Protein AF-A0A0A1UFD2-F1 (afdb_monomer)

Organism: NCBI:txid370355

Radius of gyration: 38.43 Å; Cα contacts (8 Å, |Δi|>4): 296; chains: 1; bounding box: 129×64×72 Å

Solvent-accessible surface area (backbone atoms only — not comparable to full-atom values): 27465 Å² total; per-residue (Å²): 111,73,34,61,69,57,44,49,56,38,52,73,33,84,87,45,40,47,51,58,27,48,37,70,76,47,35,68,44,62,84,40,72,64,20,40,53,46,40,49,47,52,48,52,50,29,47,77,68,77,38,42,51,58,52,49,39,50,25,41,42,60,37,62,63,65,55,70,60,83,77,59,87,58,96,55,60,44,43,33,60,26,47,46,42,57,52,36,67,79,58,33,52,68,35,42,44,60,29,43,39,76,56,74,70,31,60,71,60,53,72,54,48,59,70,67,62,80,75,52,67,75,92,76,52,50,72,67,52,46,53,50,44,52,50,22,50,54,44,51,51,50,43,52,53,51,36,53,54,30,41,65,73,39,52,82,50,53,50,63,70,58,50,49,31,52,44,53,42,51,57,58,44,64,36,65,83,35,43,79,56,54,66,66,84,48,72,61,48,52,46,43,50,61,44,43,36,46,43,55,65,30,66,70,56,42,58,73,70,39,82,83,46,80,84,45,44,70,57,45,38,50,51,34,51,47,54,55,39,66,77,37,98,51,86,50,69,69,51,48,54,48,54,73,71,60,66,58,88,69,72,64,99,53,61,70,65,57,52,58,60,55,77,75,67,85,77,78,84,72,87,71,75,85,73,45,73,60,55,55,48,46,56,46,62,79,43,39,66,74,30,43,73,70,35,53,71,73,48,40,57,49,51,34,57,17,64,46,53,69,80,75,47,72,63,58,53,51,51,51,51,52,49,51,53,50,50,51,52,48,51,53,51,48,52,53,51,52,51,53,51,51,51,51,51,51,52,52,52,52,50,51,52,51,53,49,54,53,49,52,53,51,50,50,52,51,50,52,51,54,50,51,52,51,51,49,51,54,49,49,66,68,65,50,73,94,68,85,74,92,79,82,84,91,81,83,89,83,88,82,86,84,85,76,84,85,84,87,83,85,89,78,89,79,93,86,78,93,83,70,62,75,66,55,54,53,52,51,54,49,53,51,50,51,50,52,53,51,52,52,52,51,52,50,53,51,50,55,52,52,53,51,52,52,54,50,53,52,53,52,53,54,53,55,56,57,65,72,72,63,79,87,130

Structure (mmCIF, N/CA/C/O backbone):
data_AF-A0A0A1UFD2-F1
#
_entry.id   AF-A0A0A1UFD2-F1
#
loop_
_atom_site.group_PDB
_atom_site.id
_atom_site.type_symbol
_atom_site.label_atom_id
_atom_site.label_alt_id
_atom_site.label_comp_id
_atom_site.label_asym_id
_atom_site.label_entity_id
_atom_site.label_seq_id
_atom_site.pdbx_PDB_ins_code
_atom_site.Cartn_x
_atom_site.Cartn_y
_atom_site.Cartn_z
_atom_site.occupancy
_atom_site.B_iso_or_equiv
_atom_site.auth_seq_id
_atom_site.auth_comp_id
_atom_site.auth_asym_id
_atom_site.auth_atom_id
_atom_site.pdbx_PDB_model_num
ATOM 1 N N . MET A 1 1 ? 16.446 -9.100 -33.237 1.00 72.06 1 MET A N 1
ATOM 2 C CA . MET A 1 1 ? 16.536 -10.092 -32.147 1.00 72.06 1 MET A CA 1
ATOM 3 C C . MET A 1 1 ? 16.781 -9.322 -30.861 1.00 72.06 1 MET A C 1
ATOM 5 O O . MET A 1 1 ? 17.623 -8.437 -30.892 1.00 72.06 1 MET A O 1
ATOM 9 N N . LEU A 1 2 ? 16.008 -9.582 -29.799 1.00 84.81 2 LEU A N 1
ATOM 10 C CA . LEU A 1 2 ? 16.114 -8.865 -28.518 1.00 84.81 2 LEU A CA 1
ATOM 11 C C . LEU A 1 2 ? 17.564 -8.897 -28.010 1.00 84.81 2 LEU A C 1
ATOM 13 O O . LEU A 1 2 ? 18.108 -9.981 -27.806 1.00 84.81 2 LEU A O 1
ATOM 17 N N . ASP A 1 3 ? 18.168 -7.727 -27.828 1.00 88.62 3 ASP A N 1
ATOM 18 C CA . ASP A 1 3 ? 19.526 -7.571 -27.306 1.00 88.62 3 ASP A CA 1
ATOM 19 C C . ASP A 1 3 ? 19.437 -7.391 -25.785 1.00 88.62 3 ASP A C 1
ATOM 21 O O . ASP A 1 3 ? 19.159 -6.302 -25.272 1.00 88.62 3 ASP A O 1
ATOM 25 N N . LYS A 1 4 ? 19.573 -8.520 -25.078 1.00 88.88 4 LYS A N 1
ATOM 26 C CA . LYS A 1 4 ? 19.440 -8.599 -23.619 1.00 88.88 4 LYS A CA 1
ATOM 27 C C . LYS A 1 4 ? 20.510 -7.766 -22.916 1.00 88.88 4 LYS A C 1
ATOM 29 O O . LYS A 1 4 ? 20.178 -7.031 -21.997 1.00 88.88 4 LYS A O 1
ATOM 34 N N . GLU A 1 5 ? 21.765 -7.866 -23.345 1.00 89.94 5 GLU A N 1
ATOM 35 C CA . GLU A 1 5 ? 22.886 -7.183 -22.690 1.00 89.94 5 GLU A CA 1
ATOM 36 C C . GLU A 1 5 ? 22.724 -5.666 -22.762 1.00 89.94 5 GLU A C 1
ATOM 38 O O . GLU A 1 5 ? 22.911 -4.963 -21.765 1.00 89.94 5 GLU A O 1
ATOM 43 N N . LEU A 1 6 ? 22.297 -5.156 -23.923 1.00 91.31 6 LEU A N 1
ATOM 44 C CA . LEU A 1 6 ? 21.988 -3.740 -24.062 1.00 91.31 6 LEU A CA 1
ATOM 45 C C . LEU A 1 6 ? 20.802 -3.342 -23.177 1.00 91.31 6 LEU A C 1
ATOM 47 O O . LEU A 1 6 ? 20.884 -2.324 -22.492 1.00 91.31 6 LEU A O 1
ATOM 51 N N . LEU A 1 7 ? 19.726 -4.137 -23.142 1.00 90.38 7 LEU A N 1
ATOM 52 C CA . LEU A 1 7 ? 18.578 -3.860 -22.273 1.00 90.38 7 LEU A CA 1
ATOM 53 C C . LEU A 1 7 ? 18.972 -3.835 -20.787 1.00 90.38 7 LEU A C 1
ATOM 55 O O . LEU A 1 7 ? 18.566 -2.915 -20.082 1.00 90.38 7 LEU A O 1
ATOM 59 N N . ASP A 1 8 ? 19.791 -4.786 -20.336 1.00 91.94 8 ASP A N 1
ATOM 60 C CA . ASP A 1 8 ? 20.316 -4.858 -18.968 1.00 91.94 8 ASP A CA 1
ATOM 61 C C . ASP A 1 8 ? 21.160 -3.627 -18.631 1.00 91.94 8 ASP A C 1
ATOM 63 O O . ASP A 1 8 ? 20.957 -2.998 -17.591 1.00 91.94 8 ASP A O 1
ATOM 67 N N . SER A 1 9 ? 22.059 -3.230 -19.540 1.00 93.12 9 SER A N 1
ATOM 68 C CA . SER A 1 9 ? 22.899 -2.041 -19.354 1.00 93.12 9 SER A CA 1
ATOM 69 C C . SER A 1 9 ? 22.071 -0.766 -19.197 1.00 93.12 9 SER A C 1
ATOM 71 O O . SER A 1 9 ? 22.410 0.088 -18.386 1.00 93.12 9 SER A O 1
ATOM 73 N N . LEU A 1 10 ? 20.950 -0.656 -19.918 1.00 92.38 10 LEU A N 1
ATOM 74 C CA . LEU A 1 10 ? 20.044 0.482 -19.814 1.00 92.38 10 LEU A CA 1
ATOM 75 C C . LEU A 1 10 ? 19.202 0.408 -18.543 1.00 92.38 10 LEU A C 1
ATOM 77 O O . LEU A 1 10 ? 19.048 1.409 -17.854 1.00 92.38 10 LEU A O 1
ATOM 81 N N . LEU A 1 11 ? 18.631 -0.752 -18.223 1.00 92.00 11 LEU A N 1
ATOM 82 C CA . LEU A 1 11 ? 17.701 -0.891 -17.104 1.00 92.00 11 LEU A CA 1
ATOM 83 C C . LEU A 1 11 ? 18.398 -0.733 -15.748 1.00 92.00 11 LEU A C 1
ATOM 85 O O . LEU A 1 11 ? 17.813 -0.165 -14.826 1.00 92.00 11 LEU A O 1
ATOM 89 N N . PHE A 1 12 ? 19.639 -1.214 -15.640 1.00 92.62 12 PHE A N 1
ATOM 90 C CA . PHE A 1 12 ? 20.427 -1.148 -14.410 1.00 92.62 12 PHE A CA 1
ATOM 91 C C . PHE A 1 12 ? 21.275 0.117 -14.285 1.00 92.62 12 PHE A C 1
ATOM 93 O O . PHE A 1 12 ? 21.811 0.359 -13.204 1.00 92.62 12 PHE A O 1
ATOM 100 N N . ASP A 1 13 ? 21.394 0.924 -15.342 1.00 91.44 13 ASP A N 1
ATOM 101 C CA . ASP A 1 13 ? 22.039 2.233 -15.276 1.00 91.44 13 ASP A CA 1
ATOM 102 C C . ASP A 1 13 ? 21.058 3.299 -14.748 1.00 91.44 13 ASP A C 1
ATOM 104 O O . ASP A 1 13 ? 20.099 3.657 -15.441 1.00 91.44 13 ASP A O 1
ATOM 108 N N . PRO A 1 14 ? 21.300 3.884 -13.557 1.00 84.88 14 PRO A N 1
ATOM 109 C CA . PRO A 1 14 ? 20.460 4.953 -13.023 1.00 84.88 14 PRO A CA 1
ATOM 110 C C . PRO A 1 14 ? 20.399 6.192 -13.927 1.00 84.88 14 PRO A C 1
ATOM 112 O O . PRO A 1 14 ? 19.444 6.965 -13.829 1.00 84.88 14 PRO A O 1
ATOM 115 N N . SER A 1 15 ? 21.405 6.399 -14.787 1.00 87.31 15 SER A N 1
ATOM 116 C CA . SER A 1 15 ? 21.502 7.558 -15.680 1.00 87.31 15 SER A CA 1
ATOM 117 C C . SER A 1 15 ? 20.599 7.450 -16.914 1.00 87.31 15 SER A C 1
ATOM 119 O O . SER A 1 15 ? 20.210 8.468 -17.494 1.00 87.31 15 SER A O 1
ATOM 121 N N . SER A 1 16 ? 20.190 6.231 -17.282 1.00 89.75 16 SER A N 1
ATOM 122 C CA . SER A 1 16 ? 19.346 5.988 -18.456 1.00 89.75 16 SER A CA 1
ATOM 123 C C . SER A 1 16 ? 17.915 6.514 -18.280 1.00 89.75 16 SER A C 1
ATOM 125 O O . SER A 1 16 ? 17.227 6.787 -19.265 1.00 89.75 16 SER A O 1
ATOM 127 N N . ASN A 1 17 ? 17.450 6.636 -17.028 1.00 89.56 17 ASN A N 1
ATOM 128 C CA . ASN A 1 17 ? 16.054 6.877 -16.646 1.00 89.56 17 ASN A CA 1
ATOM 129 C C . ASN A 1 17 ? 15.041 5.850 -17.199 1.00 89.56 17 ASN A C 1
ATOM 131 O O . ASN A 1 17 ? 13.834 6.080 -17.097 1.00 89.56 17 ASN A O 1
ATOM 135 N N . LEU A 1 18 ? 15.484 4.702 -17.729 1.00 92.75 18 LEU A N 1
ATOM 136 C CA . LEU A 1 18 ? 14.590 3.676 -18.276 1.00 92.75 18 LEU A CA 1
ATOM 137 C C . LEU A 1 18 ? 13.677 3.085 -17.200 1.00 92.75 18 LEU A C 1
ATOM 139 O O . LEU A 1 18 ? 12.459 3.087 -17.368 1.00 92.75 18 LEU A O 1
ATOM 143 N N . LEU A 1 19 ? 14.248 2.659 -16.071 1.00 93.75 19 LEU A N 1
ATOM 144 C CA . LEU A 1 19 ? 13.478 2.128 -14.945 1.00 93.75 19 LEU A CA 1
ATOM 145 C C . LEU A 1 19 ? 12.488 3.163 -14.393 1.00 93.75 19 LEU A C 1
ATOM 147 O O . LEU A 1 19 ? 11.323 2.847 -14.173 1.00 93.75 19 LEU A O 1
ATOM 151 N N . MET A 1 20 ? 12.928 4.417 -14.239 1.00 90.62 20 MET A N 1
ATOM 152 C CA . MET A 1 20 ? 12.060 5.519 -13.810 1.00 90.62 20 MET A CA 1
ATOM 153 C C . MET A 1 20 ? 10.862 5.673 -14.746 1.00 90.62 20 MET A C 1
ATOM 155 O O . MET A 1 20 ? 9.722 5.757 -14.301 1.00 90.62 20 MET A O 1
ATOM 159 N N . SER A 1 21 ? 11.121 5.674 -16.050 1.00 89.56 21 SER A N 1
ATOM 160 C CA . SER A 1 21 ? 10.088 5.830 -17.060 1.00 89.56 21 SER A CA 1
ATOM 161 C C . SER A 1 21 ? 9.082 4.676 -17.062 1.00 89.56 21 SER A C 1
ATOM 163 O O . SER A 1 21 ? 7.878 4.917 -17.146 1.00 89.56 21 SER A O 1
ATOM 165 N N . ILE A 1 22 ? 9.552 3.436 -16.912 1.00 91.12 22 ILE A N 1
ATOM 166 C CA . ILE A 1 22 ? 8.691 2.257 -16.754 1.00 91.12 22 ILE A CA 1
ATOM 167 C C . ILE A 1 22 ? 7.787 2.443 -15.532 1.00 91.12 22 ILE A C 1
ATOM 169 O O . ILE A 1 22 ? 6.567 2.360 -15.656 1.00 91.12 22 ILE A O 1
ATOM 173 N N . CYS A 1 23 ? 8.361 2.765 -14.373 1.00 90.75 23 CYS A N 1
ATOM 174 C CA . CYS A 1 23 ? 7.604 2.892 -13.132 1.00 90.75 23 CYS A CA 1
ATOM 175 C C . CYS A 1 23 ? 6.591 4.049 -13.175 1.00 90.75 23 CYS A C 1
ATOM 177 O O . CYS A 1 23 ? 5.432 3.838 -12.835 1.00 90.75 23 CYS A O 1
ATOM 179 N N . CYS A 1 24 ? 6.969 5.239 -13.659 1.00 87.00 24 CYS A N 1
ATOM 180 C CA . CYS A 1 24 ? 6.058 6.390 -13.759 1.00 87.00 24 CYS A CA 1
ATOM 181 C C . CYS A 1 24 ? 4.821 6.114 -14.623 1.00 87.00 24 CYS A C 1
ATOM 183 O O . CYS A 1 24 ? 3.765 6.684 -14.368 1.00 87.00 24 CYS A O 1
ATOM 185 N N . ASN A 1 25 ? 4.951 5.278 -15.657 1.00 84.19 25 ASN A N 1
ATOM 186 C CA . ASN A 1 25 ? 3.862 5.025 -16.600 1.00 84.19 25 ASN A CA 1
ATOM 187 C C . ASN A 1 25 ? 3.074 3.749 -16.285 1.00 84.19 25 ASN A C 1
ATOM 189 O O . ASN A 1 25 ? 1.904 3.662 -16.646 1.00 84.19 25 ASN A O 1
ATOM 193 N N . LEU A 1 26 ? 3.703 2.758 -15.646 1.00 86.88 26 LEU A N 1
ATOM 194 C CA . LEU A 1 26 ? 3.138 1.412 -15.493 1.00 86.88 26 LEU A CA 1
ATOM 195 C C . LEU A 1 26 ? 2.892 0.997 -14.041 1.00 86.88 26 LEU A C 1
ATOM 197 O O . LEU A 1 26 ? 2.233 -0.019 -13.823 1.00 86.88 26 LEU A O 1
ATOM 201 N N . ILE A 1 27 ? 3.429 1.744 -13.072 1.00 85.88 27 ILE A N 1
ATOM 202 C CA . ILE A 1 27 ? 3.384 1.439 -11.637 1.00 85.88 27 ILE A CA 1
ATOM 203 C C . ILE A 1 27 ? 3.039 2.729 -10.875 1.00 85.88 27 ILE A C 1
ATOM 205 O O . ILE A 1 27 ? 3.870 3.320 -10.185 1.00 85.88 27 ILE A O 1
ATOM 209 N N . TYR A 1 28 ? 1.800 3.194 -11.047 1.00 78.88 28 TYR A N 1
ATOM 210 C CA . TYR A 1 28 ? 1.321 4.461 -10.482 1.00 78.88 28 TYR A CA 1
ATOM 211 C C . TYR A 1 28 ? 0.389 4.288 -9.271 1.00 78.88 28 TYR A C 1
ATOM 213 O O . TYR A 1 28 ? 0.323 5.185 -8.435 1.00 78.88 28 TYR A O 1
ATOM 221 N N . ASP A 1 29 ? -0.307 3.152 -9.139 1.00 81.50 29 ASP A N 1
ATOM 222 C CA . ASP A 1 29 ? -1.189 2.854 -8.001 1.00 81.50 29 ASP A CA 1
ATOM 223 C C . ASP A 1 29 ? -0.924 1.434 -7.457 1.00 81.50 29 ASP A C 1
ATOM 225 O O . ASP A 1 29 ? -1.207 0.452 -8.145 1.00 81.50 29 ASP A O 1
ATOM 229 N N . PRO A 1 30 ? -0.439 1.282 -6.207 1.00 79.50 30 PRO A N 1
ATOM 230 C CA . PRO A 1 30 ? -0.215 -0.021 -5.571 1.00 79.50 30 PRO A CA 1
ATOM 231 C C . PRO A 1 30 ? -1.453 -0.931 -5.503 1.00 79.50 30 PRO A C 1
ATOM 233 O O . PRO A 1 30 ? -1.322 -2.143 -5.326 1.00 79.50 30 PRO A O 1
ATOM 236 N N . LYS A 1 31 ? -2.665 -0.369 -5.586 1.00 78.62 31 LYS A N 1
ATOM 237 C CA . LYS A 1 31 ? -3.927 -1.119 -5.487 1.00 78.62 31 LYS A CA 1
ATOM 238 C C . LYS A 1 31 ? -4.509 -1.510 -6.845 1.00 78.62 31 LYS A C 1
ATOM 240 O O . LYS A 1 31 ? -5.435 -2.323 -6.872 1.00 78.62 31 LYS A O 1
ATOM 245 N N . ASP A 1 32 ? -3.994 -0.955 -7.940 1.00 84.56 32 ASP A N 1
ATOM 246 C CA . ASP A 1 32 ? -4.444 -1.273 -9.293 1.00 84.56 32 ASP A CA 1
ATOM 247 C C . ASP A 1 32 ? -3.909 -2.663 -9.716 1.00 84.56 32 ASP A C 1
ATOM 249 O O . ASP A 1 32 ? -2.693 -2.884 -9.687 1.00 84.56 32 ASP A O 1
ATOM 253 N N . PRO A 1 33 ? -4.776 -3.615 -10.121 1.00 86.44 33 PRO A N 1
ATOM 254 C CA . PRO A 1 33 ? -4.354 -4.953 -10.547 1.00 86.44 33 PRO A CA 1
ATOM 255 C C . PRO A 1 33 ? -3.359 -4.971 -11.719 1.00 86.44 33 PRO A C 1
ATOM 257 O O . PRO A 1 33 ? -2.494 -5.850 -11.785 1.00 86.44 33 PRO A O 1
ATOM 260 N N . PHE A 1 34 ? -3.453 -4.015 -12.649 1.00 87.19 34 PHE A N 1
ATOM 261 C CA . PHE A 1 34 ? -2.507 -3.901 -13.760 1.00 87.19 34 PHE A CA 1
ATOM 262 C C . PHE A 1 34 ? -1.153 -3.399 -13.266 1.00 87.19 34 PHE A C 1
ATOM 264 O O . PHE A 1 34 ? -0.126 -3.964 -13.639 1.00 87.19 34 PHE A O 1
ATOM 271 N N . CYS A 1 35 ? -1.141 -2.412 -12.363 1.00 89.19 35 CYS A N 1
ATOM 272 C CA . CYS A 1 35 ? 0.094 -1.954 -11.721 1.00 89.19 35 CYS A CA 1
ATOM 273 C C . CYS A 1 35 ? 0.768 -3.080 -10.929 1.00 89.19 35 CYS A C 1
ATOM 275 O O . CYS A 1 35 ? 1.981 -3.234 -11.013 1.00 89.19 35 CYS A O 1
ATOM 277 N N . GLN A 1 36 ? -0.004 -3.899 -10.210 1.00 87.31 36 GLN A N 1
ATOM 278 C CA . GLN A 1 36 ? 0.504 -5.068 -9.479 1.00 87.31 36 GLN A CA 1
ATOM 279 C C . GLN A 1 36 ? 1.153 -6.089 -10.416 1.00 87.31 36 GLN A C 1
ATOM 281 O O . GLN A 1 36 ? 2.266 -6.547 -10.163 1.00 87.31 36 GLN A O 1
ATOM 286 N N . THR A 1 37 ? 0.497 -6.390 -11.539 1.00 89.19 37 THR A N 1
ATOM 287 C CA . THR A 1 37 ? 1.027 -7.311 -12.557 1.00 89.19 37 THR A CA 1
ATOM 288 C C . THR A 1 37 ? 2.323 -6.773 -13.175 1.00 89.19 37 THR A C 1
ATOM 290 O O . THR A 1 37 ? 3.301 -7.506 -13.321 1.00 89.19 37 THR A O 1
ATOM 293 N N . ASN A 1 38 ? 2.365 -5.474 -13.484 1.00 91.44 38 ASN A N 1
ATOM 294 C CA . ASN A 1 38 ? 3.551 -4.817 -14.032 1.00 91.44 38 ASN A CA 1
ATOM 295 C C . ASN A 1 38 ? 4.700 -4.776 -13.014 1.00 91.44 38 ASN A C 1
ATOM 297 O O . ASN A 1 38 ? 5.844 -5.063 -13.363 1.00 91.44 38 ASN A O 1
ATOM 301 N N . ALA A 1 39 ? 4.400 -4.454 -11.752 1.00 92.12 39 ALA A N 1
ATOM 302 C CA . ALA A 1 39 ? 5.372 -4.440 -10.666 1.00 92.12 39 ALA A CA 1
ATOM 303 C C . ALA A 1 39 ? 5.968 -5.831 -10.433 1.00 92.12 39 ALA A C 1
ATOM 305 O O . ALA A 1 39 ? 7.186 -5.947 -10.304 1.00 92.12 39 ALA A O 1
ATOM 306 N N . LEU A 1 40 ? 5.139 -6.881 -10.459 1.00 90.81 40 LEU A N 1
ATOM 307 C CA . LEU A 1 40 ? 5.595 -8.267 -10.372 1.00 90.81 40 LEU A CA 1
ATOM 308 C C . LEU A 1 40 ? 6.533 -8.623 -11.532 1.00 90.81 40 LEU A C 1
ATOM 310 O O . LEU A 1 40 ? 7.613 -9.145 -11.290 1.00 90.81 40 LEU A O 1
ATOM 314 N N . CYS A 1 41 ? 6.176 -8.260 -12.769 1.00 91.44 41 CYS A N 1
ATOM 315 C CA . CYS A 1 41 ? 7.018 -8.497 -13.946 1.00 91.44 41 CYS A CA 1
ATOM 316 C C . CYS A 1 41 ? 8.407 -7.842 -13.809 1.00 91.44 41 CYS A C 1
ATOM 318 O O . CYS A 1 41 ? 9.432 -8.472 -14.077 1.00 91.44 41 CYS A O 1
ATOM 320 N N . VAL A 1 42 ? 8.461 -6.592 -13.333 1.00 93.25 42 VAL A N 1
ATOM 321 C CA . VAL A 1 42 ? 9.731 -5.894 -13.067 1.00 93.25 42 VAL A CA 1
ATOM 322 C C . VAL A 1 42 ? 10.498 -6.566 -11.924 1.00 93.25 42 VAL A C 1
ATOM 324 O O . VAL A 1 42 ? 11.696 -6.813 -12.056 1.00 93.25 42 VAL A O 1
ATOM 327 N N . MET A 1 43 ? 9.833 -6.908 -10.818 1.00 92.50 43 MET A N 1
ATOM 328 C CA . MET A 1 43 ? 10.471 -7.588 -9.686 1.00 92.50 43 MET A CA 1
ATOM 329 C C . MET A 1 43 ? 11.054 -8.943 -10.078 1.00 92.50 43 MET A C 1
ATOM 331 O O . MET A 1 43 ? 12.182 -9.244 -9.698 1.00 92.50 43 MET A O 1
ATOM 335 N N . ASP A 1 44 ? 10.324 -9.743 -10.852 1.00 90.12 44 ASP A N 1
ATOM 336 C CA . ASP A 1 44 ? 10.776 -11.050 -11.322 1.00 90.12 44 ASP A CA 1
ATOM 337 C C . ASP A 1 44 ? 12.006 -10.914 -12.227 1.00 90.12 44 ASP A C 1
ATOM 339 O O . ASP A 1 44 ? 12.960 -11.680 -12.082 1.00 90.12 44 ASP A O 1
ATOM 343 N N . TYR A 1 45 ? 12.051 -9.880 -13.076 1.00 91.44 45 TYR A N 1
ATOM 344 C CA . TYR A 1 45 ? 13.227 -9.577 -13.893 1.00 91.44 45 TYR A CA 1
ATOM 345 C C . TYR A 1 45 ? 14.456 -9.206 -13.053 1.00 91.44 45 TYR A C 1
ATOM 347 O O . TYR A 1 45 ? 15.556 -9.714 -13.282 1.00 91.44 45 TYR A O 1
ATOM 355 N N . PHE A 1 46 ? 14.292 -8.329 -12.060 1.00 91.88 46 PHE A N 1
ATOM 356 C CA . PHE A 1 46 ? 15.389 -7.950 -11.164 1.00 91.88 46 PHE A CA 1
ATOM 357 C C . PHE A 1 46 ? 15.825 -9.124 -10.281 1.00 91.88 46 PHE A C 1
ATOM 359 O O . PHE A 1 46 ? 17.021 -9.294 -10.040 1.00 91.88 46 PHE A O 1
ATOM 366 N N . ARG A 1 47 ? 14.885 -9.974 -9.849 1.00 88.50 47 ARG A N 1
ATOM 367 C CA . ARG A 1 47 ? 15.174 -11.207 -9.109 1.00 88.50 47 ARG A CA 1
ATOM 368 C C . ARG A 1 47 ? 15.994 -12.180 -9.955 1.00 88.50 47 ARG A C 1
ATOM 370 O O . ARG A 1 47 ? 17.004 -12.676 -9.471 1.00 88.50 47 ARG A O 1
ATOM 377 N N . ALA A 1 48 ? 15.636 -12.378 -11.225 1.00 86.12 48 ALA A N 1
ATOM 378 C CA . ALA A 1 48 ? 16.368 -13.246 -12.153 1.00 86.12 48 ALA A CA 1
ATOM 379 C C . ALA A 1 48 ? 17.814 -12.787 -12.430 1.00 86.12 48 ALA A C 1
ATOM 381 O O . ALA A 1 48 ? 18.647 -13.595 -12.834 1.00 86.12 48 ALA A O 1
ATOM 382 N N . ASN A 1 49 ? 18.122 -11.507 -12.201 1.00 87.25 49 ASN A N 1
ATOM 383 C CA . ASN A 1 49 ? 19.464 -10.944 -12.359 1.00 87.25 49 ASN A CA 1
ATOM 384 C C . ASN A 1 49 ? 20.194 -10.711 -11.020 1.00 87.25 49 ASN A C 1
ATOM 386 O O . ASN A 1 49 ? 21.246 -10.077 -11.011 1.00 87.25 49 ASN A O 1
ATOM 390 N N . ASN A 1 50 ? 19.661 -11.195 -9.890 1.00 87.06 50 ASN A N 1
ATOM 391 C CA . ASN A 1 50 ? 20.199 -10.949 -8.540 1.00 87.06 50 ASN A CA 1
ATOM 392 C C . ASN A 1 50 ? 20.319 -9.453 -8.177 1.00 87.06 50 ASN A C 1
ATOM 394 O O . ASN A 1 50 ? 21.181 -9.055 -7.400 1.00 87.06 50 ASN A O 1
ATOM 398 N N . ARG A 1 51 ? 19.447 -8.608 -8.739 1.00 89.81 51 ARG A N 1
ATOM 399 C CA . ARG A 1 51 ? 19.404 -7.151 -8.513 1.00 89.81 51 ARG A CA 1
ATOM 400 C C . ARG A 1 51 ? 18.160 -6.711 -7.732 1.00 89.81 51 ARG A C 1
ATOM 402 O O . ARG A 1 51 ? 17.870 -5.522 -7.668 1.00 89.81 51 ARG A O 1
ATOM 409 N N . LEU A 1 52 ? 17.389 -7.639 -7.153 1.00 90.56 52 LEU A N 1
ATOM 410 C CA . LEU A 1 52 ? 16.137 -7.297 -6.462 1.00 90.56 52 LEU A CA 1
ATOM 411 C C . LEU A 1 52 ? 16.360 -6.304 -5.310 1.00 90.56 52 LEU A C 1
ATOM 413 O O . LEU A 1 52 ? 15.580 -5.370 -5.157 1.00 90.56 52 LEU A O 1
ATOM 417 N N . GLN A 1 53 ? 17.456 -6.448 -4.562 1.00 91.06 53 GLN A N 1
ATOM 418 C CA . GLN A 1 53 ? 17.837 -5.496 -3.517 1.00 91.06 53 GLN A CA 1
ATOM 419 C C . GLN A 1 53 ? 18.025 -4.076 -4.073 1.00 91.06 53 GLN A C 1
ATOM 421 O O . GLN A 1 53 ? 17.462 -3.127 -3.524 1.00 91.06 53 GLN A O 1
ATOM 426 N N . ASP A 1 54 ? 18.740 -3.931 -5.190 1.00 91.94 54 ASP A N 1
ATOM 427 C CA . ASP A 1 54 ? 18.969 -2.635 -5.838 1.00 91.94 54 ASP A CA 1
ATOM 428 C C . ASP A 1 54 ? 17.656 -1.963 -6.246 1.00 91.94 54 ASP A C 1
ATOM 430 O O . ASP A 1 54 ? 17.513 -0.752 -6.078 1.00 91.94 54 ASP A O 1
ATOM 434 N N . LEU A 1 55 ? 16.679 -2.738 -6.736 1.00 93.81 55 LEU A N 1
ATOM 435 C CA . LEU A 1 55 ? 15.354 -2.225 -7.093 1.00 93.81 55 LEU A CA 1
ATOM 436 C C . LEU A 1 55 ? 14.646 -1.609 -5.882 1.00 93.81 55 LEU A C 1
ATOM 438 O O . LEU A 1 55 ? 14.112 -0.505 -5.984 1.00 93.81 55 LEU A O 1
ATOM 442 N N . PHE A 1 56 ? 14.652 -2.299 -4.738 1.00 93.00 56 PHE A N 1
ATOM 443 C CA . PHE A 1 56 ? 14.007 -1.816 -3.514 1.00 93.00 56 PHE A CA 1
ATOM 444 C C . PHE A 1 56 ? 14.702 -0.575 -2.947 1.00 93.00 56 PHE A C 1
ATOM 446 O O . PHE A 1 56 ? 14.023 0.384 -2.576 1.00 93.00 56 PHE A O 1
ATOM 453 N N . ILE A 1 57 ? 16.039 -0.552 -2.928 1.00 91.25 57 ILE A N 1
ATOM 454 C CA . ILE A 1 57 ? 16.814 0.614 -2.477 1.00 91.25 57 ILE A CA 1
ATOM 455 C C . ILE A 1 57 ? 16.556 1.810 -3.403 1.00 91.25 57 ILE A C 1
ATOM 457 O O . ILE A 1 57 ? 16.266 2.911 -2.927 1.00 91.25 57 ILE A O 1
ATOM 461 N N . TRP A 1 58 ? 16.596 1.595 -4.723 1.00 92.44 58 TRP A N 1
ATOM 462 C CA . TRP A 1 58 ? 16.284 2.622 -5.718 1.00 92.44 58 TRP A CA 1
ATOM 463 C C . TRP A 1 58 ? 14.866 3.164 -5.526 1.00 92.44 58 TRP A C 1
ATOM 465 O O . TRP A 1 58 ? 14.680 4.376 -5.421 1.00 92.44 58 TRP A O 1
ATOM 475 N N . ALA A 1 59 ? 13.868 2.285 -5.419 1.00 91.69 59 ALA A N 1
ATOM 476 C CA . ALA A 1 59 ? 12.474 2.681 -5.263 1.00 91.69 59 ALA A CA 1
ATOM 477 C C . ALA A 1 59 ? 12.261 3.482 -3.971 1.00 91.69 59 ALA A C 1
ATOM 479 O O . ALA A 1 59 ? 11.583 4.510 -3.993 1.00 91.69 59 ALA A O 1
ATOM 480 N N . PHE A 1 60 ? 12.899 3.067 -2.869 1.00 88.50 60 PHE A N 1
ATOM 481 C CA . PHE A 1 60 ? 12.865 3.795 -1.600 1.00 88.50 60 PHE A CA 1
ATOM 482 C C . PHE A 1 60 ? 13.459 5.198 -1.744 1.00 88.50 60 PHE A C 1
ATOM 484 O O . PHE A 1 60 ? 12.864 6.186 -1.308 1.00 88.50 60 PHE A O 1
ATOM 491 N N . GLN A 1 61 ? 14.620 5.300 -2.394 1.00 87.12 61 GLN A N 1
ATOM 492 C CA . GLN A 1 61 ? 15.282 6.576 -2.633 1.00 87.12 61 GLN A CA 1
ATOM 493 C C . GLN A 1 61 ? 14.404 7.519 -3.466 1.00 87.12 61 GLN A C 1
ATOM 495 O O . GLN A 1 61 ? 14.318 8.710 -3.160 1.00 87.12 61 GLN A O 1
ATOM 500 N N . LYS A 1 62 ? 13.739 6.999 -4.504 1.00 86.81 62 LYS A N 1
ATOM 501 C CA . LYS A 1 62 ? 12.848 7.778 -5.373 1.00 86.81 62 LYS A CA 1
ATOM 502 C C . LYS A 1 62 ? 11.574 8.231 -4.668 1.00 86.81 62 LYS A C 1
ATOM 504 O O . LYS A 1 62 ? 11.223 9.398 -4.783 1.00 86.81 62 LYS A O 1
ATOM 509 N N . GLU A 1 63 ? 10.915 7.347 -3.928 1.00 85.06 63 GLU A N 1
ATOM 510 C CA . GLU A 1 63 ? 9.649 7.671 -3.265 1.00 85.06 63 GLU A CA 1
ATOM 511 C C . GLU A 1 63 ? 9.845 8.590 -2.054 1.00 85.06 63 GLU A C 1
ATOM 513 O O . GLU A 1 63 ? 9.044 9.493 -1.831 1.00 85.06 63 GLU A O 1
ATOM 518 N N . PHE A 1 64 ? 10.910 8.390 -1.272 1.00 80.00 64 PHE A N 1
ATOM 519 C CA . PHE A 1 64 ? 11.016 9.013 0.049 1.00 80.00 64 PHE A CA 1
ATOM 520 C C . PHE A 1 64 ? 12.173 9.987 0.229 1.00 80.00 64 PHE A C 1
ATOM 522 O O . PHE A 1 64 ? 12.127 10.780 1.166 1.00 80.00 64 PHE A O 1
ATOM 529 N N . LEU A 1 65 ? 13.209 9.932 -0.613 1.00 78.88 65 LEU A N 1
ATOM 530 C CA . LEU A 1 65 ? 14.425 10.734 -0.418 1.00 78.88 65 LEU A CA 1
ATOM 531 C C . LEU A 1 65 ? 14.636 11.814 -1.488 1.00 78.88 65 LEU A C 1
ATOM 533 O O . LEU A 1 65 ? 15.462 12.707 -1.282 1.00 78.88 65 LEU A O 1
ATOM 537 N N . GLN A 1 66 ? 13.939 11.743 -2.630 1.00 70.69 66 GLN A N 1
ATOM 538 C CA . GLN A 1 66 ? 14.070 12.731 -3.710 1.00 70.69 66 GLN A CA 1
ATOM 539 C C . GLN A 1 66 ? 13.261 14.012 -3.487 1.00 70.69 66 GLN A C 1
ATOM 541 O O . GLN A 1 66 ? 13.709 15.074 -3.922 1.00 70.69 66 GLN A O 1
ATOM 546 N N . ASN A 1 67 ? 12.131 13.942 -2.784 1.00 57.34 67 ASN A N 1
ATOM 547 C CA . ASN A 1 67 ? 11.317 15.115 -2.478 1.00 57.34 67 ASN A CA 1
ATOM 548 C C . ASN A 1 67 ? 11.832 15.744 -1.172 1.00 57.34 67 ASN A C 1
ATOM 550 O O . ASN A 1 67 ? 12.074 15.050 -0.186 1.00 57.34 67 ASN A O 1
ATOM 554 N N . GLY A 1 68 ? 12.139 17.044 -1.202 1.00 56.16 68 GLY A N 1
ATOM 555 C CA . GLY A 1 68 ? 12.788 17.752 -0.095 1.00 56.16 68 GLY A CA 1
ATOM 556 C C . GLY A 1 68 ? 12.005 17.654 1.217 1.00 56.16 68 GLY A C 1
ATOM 557 O O . GLY A 1 68 ? 10.795 17.599 1.184 1.00 56.16 68 GLY A O 1
ATOM 558 N N . LYS A 1 69 ? 12.727 17.658 2.348 1.00 54.31 69 LYS A N 1
ATOM 559 C CA . LYS A 1 69 ? 12.260 17.507 3.745 1.00 54.31 69 LYS A CA 1
ATOM 560 C C . LYS A 1 69 ? 11.378 16.261 4.022 1.00 54.31 69 LYS A C 1
ATOM 562 O O . LYS A 1 69 ? 10.414 16.002 3.319 1.00 54.31 69 LYS A O 1
ATOM 567 N N . PRO A 1 70 ? 11.601 15.534 5.132 1.00 54.19 70 PRO A N 1
ATOM 568 C CA . PRO A 1 70 ? 10.847 14.315 5.474 1.00 54.19 70 PRO A CA 1
ATOM 569 C C . PRO A 1 70 ? 9.319 14.495 5.638 1.00 54.19 70 PRO A C 1
ATOM 571 O O . PRO A 1 70 ? 8.609 13.495 5.717 1.00 54.19 70 PRO A O 1
ATOM 574 N N . ASN A 1 71 ? 8.817 15.739 5.660 1.00 51.00 71 ASN A N 1
ATOM 575 C CA . ASN A 1 71 ? 7.409 16.091 5.869 1.00 51.00 71 ASN A CA 1
ATOM 576 C C . ASN A 1 71 ? 6.699 16.686 4.633 1.00 51.00 71 ASN A C 1
ATOM 578 O O . ASN A 1 71 ? 5.503 16.965 4.736 1.00 51.00 71 ASN A O 1
ATOM 582 N N . ASP A 1 72 ? 7.372 16.906 3.492 1.00 46.31 72 ASP A N 1
ATOM 583 C CA . ASP A 1 72 ? 6.669 17.406 2.300 1.00 46.31 72 ASP A CA 1
ATOM 584 C C . ASP A 1 72 ? 5.917 16.261 1.622 1.00 46.31 72 ASP A C 1
ATOM 586 O O . ASP A 1 72 ? 6.469 15.466 0.859 1.00 46.31 72 ASP A O 1
ATOM 590 N N . ILE A 1 73 ? 4.609 16.220 1.869 1.00 45.34 73 ILE A N 1
ATOM 591 C CA . ILE A 1 73 ? 3.644 15.433 1.100 1.00 45.34 73 ILE A CA 1
ATOM 592 C C . ILE A 1 73 ? 3.450 16.138 -0.252 1.00 45.34 73 ILE A C 1
ATOM 594 O O . ILE A 1 73 ? 2.423 16.750 -0.529 1.00 45.34 73 ILE A O 1
ATOM 598 N N . THR A 1 74 ? 4.488 16.128 -1.080 1.00 42.78 74 THR A N 1
ATOM 599 C CA . THR A 1 74 ? 4.331 16.321 -2.525 1.00 42.78 74 THR A CA 1
ATOM 600 C C . THR A 1 74 ? 3.878 14.996 -3.125 1.00 42.78 74 THR A C 1
ATOM 602 O O . THR A 1 74 ? 4.072 13.956 -2.502 1.00 42.78 74 THR A O 1
ATOM 605 N N . GLU A 1 75 ? 3.234 15.021 -4.292 1.00 49.12 75 GLU A N 1
ATOM 606 C CA . GLU A 1 75 ? 2.841 13.822 -5.042 1.00 49.12 75 GLU A CA 1
ATOM 607 C C . GLU A 1 75 ? 4.072 12.923 -5.261 1.00 49.12 75 GLU A C 1
ATOM 609 O O . GLU A 1 75 ? 4.856 13.105 -6.192 1.00 49.12 75 GLU A O 1
ATOM 614 N N . THR A 1 76 ? 4.307 11.995 -4.335 1.00 61.34 76 THR A N 1
ATOM 615 C CA . THR A 1 76 ? 5.400 11.036 -4.397 1.00 61.34 76 THR A CA 1
ATOM 616 C C . THR A 1 76 ? 4.936 9.871 -5.247 1.00 61.34 76 THR A C 1
ATOM 618 O O . THR A 1 76 ? 3.863 9.306 -5.030 1.00 61.34 76 THR A O 1
ATOM 621 N N . TYR A 1 77 ? 5.749 9.493 -6.229 1.00 72.81 77 TYR A N 1
ATOM 622 C CA . TYR A 1 77 ? 5.499 8.271 -6.973 1.00 72.81 77 TYR A CA 1
ATOM 623 C C . TYR A 1 77 ? 5.608 7.068 -6.019 1.00 72.81 77 TYR A C 1
ATOM 625 O O . TYR A 1 77 ? 6.673 6.890 -5.419 1.00 72.81 77 TYR A O 1
ATOM 633 N N . PRO A 1 78 ? 4.560 6.236 -5.867 1.00 84.25 78 PRO A N 1
ATOM 634 C CA . PRO A 1 78 ? 4.500 5.195 -4.841 1.00 84.25 78 PRO A CA 1
ATOM 635 C C . PRO A 1 78 ? 5.253 3.919 -5.262 1.00 84.25 78 PRO A C 1
ATOM 637 O O . PRO A 1 78 ? 4.716 2.814 -5.176 1.00 84.25 78 PRO A O 1
ATOM 640 N N . PHE A 1 79 ? 6.480 4.056 -5.775 1.00 88.94 79 PHE A N 1
ATOM 641 C CA . PHE A 1 79 ? 7.253 2.944 -6.333 1.00 88.94 79 PHE A CA 1
ATOM 642 C C . PHE A 1 79 ? 7.607 1.889 -5.289 1.00 88.94 79 PHE A C 1
ATOM 644 O O . PHE A 1 79 ? 7.334 0.706 -5.490 1.00 88.94 79 PHE A O 1
ATOM 651 N N . PHE A 1 80 ? 8.205 2.307 -4.173 1.00 89.62 80 PHE A N 1
ATOM 652 C CA . PHE A 1 80 ? 8.551 1.405 -3.081 1.00 89.62 80 PHE A CA 1
ATOM 653 C C . PHE A 1 80 ? 7.286 0.785 -2.508 1.00 89.62 80 PHE A C 1
ATOM 655 O O . PHE A 1 80 ? 7.227 -0.426 -2.319 1.00 89.62 80 PHE A O 1
ATOM 662 N N . SER A 1 81 ? 6.253 1.598 -2.289 1.00 87.88 81 SER A N 1
ATOM 663 C CA . SER A 1 81 ? 4.957 1.136 -1.800 1.00 87.88 81 SER A CA 1
ATOM 664 C C . SER A 1 81 ? 4.335 0.070 -2.714 1.00 87.88 81 SER A C 1
ATOM 666 O O . SER A 1 81 ? 3.816 -0.924 -2.206 1.00 87.88 81 SER A O 1
ATOM 668 N N . ALA A 1 82 ? 4.422 0.223 -4.040 1.00 89.44 82 ALA A N 1
ATOM 669 C CA . ALA A 1 82 ? 3.904 -0.740 -5.014 1.00 89.44 82 ALA A CA 1
ATOM 670 C C . ALA A 1 82 ? 4.697 -2.054 -5.027 1.00 89.44 82 ALA A C 1
ATOM 672 O O . ALA A 1 82 ? 4.104 -3.127 -4.891 1.00 89.44 82 ALA A O 1
ATOM 673 N N . PHE A 1 83 ? 6.029 -1.987 -5.124 1.00 92.00 83 PHE A N 1
ATOM 674 C CA . PHE A 1 83 ? 6.873 -3.186 -5.081 1.00 92.00 83 PHE A CA 1
ATOM 675 C C . PHE A 1 83 ? 6.753 -3.916 -3.743 1.00 92.00 83 PHE A C 1
ATOM 677 O O . PHE A 1 83 ? 6.637 -5.140 -3.703 1.00 92.00 83 PHE A O 1
ATOM 684 N N . ASN A 1 84 ? 6.709 -3.170 -2.640 1.00 90.38 84 ASN A N 1
ATOM 685 C CA . ASN A 1 84 ? 6.536 -3.740 -1.315 1.00 90.38 84 ASN A CA 1
ATOM 686 C C . ASN A 1 84 ? 5.170 -4.411 -1.150 1.00 90.38 84 ASN A C 1
ATOM 688 O O . ASN A 1 84 ? 5.081 -5.505 -0.598 1.00 90.38 84 ASN A O 1
ATOM 692 N N . TYR A 1 85 ? 4.098 -3.785 -1.638 1.00 88.44 85 TYR A N 1
ATOM 693 C CA . TYR A 1 85 ? 2.771 -4.394 -1.610 1.00 88.44 85 TYR A CA 1
ATOM 694 C C . TYR A 1 85 ? 2.768 -5.743 -2.337 1.00 88.44 85 TYR A C 1
ATOM 696 O O . TYR A 1 85 ? 2.335 -6.745 -1.769 1.00 88.44 85 TYR A O 1
ATOM 704 N N . GLN A 1 86 ? 3.337 -5.792 -3.545 1.00 88.75 86 GLN A N 1
ATOM 705 C CA . GLN A 1 86 ? 3.408 -7.028 -4.318 1.00 88.75 86 GLN A CA 1
ATOM 706 C C . GLN A 1 86 ? 4.274 -8.091 -3.634 1.00 88.75 86 GLN A C 1
ATOM 708 O O . GLN A 1 86 ? 3.880 -9.250 -3.550 1.00 88.75 86 GLN A O 1
ATOM 713 N N . TYR A 1 87 ? 5.425 -7.698 -3.087 1.00 90.69 87 TYR A N 1
ATOM 714 C CA . TYR A 1 87 ? 6.304 -8.609 -2.359 1.00 90.69 87 TYR A CA 1
ATOM 715 C C . TYR A 1 87 ? 5.626 -9.200 -1.114 1.00 90.69 87 TYR A C 1
ATOM 717 O O . TYR A 1 87 ? 5.747 -10.390 -0.824 1.00 90.69 87 TYR A O 1
ATOM 725 N N . THR A 1 88 ? 4.909 -8.373 -0.357 1.00 88.50 88 THR A N 1
ATOM 726 C CA . THR A 1 88 ? 4.368 -8.755 0.955 1.00 88.50 88 THR A CA 1
ATOM 727 C C . THR A 1 88 ? 3.152 -9.668 0.864 1.00 88.50 88 THR A C 1
ATOM 729 O O . THR A 1 88 ? 2.965 -10.497 1.753 1.00 88.50 88 THR A O 1
ATOM 732 N N . ILE A 1 89 ? 2.362 -9.591 -0.212 1.00 82.50 89 ILE A N 1
ATOM 733 C CA . ILE A 1 89 ? 1.234 -10.512 -0.429 1.00 82.50 89 ILE A CA 1
ATOM 734 C C . ILE A 1 89 ? 1.687 -11.974 -0.377 1.00 82.50 89 ILE A C 1
ATOM 736 O O . ILE A 1 89 ? 1.029 -12.791 0.272 1.00 82.50 89 ILE A O 1
ATOM 740 N N . ASP A 1 90 ? 2.808 -12.285 -1.026 1.00 81.12 90 ASP A N 1
ATOM 741 C CA . ASP A 1 90 ? 3.282 -13.661 -1.165 1.00 81.12 90 ASP A CA 1
ATOM 742 C C . ASP A 1 90 ? 4.182 -14.090 0.000 1.00 81.12 90 ASP A C 1
ATOM 744 O O . ASP A 1 90 ? 4.141 -15.248 0.412 1.00 81.12 90 ASP A O 1
ATOM 748 N N . ASN A 1 91 ? 4.956 -13.158 0.569 1.00 89.38 91 ASN A N 1
ATOM 749 C CA . ASN A 1 91 ? 6.054 -13.505 1.479 1.00 89.38 91 ASN A CA 1
ATOM 750 C C . ASN A 1 91 ? 5.812 -13.125 2.951 1.00 89.38 91 ASN A C 1
ATOM 752 O O . ASN A 1 91 ? 6.516 -13.617 3.827 1.00 89.38 91 ASN A O 1
ATOM 756 N N . PHE A 1 92 ? 4.837 -12.259 3.257 1.00 92.38 92 PHE A N 1
ATOM 757 C CA . PHE A 1 92 ? 4.617 -11.740 4.619 1.00 92.38 92 PHE A CA 1
ATOM 758 C C . PHE A 1 92 ? 3.370 -12.294 5.317 1.00 92.38 92 PHE A C 1
ATOM 760 O O . PHE A 1 92 ? 3.101 -11.923 6.461 1.00 92.38 92 PHE A O 1
ATOM 767 N N . PHE A 1 93 ? 2.601 -13.175 4.668 1.00 92.56 93 PHE A N 1
ATOM 768 C CA . PHE A 1 93 ? 1.318 -13.641 5.202 1.00 92.56 93 PHE A CA 1
ATOM 769 C C . PHE A 1 93 ? 1.439 -14.238 6.613 1.00 92.56 93 PHE A C 1
ATOM 771 O O . PHE A 1 93 ? 0.700 -13.826 7.508 1.00 92.56 93 PHE A O 1
ATOM 778 N N . ASP A 1 94 ? 2.388 -15.153 6.834 1.00 93.75 94 ASP A N 1
ATOM 779 C CA . ASP A 1 94 ? 2.562 -15.818 8.131 1.00 93.75 94 ASP A CA 1
ATOM 780 C C . ASP A 1 94 ? 3.063 -14.857 9.212 1.00 93.75 94 ASP A C 1
ATOM 782 O O . ASP A 1 94 ? 2.548 -14.864 10.331 1.00 93.75 94 ASP A O 1
ATOM 786 N N . PHE A 1 95 ? 3.997 -13.966 8.864 1.00 94.25 95 PHE A N 1
ATOM 787 C CA . PHE A 1 95 ? 4.464 -12.921 9.771 1.00 94.25 95 PHE A CA 1
ATOM 788 C C . PHE A 1 95 ? 3.319 -11.999 10.208 1.00 94.25 95 PHE A C 1
ATOM 790 O O . PHE A 1 95 ? 3.121 -11.786 11.405 1.00 94.25 95 PHE A O 1
ATOM 797 N N . CYS A 1 96 ? 2.528 -11.478 9.264 1.00 95.19 96 CYS A N 1
ATOM 798 C CA . CYS A 1 96 ? 1.400 -10.600 9.576 1.00 95.19 96 CYS A CA 1
ATOM 799 C C . CYS A 1 96 ? 0.315 -11.323 10.381 1.00 95.19 96 CYS A C 1
ATOM 801 O O . CYS A 1 96 ? -0.230 -10.753 11.330 1.00 95.19 96 CYS A O 1
ATOM 803 N N . LYS A 1 97 ? 0.017 -12.580 10.032 1.00 95.62 97 LYS A N 1
ATOM 804 C CA . LYS A 1 97 ? -0.952 -13.408 10.751 1.00 95.62 97 LYS A CA 1
ATOM 805 C C . LYS A 1 97 ? -0.525 -13.619 12.198 1.00 95.62 97 LYS A C 1
ATOM 807 O O . LYS A 1 97 ? -1.295 -13.285 13.091 1.00 95.62 97 LYS A O 1
ATOM 812 N N . GLU A 1 98 ? 0.675 -14.138 12.447 1.00 96.06 98 GLU A N 1
ATOM 813 C CA . GLU A 1 98 ? 1.118 -14.442 13.814 1.00 96.06 98 GLU A CA 1
ATOM 814 C C . GLU A 1 98 ? 1.340 -13.169 14.644 1.00 96.06 98 GLU A C 1
ATOM 816 O O . GLU A 1 98 ? 0.961 -13.151 15.810 1.00 96.06 98 GLU A O 1
ATOM 821 N N . THR A 1 99 ? 1.807 -12.069 14.036 1.00 95.25 99 THR A N 1
ATOM 822 C CA . THR A 1 99 ? 1.967 -10.769 14.724 1.00 95.25 99 THR A CA 1
ATOM 823 C C . THR A 1 99 ? 0.640 -10.162 15.194 1.00 95.25 99 THR A C 1
ATOM 825 O O . THR A 1 99 ? 0.604 -9.382 16.140 1.00 95.25 99 THR A O 1
ATOM 828 N N . THR A 1 100 ? -0.468 -10.479 14.520 1.00 96.62 100 THR A N 1
ATOM 829 C CA . THR A 1 100 ? -1.791 -9.916 14.848 1.00 96.62 100 THR A CA 1
ATOM 830 C C . THR A 1 100 ? -2.700 -10.888 15.597 1.00 96.62 100 THR A C 1
ATOM 832 O O . THR A 1 100 ? -3.745 -10.506 16.125 1.00 96.62 100 THR A O 1
ATOM 835 N N . LYS A 1 101 ? -2.307 -12.158 15.684 1.00 96.06 101 LYS A N 1
ATOM 836 C CA . LYS A 1 101 ? -3.150 -13.255 16.161 1.00 96.06 101 LYS A CA 1
ATOM 837 C C . LYS A 1 101 ? -3.613 -13.097 17.598 1.00 96.06 101 LYS A C 1
ATOM 839 O O . LYS A 1 101 ? -4.778 -13.396 17.866 1.00 96.06 101 LYS A O 1
ATOM 844 N N . SER A 1 102 ? -2.739 -12.667 18.507 1.00 95.06 102 SER A N 1
ATOM 845 C CA . SER A 1 102 ? -3.053 -12.634 19.940 1.00 95.06 102 SER A CA 1
ATOM 846 C C . SER A 1 102 ? -4.238 -11.720 20.251 1.00 95.06 102 SER A C 1
ATOM 848 O O . SER A 1 102 ? -5.092 -12.078 21.063 1.00 95.06 102 SER A O 1
ATOM 850 N N . PHE A 1 103 ? -4.322 -10.564 19.585 1.00 95.12 103 PHE A N 1
ATOM 851 C CA . PHE A 1 103 ? -5.396 -9.603 19.807 1.00 95.12 103 PHE A CA 1
ATOM 852 C C . PHE A 1 103 ? -6.572 -9.805 18.851 1.00 95.12 103 PHE A C 1
ATOM 854 O O . PHE A 1 103 ? -7.711 -9.617 19.268 1.00 95.12 103 PHE A O 1
ATOM 861 N N . LEU A 1 104 ? -6.339 -10.253 17.611 1.00 95.19 104 LEU A N 1
ATOM 862 C CA . LEU A 1 104 ? -7.428 -10.521 16.664 1.00 95.19 104 LEU A CA 1
ATOM 863 C C . LEU A 1 104 ? -8.240 -11.774 17.005 1.00 95.19 104 LEU A C 1
ATOM 865 O O . LEU A 1 104 ? -9.409 -11.859 16.646 1.00 95.19 104 LEU A O 1
ATOM 869 N N . SER A 1 105 ? -7.652 -12.738 17.717 1.00 92.88 105 SER A N 1
ATOM 870 C CA . SER A 1 105 ? -8.376 -13.938 18.167 1.00 92.88 105 SER A CA 1
ATOM 871 C C . SER A 1 105 ? -9.128 -13.721 19.487 1.00 92.88 105 SER A C 1
ATOM 873 O O . SER A 1 105 ? -9.858 -14.606 19.931 1.00 92.88 105 SER A O 1
ATOM 875 N N . ASN A 1 106 ? -8.952 -12.567 20.138 1.00 94.00 106 ASN A N 1
ATOM 876 C CA . ASN A 1 106 ? -9.544 -12.267 21.437 1.00 94.00 106 ASN A CA 1
ATOM 877 C C . ASN A 1 106 ? -10.831 -11.443 21.272 1.00 94.00 106 ASN A C 1
ATOM 879 O O . ASN A 1 106 ? -10.806 -10.214 21.304 1.00 94.00 106 ASN A O 1
ATOM 883 N N . LYS A 1 107 ? -11.966 -12.129 21.104 1.00 92.19 107 LYS A N 1
ATOM 884 C CA . LYS A 1 107 ? -13.266 -11.475 20.870 1.00 92.19 107 LYS A CA 1
ATOM 885 C C . LYS A 1 107 ? -13.689 -10.555 22.014 1.00 92.19 107 LYS A C 1
ATOM 887 O O . LYS A 1 107 ? -14.210 -9.478 21.754 1.00 92.19 107 LYS A O 1
ATOM 892 N N . ASP A 1 108 ? -13.416 -10.925 23.265 1.00 92.56 108 ASP A N 1
ATOM 893 C CA . ASP A 1 108 ? -13.756 -10.089 24.425 1.00 92.56 108 ASP A CA 1
ATOM 894 C C . ASP A 1 108 ? -13.006 -8.752 24.386 1.00 92.56 108 ASP A C 1
ATOM 896 O O . ASP A 1 108 ? -13.578 -7.695 24.653 1.00 92.56 108 ASP A O 1
ATOM 900 N N . LEU A 1 109 ? -11.732 -8.792 23.984 1.00 94.19 109 LEU A N 1
ATOM 901 C CA . LEU A 1 109 ? -10.909 -7.603 23.793 1.00 94.19 109 LEU A CA 1
ATOM 902 C C . LEU A 1 109 ? -11.474 -6.706 22.683 1.00 94.19 109 LEU A C 1
ATOM 904 O O . LEU A 1 109 ? -11.640 -5.510 22.904 1.00 94.19 109 LEU A O 1
ATOM 908 N N . LEU A 1 110 ? -11.817 -7.273 21.524 1.00 94.50 110 LEU A N 1
ATOM 909 C CA . LEU A 1 110 ? -12.348 -6.507 20.389 1.00 94.50 110 LEU A CA 1
ATOM 910 C C . LEU A 1 110 ? -13.732 -5.916 20.685 1.00 94.50 110 LEU A C 1
ATOM 912 O O . LEU A 1 110 ? -13.945 -4.718 20.502 1.00 94.50 110 LEU A O 1
ATOM 916 N N . HIS A 1 111 ? -14.658 -6.722 21.204 1.00 93.69 111 HIS A N 1
ATOM 917 C CA . HIS A 1 111 ? -16.031 -6.299 21.488 1.00 93.69 111 HIS A CA 1
ATOM 918 C C . HIS A 1 111 ? -16.130 -5.260 22.614 1.00 93.69 111 HIS A C 1
ATOM 920 O O . HIS A 1 111 ? -17.118 -4.532 22.694 1.00 93.69 111 HIS A O 1
ATOM 926 N N . SER A 1 112 ? -15.116 -5.170 23.479 1.00 93.44 112 SER A N 1
ATOM 927 C CA . SER A 1 112 ? -15.054 -4.157 24.538 1.00 93.44 112 SER A CA 1
ATOM 928 C C . SER A 1 112 ? -14.679 -2.751 24.045 1.00 93.44 112 SER A C 1
ATOM 930 O O . SER A 1 112 ? -14.763 -1.792 24.813 1.00 93.44 112 SER A O 1
ATOM 932 N N . ILE A 1 113 ? -14.287 -2.601 22.773 1.00 95.31 113 ILE A N 1
ATOM 933 C CA . ILE A 1 113 ? -13.920 -1.311 22.178 1.00 95.31 113 ILE A CA 1
ATOM 934 C C . ILE A 1 113 ? -15.153 -0.652 21.562 1.00 95.31 113 ILE A C 1
ATOM 936 O O . ILE A 1 113 ? -15.649 -1.058 20.509 1.00 95.31 113 ILE A O 1
ATOM 940 N N . ASN A 1 114 ? -15.607 0.444 22.167 1.00 92.94 114 ASN A N 1
ATOM 941 C CA . ASN A 1 114 ? -16.704 1.237 21.625 1.00 92.94 114 ASN A CA 1
ATOM 942 C C . ASN A 1 114 ? -16.180 2.351 20.701 1.00 92.94 114 ASN A C 1
ATOM 944 O O . ASN A 1 114 ? -15.880 3.467 21.128 1.00 92.94 114 ASN A O 1
ATOM 948 N N . ILE A 1 115 ? -16.112 2.057 19.397 1.00 92.25 115 ILE A N 1
ATOM 949 C CA . ILE A 1 115 ? -15.589 2.974 18.363 1.00 92.25 115 ILE A CA 1
ATOM 950 C C . ILE A 1 115 ? -16.328 4.326 18.345 1.00 92.25 115 ILE A C 1
ATOM 952 O O . ILE A 1 115 ? -15.743 5.359 18.016 1.00 92.25 115 ILE A O 1
ATOM 956 N N . GLN A 1 116 ? -17.623 4.345 18.681 1.00 89.25 116 GLN A N 1
ATOM 957 C CA . GLN A 1 116 ? -18.442 5.560 18.591 1.00 89.25 116 GLN A CA 1
ATOM 958 C C . GLN A 1 116 ? -18.011 6.626 19.603 1.00 89.25 116 GLN A C 1
ATOM 960 O O . GLN A 1 116 ? -18.134 7.818 19.318 1.00 89.25 116 GLN A O 1
ATOM 965 N N . LEU A 1 117 ? -17.442 6.213 20.740 1.00 89.06 117 LEU A N 1
ATOM 966 C CA . LEU A 1 117 ? -16.938 7.133 21.759 1.00 89.06 117 LEU A CA 1
ATOM 967 C C . LEU A 1 117 ? -15.704 7.905 21.270 1.00 89.06 117 LEU A C 1
ATOM 969 O O . LEU A 1 117 ? -15.491 9.037 21.674 1.00 89.06 117 LEU A O 1
ATOM 973 N N . PHE A 1 118 ? -14.931 7.377 20.322 1.00 87.12 118 PHE A N 1
ATOM 974 C CA . PHE A 1 118 ? -13.776 8.098 19.767 1.00 87.12 118 PHE A CA 1
ATOM 975 C C . PHE A 1 118 ? -14.149 9.127 18.691 1.00 87.12 118 PHE A C 1
ATOM 977 O O . PHE A 1 118 ? -13.308 9.922 18.277 1.00 87.12 118 PHE A O 1
ATOM 984 N N . LYS A 1 119 ? -15.407 9.124 18.231 1.00 79.31 119 LYS A N 1
ATOM 985 C CA . LYS A 1 119 ? -15.933 10.052 17.213 1.00 79.31 119 LYS A CA 1
ATOM 986 C C . LYS A 1 119 ? -16.795 11.175 17.808 1.00 79.31 119 LYS A C 1
ATOM 988 O O . LYS A 1 119 ? -17.192 12.081 17.076 1.00 79.31 119 LYS A O 1
ATOM 993 N N . GLY A 1 120 ? -17.131 11.096 19.097 1.00 72.56 120 GLY A N 1
ATOM 994 C CA . GLY A 1 120 ? -18.002 12.044 19.799 1.00 72.56 120 GLY A CA 1
ATOM 995 C C . GLY A 1 120 ? -17.253 13.206 20.459 1.00 72.56 120 GLY A C 1
ATOM 996 O O . GLY A 1 120 ? -16.038 13.163 20.626 1.00 72.56 120 GLY A O 1
ATOM 997 N N . ASN A 1 121 ? -17.989 14.249 20.861 1.00 76.81 121 ASN A N 1
ATOM 998 C CA . ASN A 1 121 ? -17.439 15.314 21.701 1.00 76.81 121 ASN A CA 1
ATOM 999 C C . ASN A 1 121 ? -17.360 14.823 23.155 1.00 76.81 121 ASN A C 1
ATOM 1001 O O . ASN A 1 121 ? -18.399 14.589 23.772 1.00 76.81 121 ASN A O 1
ATOM 1005 N N . THR A 1 122 ? -16.149 14.701 23.703 1.00 77.00 122 THR A N 1
ATOM 1006 C CA . THR A 1 122 ? -15.910 14.230 25.079 1.00 77.00 122 THR A CA 1
ATOM 1007 C C . THR A 1 122 ? -16.563 15.121 26.137 1.00 77.00 122 THR A C 1
ATOM 1009 O O . THR A 1 122 ? -16.884 14.649 27.221 1.00 77.00 122 THR A O 1
ATOM 1012 N N . GLU A 1 123 ? -16.815 16.399 25.829 1.00 79.25 123 GLU A N 1
ATOM 1013 C CA . GLU A 1 123 ? -17.516 17.330 26.728 1.00 79.25 123 GLU A CA 1
ATOM 1014 C C . GLU A 1 123 ? -18.997 16.969 26.939 1.00 79.25 123 GLU A C 1
ATOM 1016 O O . GLU A 1 123 ? -19.611 17.410 27.908 1.00 79.25 123 GLU A O 1
ATOM 1021 N N . GLU A 1 124 ? -19.584 16.174 26.039 1.00 84.19 124 GLU A N 1
ATOM 1022 C CA . GLU A 1 124 ? -20.991 15.758 26.096 1.00 84.19 124 GLU A CA 1
ATOM 1023 C C . GLU A 1 124 ? -21.173 14.380 26.757 1.00 84.19 124 GLU A C 1
ATOM 1025 O O . GLU A 1 124 ? -22.283 13.843 26.772 1.00 84.19 124 GLU A O 1
ATOM 1030 N N . PHE A 1 125 ? -20.102 13.780 27.289 1.00 88.94 125 PHE A N 1
ATOM 1031 C CA . PHE A 1 125 ? -20.152 12.422 27.830 1.00 88.94 125 PHE A CA 1
ATOM 1032 C C . PHE A 1 125 ? -20.818 12.384 29.201 1.00 88.94 125 PHE A C 1
ATOM 1034 O O . PHE A 1 125 ? -20.485 13.146 30.111 1.00 88.94 125 PHE A O 1
ATOM 1041 N N . THR A 1 126 ? -21.735 11.430 29.373 1.00 90.75 126 THR A N 1
ATOM 1042 C CA . THR A 1 126 ? -22.219 11.055 30.703 1.00 90.75 126 THR A CA 1
ATOM 1043 C C . THR A 1 126 ? -21.103 10.372 31.497 1.00 90.75 126 THR A C 1
ATOM 1045 O O . THR A 1 126 ? -20.051 10.009 30.964 1.00 90.75 126 THR A O 1
ATOM 1048 N N . LYS A 1 127 ? -21.326 10.166 32.797 1.00 90.94 127 LYS A N 1
ATOM 1049 C CA . LYS A 1 127 ? -20.393 9.405 33.634 1.00 90.94 127 LYS A CA 1
ATOM 1050 C C . LYS A 1 127 ? -20.167 7.988 33.086 1.00 90.94 127 LYS A C 1
ATOM 1052 O O . LYS A 1 127 ? -19.021 7.575 32.972 1.00 90.94 127 LYS A O 1
ATOM 1057 N N . GLU A 1 128 ? -21.234 7.299 32.676 1.00 91.06 128 GLU A N 1
ATOM 1058 C CA . GLU A 1 128 ? -21.145 5.948 32.099 1.00 91.06 128 GLU A CA 1
ATOM 1059 C C . GLU A 1 128 ? -20.360 5.947 30.778 1.00 91.06 128 GLU A C 1
ATOM 1061 O O . GLU A 1 128 ? -19.485 5.112 30.580 1.00 91.06 128 GLU A O 1
ATOM 1066 N N . MET A 1 129 ? -20.598 6.933 29.901 1.00 90.81 129 MET A N 1
ATOM 1067 C CA . MET A 1 129 ? -19.848 7.063 28.645 1.00 90.81 129 MET A CA 1
ATOM 1068 C C . MET A 1 129 ? -18.358 7.315 28.884 1.00 90.81 129 MET A C 1
ATOM 1070 O O . MET A 1 129 ? -17.524 6.806 28.139 1.00 90.81 129 MET A O 1
ATOM 1074 N N . ASN A 1 130 ? -18.009 8.085 29.918 1.00 88.75 130 ASN A N 1
ATOM 1075 C CA . ASN A 1 130 ? -16.613 8.278 30.302 1.00 88.75 130 ASN A CA 1
ATOM 1076 C C . ASN A 1 130 ? -15.988 6.967 30.795 1.00 88.75 130 ASN A C 1
ATOM 1078 O O . ASN A 1 130 ? -14.887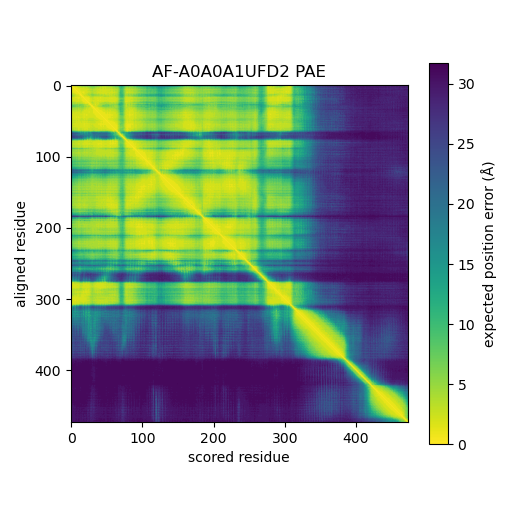 6.632 30.368 1.00 88.75 130 ASN A O 1
ATOM 1082 N N . GLU A 1 131 ? -16.681 6.205 31.645 1.00 91.31 131 GLU A N 1
ATOM 1083 C CA . GLU A 1 131 ? -16.213 4.893 32.113 1.00 91.31 131 GLU A CA 1
ATOM 1084 C C . GLU A 1 131 ? -15.979 3.929 30.933 1.00 91.31 131 GLU A C 1
ATOM 1086 O O . GLU A 1 131 ? -14.890 3.363 30.815 1.00 91.31 131 GLU A O 1
ATOM 1091 N N . GLU A 1 132 ? -16.928 3.820 29.997 1.00 92.62 132 GLU A N 1
ATOM 1092 C CA . GLU A 1 132 ? -16.778 3.014 28.773 1.00 92.62 132 GLU A CA 1
ATOM 1093 C C . GLU A 1 132 ? -15.638 3.502 27.862 1.00 92.62 132 GLU A C 1
ATOM 1095 O O . GLU A 1 132 ? -14.916 2.695 27.264 1.00 92.62 132 GLU A O 1
ATOM 1100 N N . TYR A 1 133 ? -15.448 4.820 27.754 1.00 92.12 133 TYR A N 1
ATOM 1101 C CA . TYR A 1 133 ? -14.355 5.412 26.985 1.00 92.12 133 TYR A CA 1
ATOM 1102 C C . TYR A 1 133 ? -12.996 5.033 27.582 1.00 92.12 133 TYR A C 1
ATOM 1104 O O . TYR A 1 133 ? -12.105 4.588 26.856 1.00 92.12 133 TYR A O 1
ATOM 1112 N N . TYR A 1 134 ? -12.841 5.136 28.906 1.00 90.69 134 TYR A N 1
ATOM 1113 C CA . TYR A 1 134 ? -11.614 4.722 29.588 1.00 90.69 134 TYR A CA 1
ATOM 1114 C C . TYR A 1 134 ? -11.364 3.222 29.456 1.00 90.69 134 TYR A C 1
ATOM 1116 O O . TYR A 1 134 ? -10.222 2.832 29.208 1.00 90.69 134 TYR A O 1
ATOM 1124 N N . VAL A 1 135 ? -12.405 2.387 29.549 1.00 93.38 135 VAL A N 1
ATOM 1125 C CA . VAL A 1 135 ? -12.287 0.951 29.255 1.00 93.38 135 VAL A CA 1
ATOM 1126 C C . VAL A 1 135 ? -11.764 0.759 27.833 1.00 93.38 135 VAL A C 1
ATOM 1128 O O . VAL A 1 135 ? -10.747 0.097 27.653 1.00 93.38 135 VAL A O 1
ATOM 1131 N N . SER A 1 136 ? -12.362 1.411 26.835 1.00 94.56 136 SER A N 1
ATOM 1132 C CA . SER A 1 136 ? -11.927 1.294 25.438 1.00 94.56 136 SER A CA 1
ATOM 1133 C C . SER A 1 136 ? -10.459 1.720 25.239 1.00 94.56 136 SER A C 1
ATOM 1135 O O . SER A 1 136 ? -9.718 1.045 24.527 1.00 94.56 136 SER A O 1
ATOM 1137 N N . ILE A 1 137 ? -9.999 2.787 25.908 1.00 92.88 137 ILE A N 1
ATOM 1138 C CA . ILE A 1 137 ? -8.583 3.208 25.906 1.00 92.88 137 ILE A CA 1
ATOM 1139 C C . ILE A 1 137 ? -7.669 2.126 26.492 1.00 92.88 137 ILE A C 1
ATOM 1141 O O . ILE A 1 137 ? -6.641 1.812 25.896 1.00 92.88 137 ILE A O 1
ATOM 1145 N N . GLN A 1 138 ? -8.027 1.544 27.640 1.00 93.00 138 GLN A N 1
ATOM 1146 C CA . GLN A 1 138 ? -7.222 0.494 28.279 1.00 93.00 138 GLN A CA 1
ATOM 1147 C C . GLN A 1 138 ? -7.084 -0.742 27.387 1.00 93.00 138 GLN A C 1
ATOM 1149 O O . GLN A 1 138 ? -6.017 -1.353 27.319 1.00 93.00 138 GLN A O 1
ATOM 1154 N N . GLN A 1 139 ? -8.138 -1.080 26.648 1.00 95.06 139 GLN A N 1
ATOM 1155 C CA . GLN A 1 139 ? -8.118 -2.205 25.717 1.00 95.06 139 GLN A CA 1
ATOM 1156 C C . GLN A 1 139 ? -7.262 -1.898 24.486 1.00 95.06 139 GLN A C 1
ATOM 1158 O O . GLN A 1 139 ? -6.461 -2.740 24.086 1.00 95.06 139 GLN A O 1
ATOM 1163 N N . LEU A 1 140 ? -7.321 -0.674 23.948 1.00 95.31 140 LEU A N 1
ATOM 1164 C CA . LEU A 1 140 ? -6.399 -0.231 22.894 1.00 95.31 140 LEU A CA 1
ATOM 1165 C C . LEU A 1 140 ? -4.934 -0.271 23.354 1.00 95.31 140 LEU A C 1
ATOM 1167 O O . LEU A 1 140 ? -4.082 -0.741 22.605 1.00 95.31 140 LEU A O 1
ATOM 1171 N N . LEU A 1 141 ? -4.631 0.154 24.586 1.00 93.62 141 LEU A N 1
ATOM 1172 C CA . LEU A 1 141 ? -3.281 0.039 25.153 1.00 93.62 141 LEU A CA 1
ATOM 1173 C C . LEU A 1 141 ? -2.831 -1.416 25.235 1.00 93.62 141 LEU A C 1
ATOM 1175 O O . LEU A 1 141 ? -1.721 -1.746 24.824 1.00 93.62 141 LEU A O 1
ATOM 1179 N N . LYS A 1 142 ? -3.702 -2.302 25.724 1.00 94.75 142 LYS A N 1
ATOM 1180 C CA . LYS A 1 142 ? -3.416 -3.735 25.791 1.00 94.75 142 LYS A CA 1
ATOM 1181 C C . LYS A 1 142 ? -3.123 -4.311 24.405 1.00 94.75 142 LYS A C 1
ATOM 1183 O O . LYS A 1 142 ? -2.146 -5.038 24.258 1.00 94.75 142 LYS A O 1
ATOM 1188 N N . ILE A 1 143 ? -3.905 -3.934 23.392 1.00 96.25 143 ILE A N 1
ATOM 1189 C CA . ILE A 1 143 ? -3.668 -4.312 21.992 1.00 96.25 143 ILE A CA 1
ATOM 1190 C C . ILE A 1 143 ? -2.306 -3.810 21.505 1.00 96.25 143 ILE A C 1
ATOM 1192 O O . ILE A 1 143 ? -1.571 -4.574 20.889 1.00 96.25 143 ILE A O 1
ATOM 1196 N N . VAL A 1 144 ? -1.943 -2.559 21.800 1.00 93.12 144 VAL A N 1
ATOM 1197 C CA . VAL A 1 144 ? -0.634 -1.992 21.437 1.00 93.12 144 VAL A CA 1
ATOM 1198 C C . VAL A 1 144 ? 0.515 -2.787 22.062 1.00 93.12 144 VAL A C 1
ATOM 1200 O O . VAL A 1 144 ? 1.479 -3.109 21.369 1.00 93.12 144 VAL A O 1
ATOM 1203 N N . PHE A 1 145 ? 0.421 -3.141 23.346 1.00 91.12 145 PHE A N 1
ATOM 1204 C CA . PHE A 1 145 ? 1.456 -3.941 24.007 1.00 91.12 145 PHE A CA 1
ATOM 1205 C C . PHE A 1 145 ? 1.541 -5.358 23.436 1.00 91.12 145 PHE A C 1
ATOM 1207 O O . PHE A 1 145 ? 2.639 -5.813 23.125 1.00 91.12 145 PHE A O 1
ATOM 1214 N N . MET A 1 146 ? 0.398 -6.022 23.232 1.00 94.44 146 MET A N 1
ATOM 1215 C CA . MET A 1 146 ? 0.340 -7.345 22.598 1.00 94.44 146 MET A CA 1
ATOM 1216 C C . MET A 1 146 ? 0.968 -7.316 21.203 1.00 94.44 146 MET A C 1
ATOM 1218 O O . MET A 1 146 ? 1.801 -8.158 20.888 1.00 94.44 146 MET A O 1
ATOM 1222 N N . PHE A 1 147 ? 0.642 -6.296 20.407 1.00 93.31 147 PHE A N 1
ATOM 1223 C CA . PHE A 1 147 ? 1.2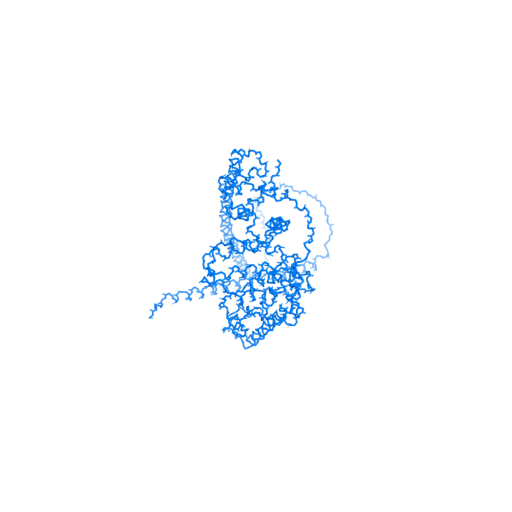31 -6.082 19.092 1.00 93.31 147 PHE A CA 1
ATOM 1224 C C . PHE A 1 147 ? 2.757 -5.931 19.152 1.00 93.31 147 PHE A C 1
ATOM 1226 O O . PHE A 1 147 ? 3.452 -6.580 18.377 1.00 93.31 147 PHE A O 1
ATOM 1233 N N . ARG A 1 148 ? 3.297 -5.109 20.066 1.00 88.38 148 ARG A N 1
ATOM 1234 C CA . ARG A 1 148 ? 4.755 -4.922 20.193 1.00 88.38 148 ARG A CA 1
ATOM 1235 C C . ARG A 1 148 ? 5.458 -6.227 20.556 1.00 88.38 148 ARG A C 1
ATOM 1237 O O . ARG A 1 148 ? 6.440 -6.587 19.913 1.00 88.38 148 ARG A O 1
ATOM 1244 N N . THR A 1 149 ? 4.933 -6.946 21.545 1.00 89.38 149 THR A N 1
ATOM 1245 C CA . THR A 1 149 ? 5.489 -8.233 21.975 1.00 89.38 149 THR A CA 1
ATOM 1246 C C . THR A 1 149 ? 5.453 -9.264 20.848 1.00 89.38 149 THR A C 1
ATOM 1248 O O . THR A 1 149 ? 6.471 -9.890 20.556 1.00 89.38 149 THR A O 1
ATOM 1251 N N . ASP A 1 150 ? 4.316 -9.407 20.167 1.00 92.44 150 ASP A N 1
ATOM 1252 C CA . ASP A 1 150 ? 4.184 -10.358 19.066 1.00 92.44 150 ASP A CA 1
ATOM 1253 C C . ASP A 1 150 ? 5.054 -9.973 17.870 1.00 92.44 150 ASP A C 1
ATOM 1255 O O . ASP A 1 150 ? 5.619 -10.853 17.224 1.00 92.44 150 ASP A O 1
ATOM 1259 N N . PHE A 1 151 ? 5.200 -8.677 17.582 1.00 89.56 151 PHE A N 1
ATOM 1260 C CA . PHE A 1 151 ? 6.092 -8.196 16.534 1.00 89.56 151 PHE A CA 1
ATOM 1261 C C . PHE A 1 151 ? 7.524 -8.669 16.795 1.00 89.56 151 PHE A C 1
ATOM 1263 O O . PHE A 1 151 ? 8.115 -9.306 15.926 1.00 89.56 151 PHE A O 1
ATOM 1270 N N . GLU A 1 152 ? 8.054 -8.429 18.002 1.00 86.00 152 GLU A N 1
ATOM 1271 C CA . GLU A 1 152 ? 9.421 -8.804 18.390 1.00 86.00 152 GLU A CA 1
ATOM 1272 C C . GLU A 1 152 ? 9.645 -10.325 18.347 1.00 86.00 152 GLU A C 1
ATOM 1274 O O . GLU A 1 152 ? 10.627 -10.793 17.758 1.00 86.00 152 GLU A O 1
ATOM 1279 N N . ILE A 1 153 ? 8.705 -11.108 18.889 1.00 88.88 153 ILE A N 1
ATOM 1280 C CA . ILE A 1 153 ? 8.770 -12.581 18.906 1.00 88.88 153 ILE A CA 1
ATOM 1281 C C . ILE A 1 153 ? 8.760 -13.160 17.484 1.00 88.88 153 ILE A C 1
ATOM 1283 O O . ILE A 1 153 ? 9.466 -14.135 17.192 1.00 88.88 153 ILE A O 1
ATOM 1287 N N . ASN A 1 154 ? 7.964 -12.568 16.594 1.00 90.81 154 ASN A N 1
ATOM 1288 C CA . ASN A 1 154 ? 7.727 -13.096 15.254 1.00 90.81 154 ASN A CA 1
ATOM 1289 C C . ASN A 1 154 ? 8.670 -12.530 14.189 1.00 90.81 154 ASN A C 1
ATOM 1291 O O . ASN A 1 154 ? 8.607 -12.976 13.048 1.00 90.81 154 ASN A O 1
ATOM 1295 N N . THR A 1 155 ? 9.598 -11.633 14.534 1.00 86.62 155 THR A N 1
ATOM 1296 C CA . THR A 1 155 ? 10.605 -11.083 13.599 1.00 86.62 155 THR A CA 1
ATOM 1297 C C . THR A 1 155 ? 11.379 -12.141 12.805 1.00 86.62 155 THR A C 1
ATOM 1299 O O . THR A 1 155 ? 11.794 -11.887 11.679 1.00 86.62 155 THR A O 1
ATOM 1302 N N . LYS A 1 156 ? 11.547 -13.351 13.355 1.00 85.31 156 LYS A N 1
ATOM 1303 C CA . LYS A 1 156 ? 12.161 -14.504 12.670 1.00 85.31 156 LYS A CA 1
ATOM 1304 C C . LYS A 1 156 ? 11.390 -15.002 11.438 1.00 85.31 156 LYS A C 1
ATOM 1306 O O . LYS A 1 156 ? 11.952 -15.756 10.657 1.00 85.31 156 LYS A O 1
ATOM 1311 N N . LEU A 1 157 ? 10.115 -14.634 11.302 1.00 89.88 157 LEU A N 1
ATOM 1312 C CA . LEU A 1 157 ? 9.269 -14.970 10.154 1.00 89.88 157 LEU A CA 1
ATOM 1313 C C . LEU A 1 157 ? 9.394 -13.942 9.021 1.00 89.88 157 LEU A C 1
ATOM 1315 O O . LEU A 1 157 ? 8.797 -14.136 7.966 1.00 89.88 157 LEU A O 1
ATOM 1319 N N . ILE A 1 158 ? 10.128 -12.843 9.229 1.00 89.00 158 ILE A N 1
ATOM 1320 C CA . ILE A 1 158 ? 10.418 -11.884 8.163 1.00 89.00 158 ILE A CA 1
ATOM 1321 C C . ILE A 1 158 ? 11.391 -12.549 7.174 1.00 89.00 158 ILE A C 1
ATOM 1323 O O . ILE A 1 158 ? 12.437 -13.038 7.612 1.00 89.00 158 ILE A O 1
ATOM 1327 N N . PRO A 1 159 ? 11.088 -12.550 5.862 1.00 88.62 159 PRO A N 1
ATOM 1328 C CA . PRO A 1 159 ? 11.978 -13.103 4.846 1.00 88.62 159 PRO A CA 1
ATOM 1329 C C . PRO A 1 159 ? 13.386 -12.501 4.908 1.00 88.62 159 PRO A C 1
ATOM 1331 O O . PRO A 1 159 ? 13.560 -11.288 5.061 1.00 88.62 159 PRO A O 1
ATOM 1334 N N . THR A 1 160 ? 14.407 -13.351 4.797 1.00 85.56 160 THR A N 1
ATOM 1335 C CA . THR A 1 160 ? 15.811 -12.945 4.950 1.00 85.56 160 THR A CA 1
ATOM 1336 C C . THR A 1 160 ? 16.268 -11.980 3.859 1.00 85.56 160 THR A C 1
ATOM 1338 O O . THR A 1 160 ? 16.952 -11.002 4.154 1.00 85.56 160 THR A O 1
ATOM 1341 N N . ASP A 1 161 ? 15.848 -12.203 2.617 1.00 85.38 161 ASP A N 1
ATOM 1342 C CA . ASP A 1 161 ? 16.069 -11.292 1.492 1.00 85.38 161 ASP A CA 1
ATOM 1343 C C . ASP A 1 161 ? 15.418 -9.924 1.747 1.00 85.38 161 ASP A C 1
ATOM 1345 O O . ASP A 1 161 ? 16.045 -8.890 1.519 1.00 85.38 161 ASP A O 1
ATOM 1349 N N . TYR A 1 162 ? 14.222 -9.887 2.341 1.00 88.44 162 TYR A N 1
ATOM 1350 C CA . TYR A 1 162 ? 13.610 -8.624 2.750 1.00 88.44 162 TYR A CA 1
ATOM 1351 C C . TYR A 1 162 ? 14.433 -7.890 3.817 1.00 88.44 162 TYR A C 1
ATOM 1353 O O . TYR A 1 162 ? 14.629 -6.677 3.719 1.00 88.44 162 TYR A O 1
ATOM 1361 N N . LEU A 1 163 ? 14.980 -8.604 4.810 1.00 86.06 163 LEU A N 1
ATOM 1362 C CA . LEU A 1 163 ? 15.900 -8.009 5.789 1.00 86.06 163 LEU A CA 1
ATOM 1363 C C . LEU A 1 163 ? 17.150 -7.414 5.118 1.00 86.06 163 LEU A C 1
ATOM 1365 O O . LEU A 1 163 ? 17.621 -6.364 5.557 1.00 86.06 163 LEU A O 1
ATOM 1369 N N . MET A 1 164 ? 17.658 -8.017 4.036 1.00 85.88 164 MET A N 1
ATOM 1370 C CA . MET A 1 164 ? 18.757 -7.436 3.252 1.00 85.88 164 MET A CA 1
ATOM 1371 C C . MET A 1 164 ? 18.352 -6.122 2.573 1.00 85.88 164 MET A C 1
ATOM 1373 O O . MET A 1 164 ? 19.141 -5.174 2.556 1.00 85.88 164 MET A O 1
ATOM 1377 N N . PHE A 1 165 ? 17.120 -6.021 2.058 1.00 88.31 165 PHE A N 1
ATOM 1378 C CA . PHE A 1 165 ? 16.611 -4.771 1.473 1.00 88.31 165 PHE A CA 1
ATOM 1379 C C . PHE A 1 165 ? 16.575 -3.661 2.526 1.00 88.31 165 PHE A C 1
ATOM 1381 O O . PHE A 1 165 ? 17.044 -2.549 2.284 1.00 88.31 165 PHE A O 1
ATOM 1388 N N . LEU A 1 166 ? 16.067 -3.982 3.718 1.00 86.56 166 LEU A N 1
ATOM 1389 C CA . LEU A 1 166 ? 15.998 -3.053 4.843 1.00 86.56 166 LEU A CA 1
ATOM 1390 C C . LEU A 1 166 ? 17.378 -2.632 5.343 1.00 86.56 166 LEU A C 1
ATOM 1392 O O . LEU A 1 166 ? 17.567 -1.455 5.641 1.00 86.56 166 LEU A O 1
ATOM 1396 N N . LYS A 1 167 ? 18.336 -3.563 5.401 1.00 85.88 167 LYS A N 1
ATOM 1397 C CA . LYS A 1 167 ? 19.728 -3.263 5.747 1.00 85.88 167 LYS A CA 1
ATOM 1398 C C . LYS A 1 167 ? 20.332 -2.277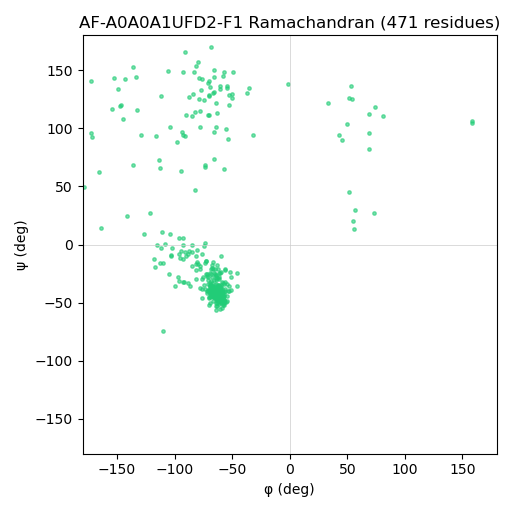 4.749 1.00 85.88 167 LYS A C 1
ATOM 1400 O O . LYS A 1 167 ? 20.843 -1.247 5.164 1.00 85.88 167 LYS A O 1
ATOM 1405 N N . GLY A 1 168 ? 20.159 -2.514 3.447 1.00 87.62 168 GLY A N 1
ATOM 1406 C CA . GLY A 1 168 ? 20.622 -1.580 2.415 1.00 87.62 168 GLY A CA 1
ATOM 1407 C C . GLY A 1 168 ? 19.975 -0.191 2.507 1.00 87.62 168 GLY A C 1
ATOM 1408 O O . GLY A 1 168 ? 20.643 0.820 2.303 1.00 87.62 168 GLY A O 1
ATOM 1409 N N . ILE A 1 169 ? 18.692 -0.114 2.877 1.00 87.38 169 ILE A N 1
ATOM 1410 C CA . ILE A 1 169 ? 18.016 1.164 3.161 1.00 87.38 169 ILE A CA 1
ATOM 1411 C C . ILE A 1 169 ? 18.589 1.824 4.424 1.00 87.38 169 ILE A C 1
ATOM 1413 O O . ILE A 1 169 ? 18.778 3.038 4.445 1.00 87.38 169 ILE A O 1
ATOM 1417 N N . SER A 1 170 ? 18.876 1.050 5.469 1.00 84.81 170 SER A N 1
ATOM 1418 C CA . SER A 1 170 ? 19.492 1.545 6.705 1.00 84.81 170 SER A CA 1
ATOM 1419 C C . SER A 1 170 ? 20.890 2.118 6.455 1.00 84.81 170 SER A C 1
ATOM 1421 O O . SER A 1 170 ? 21.205 3.217 6.917 1.00 84.81 170 SER A O 1
ATOM 1423 N N . ASP A 1 171 ? 21.701 1.420 5.661 1.00 86.25 171 ASP A N 1
ATOM 1424 C CA . ASP A 1 171 ? 23.031 1.870 5.249 1.00 86.25 171 ASP A CA 1
ATOM 1425 C C . ASP A 1 171 ? 22.934 3.169 4.432 1.00 86.25 171 ASP A C 1
ATOM 1427 O O . ASP A 1 171 ? 23.634 4.140 4.723 1.00 86.25 171 ASP A O 1
ATOM 1431 N N . LEU A 1 172 ? 21.988 3.241 3.484 1.00 86.50 172 LEU A N 1
ATOM 1432 C CA . LEU A 1 172 ? 21.700 4.455 2.713 1.00 86.50 172 LEU A CA 1
ATOM 1433 C C . LEU A 1 172 ? 21.329 5.632 3.627 1.00 86.50 172 LEU A C 1
ATOM 1435 O O . LEU A 1 172 ? 21.854 6.730 3.467 1.00 86.50 172 LEU A O 1
ATOM 1439 N N . LEU A 1 173 ? 20.436 5.423 4.596 1.00 83.56 173 LEU A N 1
ATOM 1440 C CA . LEU A 1 173 ? 19.999 6.466 5.532 1.00 83.56 173 LEU A CA 1
ATOM 1441 C C . LEU A 1 173 ? 21.102 6.915 6.501 1.00 83.56 173 LEU A C 1
ATOM 1443 O O . LEU A 1 173 ? 21.031 8.028 7.029 1.00 83.56 173 LEU A O 1
ATOM 1447 N N . SER A 1 174 ? 22.122 6.081 6.707 1.00 83.12 174 SER A N 1
ATOM 1448 C CA . SER A 1 174 ? 23.291 6.400 7.531 1.00 83.12 174 SER A CA 1
ATOM 1449 C C . SER A 1 174 ? 24.246 7.388 6.854 1.00 83.12 174 SER A C 1
ATOM 1451 O O . SER A 1 174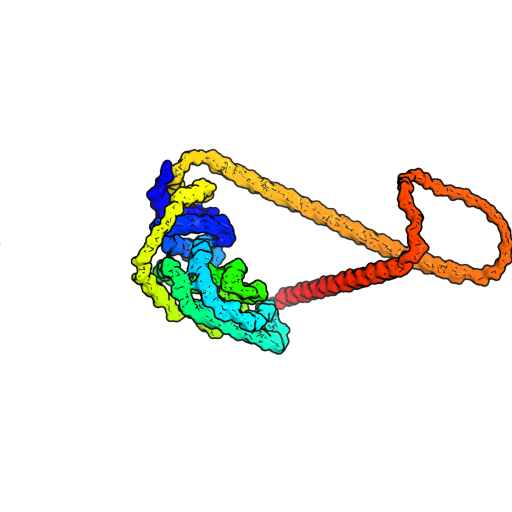 ? 25.068 8.009 7.534 1.00 83.12 174 SER A O 1
ATOM 1453 N N . GLU A 1 175 ? 24.127 7.596 5.537 1.00 85.88 175 GLU A N 1
ATOM 1454 C CA . GLU A 1 175 ? 24.896 8.615 4.826 1.00 85.88 175 GLU A CA 1
ATOM 1455 C C . GLU A 1 175 ? 24.598 10.028 5.363 1.00 85.88 175 GLU A C 1
ATOM 1457 O O . GLU A 1 175 ? 23.445 10.435 5.546 1.00 85.88 175 GLU A O 1
ATOM 1462 N N . GLN A 1 176 ? 25.654 10.830 5.539 1.00 81.12 176 GLN A N 1
ATOM 1463 C CA . GLN A 1 176 ? 25.584 12.163 6.152 1.00 81.12 176 GLN A CA 1
ATOM 1464 C C . GLN A 1 176 ? 24.533 13.076 5.494 1.00 81.12 176 GLN A C 1
ATOM 1466 O O . GLN A 1 176 ? 23.766 13.741 6.189 1.00 81.12 176 GLN A O 1
ATOM 1471 N N . LYS A 1 177 ? 24.417 13.025 4.159 1.00 83.75 177 LYS A N 1
ATOM 1472 C CA . LYS A 1 177 ? 23.466 13.830 3.373 1.00 83.75 177 LYS A CA 1
ATOM 1473 C C . LYS A 1 177 ? 21.989 13.574 3.711 1.00 83.75 177 LYS A C 1
ATOM 1475 O O . LYS A 1 177 ? 21.150 14.435 3.437 1.00 83.75 177 LYS A O 1
ATOM 1480 N N . TYR A 1 178 ? 21.657 12.398 4.250 1.00 80.62 178 TYR A N 1
ATOM 1481 C CA . TYR A 1 178 ? 20.299 12.038 4.675 1.00 80.62 178 TYR A CA 1
ATOM 1482 C C . TYR A 1 178 ? 20.115 12.194 6.182 1.00 80.62 178 TYR A C 1
ATOM 1484 O O . TYR A 1 178 ? 19.064 12.671 6.622 1.00 80.62 178 TYR A O 1
ATOM 1492 N N . LYS A 1 179 ? 21.156 11.891 6.961 1.00 75.56 179 LYS A N 1
ATOM 1493 C CA . LYS A 1 179 ? 21.176 12.108 8.409 1.00 75.56 179 LYS A CA 1
ATOM 1494 C C . LYS A 1 179 ? 20.951 13.578 8.774 1.00 75.56 179 LYS A C 1
ATOM 1496 O O . LYS A 1 179 ? 20.093 13.876 9.598 1.00 75.56 179 LYS A O 1
ATOM 1501 N N . GLU A 1 180 ? 21.635 14.504 8.099 1.00 75.94 180 GLU A N 1
ATOM 1502 C CA . GLU A 1 180 ? 21.475 15.956 8.305 1.00 75.94 180 GLU A CA 1
ATOM 1503 C C . GLU A 1 180 ? 20.074 16.470 7.937 1.00 75.94 180 GLU A C 1
ATOM 1505 O O . GLU A 1 180 ? 19.605 17.463 8.489 1.00 75.94 180 GLU A O 1
ATOM 1510 N N . LYS A 1 181 ? 19.375 15.779 7.029 1.00 72.25 181 LYS A N 1
ATOM 1511 C CA . LYS A 1 181 ? 17.998 16.107 6.629 1.00 72.25 181 LYS A CA 1
ATOM 1512 C C . LYS A 1 181 ? 16.936 15.512 7.563 1.00 72.25 181 LYS A C 1
ATOM 1514 O O . LYS A 1 181 ? 15.750 15.726 7.321 1.00 72.25 181 LYS A O 1
ATOM 1519 N N . GLY A 1 182 ? 17.343 14.780 8.603 1.00 66.88 182 GLY A N 1
ATOM 1520 C CA . GLY A 1 182 ? 16.434 14.169 9.572 1.00 66.88 182 GLY A CA 1
ATOM 1521 C C . GLY A 1 182 ? 15.670 12.961 9.028 1.00 66.88 182 GLY A C 1
ATOM 1522 O O . GLY A 1 182 ? 14.570 12.689 9.492 1.00 66.88 182 GLY A O 1
ATOM 1523 N N . PHE A 1 183 ? 16.219 12.234 8.044 1.00 67.25 183 PHE A N 1
ATOM 1524 C CA . PHE A 1 183 ? 15.597 10.994 7.550 1.00 67.25 183 PHE A CA 1
ATOM 1525 C C . PHE A 1 183 ? 15.762 9.790 8.510 1.00 67.25 183 PHE A C 1
ATOM 1527 O O . PHE A 1 183 ? 15.231 8.714 8.239 1.00 67.25 183 PHE A O 1
ATOM 1534 N N . THR A 1 184 ? 16.450 9.964 9.645 1.00 58.38 184 THR A N 1
ATOM 1535 C CA . THR A 1 184 ? 16.478 9.027 10.788 1.00 58.38 184 THR A CA 1
ATOM 1536 C C . THR A 1 184 ? 15.177 9.127 11.599 1.00 58.38 184 THR A C 1
ATOM 1538 O O . THR A 1 184 ? 14.723 10.237 11.841 1.00 58.38 184 THR A O 1
ATOM 1541 N N . ASN A 1 185 ? 14.550 8.093 12.156 1.00 56.12 185 ASN A N 1
ATOM 1542 C CA . ASN A 1 185 ? 14.679 6.647 12.036 1.00 56.12 185 ASN A CA 1
ATOM 1543 C C . ASN A 1 185 ? 13.295 6.087 12.415 1.00 56.12 185 ASN A C 1
ATOM 1545 O O . ASN A 1 185 ? 12.874 6.261 13.550 1.00 56.12 185 ASN A O 1
ATOM 1549 N N . SER A 1 186 ? 12.595 5.431 11.489 1.00 65.62 186 SER A N 1
ATOM 1550 C CA . SER A 1 186 ? 11.706 4.305 11.815 1.00 65.62 186 SER A CA 1
ATOM 1551 C C . SER A 1 186 ? 11.330 3.549 10.534 1.00 65.62 186 SER A C 1
ATOM 1553 O O . SER A 1 186 ? 10.172 3.436 10.121 1.00 65.62 186 SER A O 1
ATOM 1555 N N . ILE A 1 187 ? 12.349 2.983 9.872 1.00 72.31 187 ILE A N 1
ATOM 1556 C CA . ILE A 1 187 ? 12.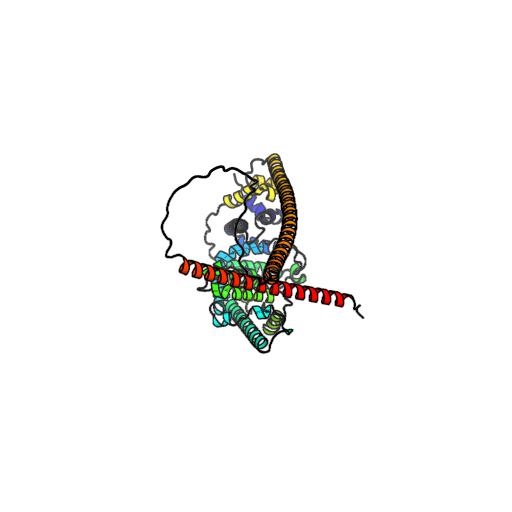148 2.008 8.783 1.00 72.31 187 ILE A CA 1
ATOM 1557 C C . ILE A 1 187 ? 11.089 0.972 9.210 1.00 72.31 187 ILE A C 1
ATOM 1559 O O . ILE A 1 187 ? 10.221 0.610 8.425 1.00 72.31 187 ILE A O 1
ATOM 1563 N N . PHE A 1 188 ? 11.072 0.600 10.491 1.00 73.06 188 PHE A N 1
ATOM 1564 C CA . PHE A 1 188 ? 10.080 -0.290 11.082 1.00 73.06 188 PHE A CA 1
ATOM 1565 C C . PHE A 1 188 ? 8.659 0.260 11.148 1.00 73.06 188 PHE A C 1
ATOM 1567 O O . PHE A 1 188 ? 7.747 -0.482 10.802 1.00 73.06 188 PHE A O 1
ATOM 1574 N N . SER A 1 189 ? 8.421 1.534 11.464 1.00 77.69 189 SER A N 1
ATOM 1575 C CA . SER A 1 189 ? 7.061 2.090 11.334 1.00 77.69 189 SER A CA 1
ATOM 1576 C C . SER A 1 189 ? 6.586 2.026 9.890 1.00 77.69 189 SER A C 1
ATOM 1578 O O . SER A 1 189 ? 5.418 1.743 9.634 1.00 77.69 189 SER A O 1
ATOM 1580 N N . ARG A 1 190 ? 7.495 2.228 8.927 1.00 79.31 190 ARG A N 1
ATOM 1581 C CA . ARG A 1 190 ? 7.175 2.081 7.500 1.00 79.31 190 ARG A CA 1
ATOM 1582 C C . ARG A 1 190 ? 6.880 0.631 7.140 1.00 79.31 190 ARG A C 1
ATOM 1584 O O . ARG A 1 190 ? 5.907 0.395 6.434 1.00 79.31 190 ARG A O 1
ATOM 1591 N N . ILE A 1 191 ? 7.646 -0.331 7.657 1.00 80.25 191 ILE A N 1
ATOM 1592 C CA . ILE A 1 191 ? 7.351 -1.761 7.495 1.00 80.25 191 ILE A CA 1
ATOM 1593 C C . ILE A 1 191 ? 5.976 -2.065 8.077 1.00 80.25 191 ILE A C 1
ATOM 1595 O O . ILE A 1 191 ? 5.126 -2.553 7.349 1.00 80.25 191 ILE A O 1
ATOM 1599 N N . ILE A 1 192 ? 5.713 -1.725 9.340 1.00 86.88 192 ILE A N 1
ATOM 1600 C CA . ILE A 1 192 ? 4.428 -2.009 9.990 1.00 86.88 192 ILE A CA 1
ATOM 1601 C C . ILE A 1 192 ? 3.279 -1.391 9.190 1.00 86.88 192 ILE A C 1
ATOM 1603 O O . ILE A 1 192 ? 2.268 -2.053 8.955 1.00 86.88 192 ILE A O 1
ATOM 1607 N N . LYS A 1 193 ? 3.446 -0.152 8.714 1.00 87.00 193 LYS A N 1
ATOM 1608 C CA . LYS A 1 193 ? 2.465 0.521 7.863 1.00 87.00 193 LYS A CA 1
ATOM 1609 C C . LYS A 1 193 ? 2.231 -0.213 6.545 1.00 87.00 193 LYS A C 1
ATOM 1611 O O . LYS A 1 193 ? 1.085 -0.466 6.177 1.00 87.00 193 LYS A O 1
ATOM 1616 N N . LEU A 1 194 ? 3.298 -0.543 5.827 1.00 86.62 194 LEU A N 1
ATOM 1617 C CA . LEU A 1 194 ? 3.201 -1.102 4.483 1.00 86.62 194 LEU A CA 1
ATOM 1618 C C . LEU A 1 194 ? 2.916 -2.611 4.467 1.00 86.62 194 LEU A C 1
ATOM 1620 O O . LEU A 1 194 ? 2.463 -3.111 3.438 1.00 86.62 194 LEU A O 1
ATOM 1624 N N . THR A 1 195 ? 3.126 -3.319 5.580 1.00 90.31 195 THR A N 1
ATOM 1625 C CA . THR A 1 195 ? 2.884 -4.764 5.714 1.00 90.31 195 THR A CA 1
ATOM 1626 C C . THR A 1 195 ? 1.683 -5.043 6.617 1.00 90.31 195 THR A C 1
ATOM 1628 O O . THR A 1 195 ? 0.598 -5.349 6.125 1.00 90.31 195 THR A O 1
ATOM 1631 N N . ILE A 1 196 ? 1.824 -4.878 7.933 1.00 93.12 196 ILE A N 1
ATOM 1632 C CA . ILE A 1 196 ? 0.837 -5.333 8.919 1.00 93.12 196 ILE A CA 1
ATOM 1633 C C . ILE A 1 196 ? -0.450 -4.501 8.878 1.00 93.12 196 ILE A C 1
ATOM 1635 O O . ILE A 1 196 ? -1.539 -5.069 8.828 1.00 93.12 196 ILE A O 1
ATOM 1639 N N . ILE A 1 197 ? -0.363 -3.167 8.832 1.00 92.88 197 ILE A N 1
ATOM 1640 C CA . ILE A 1 197 ? -1.557 -2.310 8.720 1.00 92.88 197 ILE A CA 1
ATOM 1641 C C . ILE A 1 197 ? -2.293 -2.599 7.405 1.00 92.88 197 ILE A C 1
ATOM 1643 O O . ILE A 1 197 ? -3.519 -2.713 7.396 1.00 92.88 197 ILE A O 1
ATOM 1647 N N . ASN A 1 198 ? -1.566 -2.763 6.297 1.00 90.62 198 ASN A N 1
ATOM 1648 C CA . ASN A 1 198 ? -2.164 -3.125 5.010 1.00 90.62 198 ASN A CA 1
ATOM 1649 C C . ASN A 1 198 ? -2.849 -4.498 5.049 1.00 90.62 198 ASN A C 1
ATOM 1651 O O . ASN A 1 198 ? -3.946 -4.646 4.507 1.00 90.62 198 ASN A O 1
ATOM 1655 N N . PHE A 1 199 ? -2.252 -5.476 5.731 1.00 93.44 199 PHE A N 1
ATOM 1656 C CA . PHE A 1 199 ? -2.868 -6.774 5.988 1.00 93.44 199 PHE A CA 1
ATOM 1657 C C . PHE A 1 199 ? -4.175 -6.629 6.785 1.00 93.44 199 PHE A C 1
ATOM 1659 O O . PHE A 1 199 ? -5.205 -7.149 6.354 1.00 93.44 199 PHE A O 1
ATOM 1666 N N . MET A 1 200 ? -4.178 -5.848 7.872 1.00 94.75 200 MET A N 1
ATOM 1667 C CA . MET A 1 200 ? -5.376 -5.589 8.687 1.00 94.75 200 MET A CA 1
ATOM 1668 C C . MET A 1 200 ? -6.470 -4.830 7.923 1.00 94.75 200 MET A C 1
ATOM 1670 O O . MET A 1 200 ? -7.657 -5.005 8.182 1.00 94.75 200 MET A O 1
ATOM 1674 N N . LYS A 1 201 ? -6.102 -4.005 6.941 1.00 93.06 201 LYS A N 1
ATOM 1675 C CA . LYS A 1 201 ? -7.065 -3.326 6.060 1.00 93.06 201 LYS A CA 1
ATOM 1676 C C . LYS A 1 201 ? -7.590 -4.226 4.936 1.00 93.06 201 LYS A C 1
ATOM 1678 O O . LYS A 1 201 ? -8.600 -3.904 4.304 1.00 93.06 201 LYS A O 1
ATOM 1683 N N . ASN A 1 202 ? -6.945 -5.363 4.674 1.00 90.81 202 ASN A N 1
ATOM 1684 C CA . ASN A 1 202 ? -7.313 -6.274 3.600 1.00 90.81 202 ASN A CA 1
ATOM 1685 C C . ASN A 1 202 ? -8.266 -7.377 4.090 1.00 90.81 202 ASN A C 1
ATOM 1687 O O . ASN A 1 202 ? -7.854 -8.441 4.551 1.00 90.81 202 ASN A O 1
ATOM 1691 N N . LYS A 1 203 ? -9.571 -7.160 3.884 1.00 93.00 203 LYS A N 1
ATOM 1692 C CA . LYS A 1 203 ? -10.641 -8.105 4.264 1.00 93.00 203 LYS A CA 1
ATOM 1693 C C . LYS A 1 203 ? -10.427 -9.527 3.732 1.00 93.00 203 LYS A C 1
ATOM 1695 O O . LYS A 1 203 ? -10.774 -10.489 4.409 1.00 93.00 203 LYS A O 1
ATOM 1700 N N . ARG A 1 204 ? -9.872 -9.682 2.521 1.00 90.50 204 ARG A N 1
ATOM 1701 C CA . ARG A 1 204 ? -9.623 -11.011 1.933 1.00 90.50 204 ARG A CA 1
ATOM 1702 C C . ARG A 1 204 ? -8.515 -11.747 2.683 1.00 90.50 204 ARG A C 1
ATOM 1704 O O . ARG A 1 204 ? -8.669 -12.931 2.963 1.00 90.50 204 ARG A O 1
ATOM 1711 N N . MET A 1 205 ? -7.437 -11.046 3.030 1.00 90.56 205 MET A N 1
ATOM 1712 C CA . MET A 1 205 ? -6.335 -11.620 3.808 1.00 90.56 205 MET A CA 1
ATOM 1713 C C . MET A 1 205 ? -6.774 -11.968 5.231 1.00 90.56 205 MET A C 1
ATOM 1715 O O . MET A 1 205 ? -6.491 -13.070 5.690 1.00 90.56 205 MET A O 1
ATOM 1719 N N . LEU A 1 206 ? -7.551 -11.096 5.882 1.00 94.12 206 LEU A N 1
ATOM 1720 C CA . LEU A 1 206 ? -8.106 -11.372 7.209 1.00 94.12 206 LEU A CA 1
ATOM 1721 C C . LEU A 1 206 ? -8.990 -12.623 7.230 1.00 94.12 206 LEU A C 1
ATOM 1723 O O . LEU A 1 206 ? -8.794 -13.482 8.081 1.00 94.12 206 LEU A O 1
ATOM 1727 N N . ARG A 1 207 ? -9.907 -12.774 6.265 1.00 94.25 207 ARG A N 1
ATOM 1728 C CA . ARG A 1 207 ? -10.758 -13.976 6.147 1.00 94.25 207 ARG A CA 1
ATOM 1729 C C . ARG A 1 207 ? -9.966 -15.248 5.863 1.00 94.25 207 ARG A C 1
ATOM 1731 O O . ARG A 1 207 ? -10.384 -16.331 6.252 1.00 94.25 207 ARG A O 1
ATOM 1738 N N . ARG A 1 208 ? -8.837 -15.129 5.157 1.00 93.12 208 ARG A N 1
ATOM 1739 C CA . ARG A 1 208 ? -7.916 -16.250 4.936 1.00 93.12 208 ARG A CA 1
ATOM 1740 C C . ARG A 1 208 ? -7.179 -16.626 6.227 1.00 93.12 208 ARG A C 1
ATOM 1742 O O . ARG A 1 208 ? -6.870 -17.795 6.424 1.00 93.12 208 ARG A O 1
ATOM 1749 N N . ALA A 1 209 ? -6.869 -15.648 7.075 1.00 93.06 209 ALA A N 1
ATOM 1750 C CA . ALA A 1 209 ? -6.066 -15.838 8.277 1.00 93.06 209 ALA A CA 1
ATOM 1751 C C . ALA A 1 209 ? -6.875 -16.262 9.515 1.00 93.06 209 ALA A C 1
ATOM 1753 O O . ALA A 1 209 ? -6.371 -17.064 10.304 1.00 93.06 209 ALA A O 1
ATOM 1754 N N . PHE A 1 210 ? -8.103 -15.754 9.672 1.00 93.62 210 PHE A N 1
ATOM 1755 C CA . PHE A 1 210 ? -8.922 -15.892 10.880 1.00 93.62 210 PHE A CA 1
ATOM 1756 C C . PHE A 1 210 ? -10.368 -16.296 10.559 1.00 93.62 210 PHE A C 1
ATOM 1758 O O . PHE A 1 210 ? -10.950 -15.850 9.570 1.00 93.62 210 PHE A O 1
ATOM 1765 N N . GLN A 1 211 ? -10.957 -17.126 11.423 1.00 88.62 211 GLN A N 1
ATOM 1766 C CA . GLN A 1 211 ? -12.361 -17.542 11.333 1.00 88.62 211 GLN A CA 1
ATOM 1767 C C . GLN A 1 211 ? -13.287 -16.495 11.969 1.00 88.62 211 GLN A C 1
ATOM 1769 O O . GLN A 1 211 ? -12.899 -15.823 12.920 1.00 88.62 211 GLN A O 1
ATOM 1774 N N . ASP A 1 212 ? -14.509 -16.362 11.443 1.00 87.38 212 ASP A N 1
ATOM 1775 C CA . ASP A 1 212 ? -15.571 -15.466 11.941 1.00 87.38 212 ASP A CA 1
ATOM 1776 C C . ASP A 1 212 ? -15.203 -13.976 12.072 1.00 87.38 212 ASP A C 1
ATOM 1778 O O . ASP A 1 212 ? -15.888 -13.221 12.758 1.00 87.38 212 ASP A O 1
ATOM 1782 N N . ILE A 1 213 ? -14.162 -13.527 11.367 1.00 91.75 213 ILE A N 1
ATOM 1783 C CA . ILE A 1 213 ? -13.614 -12.167 11.489 1.00 91.75 213 ILE A CA 1
ATOM 1784 C C . ILE A 1 213 ? -14.568 -11.067 10.991 1.00 91.75 213 ILE A C 1
ATOM 1786 O O . ILE A 1 213 ? -14.363 -9.890 11.272 1.00 91.75 213 ILE A O 1
ATOM 1790 N N . ASP A 1 214 ? -15.612 -11.433 10.236 1.00 92.56 214 ASP A N 1
ATOM 1791 C CA . ASP A 1 214 ? -16.544 -10.494 9.602 1.00 92.56 214 ASP A CA 1
ATOM 1792 C C . ASP A 1 214 ? -17.310 -9.621 10.610 1.00 92.56 214 ASP A C 1
ATOM 1794 O O . ASP A 1 214 ? -17.641 -8.481 10.283 1.00 92.56 214 ASP A O 1
ATOM 1798 N N . GLN A 1 215 ? -17.565 -10.129 11.822 1.00 91.62 215 GLN A N 1
ATOM 1799 C CA . GLN A 1 215 ? -18.254 -9.383 12.887 1.00 91.62 215 GLN A CA 1
ATOM 1800 C C . GLN A 1 215 ? -17.373 -8.277 13.483 1.00 91.62 215 GLN A C 1
ATOM 1802 O O . GLN A 1 215 ? -17.886 -7.248 13.915 1.00 91.62 215 GLN A O 1
ATOM 1807 N N . ASP A 1 216 ? -16.054 -8.461 13.425 1.00 94.81 216 ASP A N 1
ATOM 1808 C CA . ASP A 1 216 ? -15.062 -7.596 14.060 1.00 94.81 216 ASP A CA 1
ATOM 1809 C C . ASP A 1 216 ? -14.376 -6.636 13.080 1.00 94.81 216 ASP A C 1
ATOM 1811 O O . ASP A 1 216 ? -13.576 -5.796 13.492 1.00 94.81 216 ASP A O 1
ATOM 1815 N N . LEU A 1 217 ? -14.678 -6.718 11.776 1.00 94.81 217 LEU A N 1
ATOM 1816 C CA . LEU A 1 217 ? -13.969 -5.958 10.739 1.00 94.81 217 LEU A CA 1
ATOM 1817 C C . LEU A 1 217 ? -13.918 -4.452 11.012 1.00 94.81 217 LEU A C 1
ATOM 1819 O O . LEU A 1 217 ? -12.881 -3.839 10.777 1.00 94.81 217 LEU A O 1
ATOM 1823 N N . ASP A 1 218 ? -15.001 -3.854 11.506 1.00 94.75 218 ASP A N 1
ATOM 1824 C CA . ASP A 1 218 ? -15.037 -2.415 11.785 1.00 94.75 218 ASP A CA 1
ATOM 1825 C C . ASP A 1 218 ? -14.100 -2.035 12.944 1.00 94.75 218 ASP A C 1
ATOM 1827 O O . ASP A 1 218 ? -13.406 -1.019 12.868 1.00 94.75 218 ASP A O 1
ATOM 1831 N N . VAL A 1 219 ? -14.024 -2.873 13.984 1.00 95.81 219 VAL A N 1
ATOM 1832 C CA . VAL A 1 219 ? -13.099 -2.691 15.116 1.00 95.81 219 VAL A CA 1
ATOM 1833 C C . VAL A 1 219 ? -11.659 -2.893 14.657 1.00 95.81 219 VAL A C 1
ATOM 1835 O O . VAL A 1 219 ? -10.789 -2.093 14.986 1.00 95.81 219 VAL A O 1
ATOM 1838 N N . ILE A 1 220 ? -11.401 -3.910 13.836 1.00 96.81 220 ILE A N 1
ATOM 1839 C CA . ILE A 1 220 ? -10.063 -4.212 13.311 1.00 96.81 220 ILE A CA 1
ATOM 1840 C C . ILE A 1 220 ? -9.555 -3.084 12.416 1.00 96.81 220 ILE A C 1
ATOM 1842 O O . ILE A 1 220 ? -8.400 -2.673 12.539 1.00 96.81 220 ILE A O 1
ATOM 1846 N N . LEU A 1 221 ? -10.416 -2.547 11.549 1.00 96.25 221 LEU A N 1
ATOM 1847 C CA . LEU A 1 221 ? -10.095 -1.379 10.732 1.00 96.25 221 LEU A CA 1
ATOM 1848 C C . LEU A 1 221 ? -9.788 -0.164 11.610 1.00 96.25 221 LEU A C 1
ATOM 1850 O O . LEU A 1 221 ? -8.798 0.522 11.367 1.00 96.25 221 LEU A O 1
ATOM 1854 N N . PHE A 1 222 ? -10.573 0.060 12.666 1.00 96.06 222 PHE A N 1
ATOM 1855 C CA . PHE A 1 222 ? -10.319 1.133 13.625 1.00 96.06 222 PHE A CA 1
ATOM 1856 C C . PHE A 1 222 ? -8.993 0.957 14.388 1.00 96.06 222 PHE A C 1
ATOM 1858 O O . PHE A 1 222 ? -8.265 1.931 14.592 1.00 96.06 222 PHE A O 1
ATOM 1865 N N . ILE A 1 223 ? -8.626 -0.269 14.770 1.00 96.50 223 ILE A N 1
ATOM 1866 C CA . ILE A 1 223 ? -7.321 -0.568 15.381 1.00 96.50 223 ILE A CA 1
ATOM 1867 C C . ILE A 1 223 ? -6.192 -0.298 14.379 1.00 96.50 223 ILE A C 1
ATOM 1869 O O . ILE A 1 223 ? -5.209 0.350 14.730 1.00 96.50 223 ILE A O 1
ATOM 1873 N N . ALA A 1 224 ? -6.340 -0.729 13.122 1.00 96.19 224 ALA A N 1
ATOM 1874 C CA . ALA A 1 224 ? -5.351 -0.479 12.074 1.00 96.19 224 ALA A CA 1
ATOM 1875 C C . ALA A 1 224 ? -5.149 1.027 11.819 1.00 96.19 224 ALA A C 1
ATOM 1877 O O . ALA A 1 224 ? -4.017 1.487 11.670 1.00 96.19 224 ALA A O 1
ATOM 1878 N N . GLU A 1 225 ? -6.235 1.806 11.807 1.00 94.44 225 GLU A N 1
ATOM 1879 C CA . GLU A 1 225 ? -6.189 3.273 11.751 1.00 94.44 225 GLU A CA 1
ATOM 1880 C C . GLU A 1 225 ? -5.527 3.870 12.996 1.00 94.44 225 GLU A C 1
ATOM 1882 O O . GLU A 1 225 ? -4.749 4.813 12.883 1.00 94.44 225 GLU A O 1
ATOM 1887 N N . THR A 1 226 ? -5.793 3.312 14.177 1.00 93.31 226 THR A N 1
ATOM 1888 C CA . THR A 1 226 ? -5.170 3.742 15.434 1.00 93.31 226 THR A CA 1
ATOM 1889 C C . THR A 1 226 ? -3.660 3.513 15.406 1.00 93.31 226 THR A C 1
ATOM 1891 O O . THR A 1 226 ? -2.918 4.431 15.735 1.00 93.31 226 THR A O 1
ATOM 1894 N N . PHE A 1 227 ? -3.178 2.359 14.935 1.00 92.62 227 PHE A N 1
ATOM 1895 C CA . PHE A 1 227 ? -1.742 2.121 14.745 1.00 92.62 227 PHE A CA 1
ATOM 1896 C C . PHE A 1 227 ? -1.120 3.104 13.750 1.00 92.62 227 PHE A C 1
ATOM 1898 O O . PHE A 1 227 ? -0.065 3.670 14.025 1.00 92.62 227 PHE A O 1
ATOM 1905 N N . GLU A 1 228 ? -1.785 3.374 12.624 1.00 90.06 228 GLU A N 1
ATOM 1906 C CA . GLU A 1 228 ? -1.299 4.367 11.661 1.00 90.06 228 GLU A CA 1
ATOM 1907 C C . GLU A 1 228 ? -1.227 5.778 12.272 1.00 90.06 228 GLU A C 1
ATOM 1909 O O . GLU A 1 228 ? -0.270 6.520 12.034 1.00 90.06 228 GLU A O 1
ATOM 1914 N N . LYS A 1 229 ? -2.213 6.138 13.100 1.00 89.44 229 LYS A N 1
ATOM 1915 C CA . LYS A 1 229 ? -2.264 7.406 13.838 1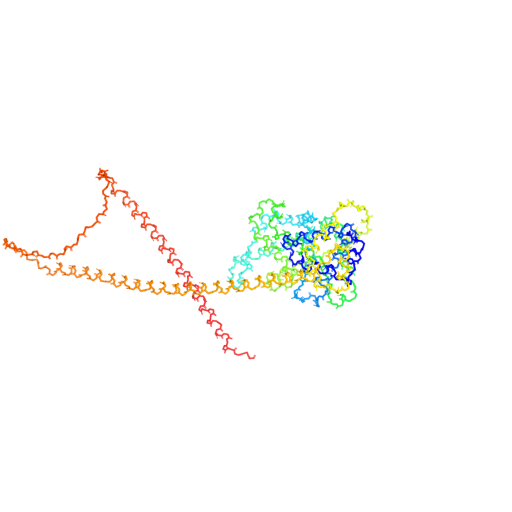.00 89.44 229 LYS A CA 1
ATOM 1916 C C . LYS A 1 229 ? -1.267 7.493 14.988 1.00 89.44 229 LYS A C 1
ATOM 1918 O O . LYS A 1 229 ? -0.915 8.603 15.349 1.00 89.44 229 LYS A O 1
ATOM 1923 N N . LEU A 1 230 ? -0.826 6.378 15.569 1.00 87.62 230 LEU A N 1
ATOM 1924 C CA . LEU A 1 230 ? 0.250 6.365 16.569 1.00 87.62 230 LEU A CA 1
ATOM 1925 C C . LEU A 1 230 ? 1.617 6.589 15.913 1.00 87.62 230 LEU A C 1
ATOM 1927 O O . LEU A 1 230 ? 2.474 7.257 16.481 1.00 87.62 230 LEU A O 1
ATOM 1931 N N . MET A 1 231 ? 1.807 6.075 14.694 1.00 81.44 231 MET A N 1
ATOM 1932 C CA . MET A 1 231 ? 3.038 6.272 13.914 1.00 81.44 231 MET A CA 1
ATOM 1933 C C . MET A 1 231 ? 3.124 7.650 13.248 1.00 81.44 231 MET A C 1
ATOM 1935 O O . MET A 1 231 ? 4.199 8.060 12.819 1.00 81.44 231 MET A O 1
ATOM 1939 N N . THR A 1 232 ? 1.998 8.348 13.107 1.00 76.62 232 THR A N 1
ATOM 1940 C CA . THR A 1 232 ? 1.931 9.713 12.570 1.00 76.62 232 THR A CA 1
ATOM 1941 C C . THR A 1 232 ? 1.669 10.683 13.720 1.00 76.62 232 THR A C 1
ATOM 1943 O O . THR A 1 232 ? 1.051 10.315 14.708 1.00 76.62 232 THR A O 1
ATOM 1946 N N . HIS A 1 233 ? 2.145 11.927 13.665 1.00 70.25 233 HIS A N 1
ATOM 1947 C CA . HIS A 1 233 ? 1.910 12.897 14.747 1.00 70.25 233 HIS A CA 1
ATOM 1948 C C . HIS A 1 233 ? 0.452 13.408 14.746 1.00 70.25 233 HIS A C 1
ATOM 1950 O O . HIS A 1 233 ? 0.186 14.568 14.437 1.00 70.25 233 HIS A O 1
ATOM 1956 N N . SER A 1 234 ? -0.507 12.526 15.046 1.00 83.44 234 SER A N 1
ATOM 1957 C CA . SER A 1 234 ? -1.935 12.835 15.114 1.00 83.44 234 SER A CA 1
ATOM 1958 C C . SER A 1 234 ? -2.260 13.702 16.330 1.00 83.44 234 SER A C 1
ATOM 1960 O O . SER A 1 234 ? -1.769 13.470 17.435 1.00 83.44 234 SER A O 1
ATOM 1962 N N . THR A 1 235 ? -3.141 14.682 16.133 1.00 85.12 235 THR A N 1
ATOM 1963 C CA . THR A 1 235 ? -3.634 15.582 17.186 1.00 85.12 235 THR A CA 1
ATOM 1964 C C . THR A 1 235 ? -4.930 15.090 17.832 1.00 85.12 235 THR A C 1
ATOM 1966 O O . THR A 1 235 ? -5.544 15.819 18.610 1.00 85.12 235 THR A O 1
ATOM 1969 N N . GLU A 1 236 ? -5.404 13.890 17.487 1.00 87.56 236 GLU A N 1
ATOM 1970 C CA . GLU A 1 236 ? -6.630 13.345 18.067 1.00 87.56 236 GLU A CA 1
ATOM 1971 C C . GLU A 1 236 ? -6.441 13.055 19.570 1.00 87.56 236 GLU A C 1
ATOM 1973 O O . GLU A 1 236 ? -5.476 12.380 19.940 1.00 87.56 236 GLU A O 1
ATOM 1978 N N . PRO A 1 237 ? -7.352 13.507 20.458 1.00 87.19 237 PRO A N 1
ATOM 1979 C CA . PRO A 1 237 ? -7.143 13.439 21.908 1.00 87.19 237 PRO A CA 1
ATOM 1980 C C . PRO A 1 237 ? -6.856 12.034 22.446 1.00 87.19 237 PRO A C 1
ATOM 1982 O O . PRO A 1 237 ? -6.000 11.859 23.312 1.00 87.19 237 PRO A O 1
ATOM 1985 N N . TYR A 1 238 ? -7.544 11.017 21.920 1.00 89.00 238 TYR A N 1
ATOM 1986 C CA . TYR A 1 238 ? -7.337 9.637 22.355 1.00 89.00 238 TYR A CA 1
ATOM 1987 C C . TYR A 1 238 ? -5.966 9.099 21.930 1.00 89.00 238 TYR A C 1
ATOM 1989 O O . TYR A 1 238 ? -5.336 8.375 22.695 1.00 89.00 238 TYR A O 1
ATOM 1997 N N . ILE A 1 239 ? -5.466 9.507 20.760 1.00 90.19 239 ILE A N 1
ATOM 1998 C CA . ILE A 1 239 ? -4.131 9.147 20.274 1.00 90.19 239 ILE A CA 1
ATOM 1999 C C . ILE A 1 239 ? -3.051 9.819 21.119 1.00 90.19 239 ILE A C 1
ATOM 2001 O O . ILE A 1 239 ? -2.081 9.166 21.488 1.00 90.19 239 ILE A O 1
ATOM 2005 N N . LEU A 1 240 ? -3.235 11.091 21.488 1.00 87.06 240 LEU A N 1
ATOM 2006 C CA . LEU A 1 240 ? -2.321 11.789 22.397 1.00 87.06 240 LEU A CA 1
ATOM 2007 C C . LEU A 1 240 ? -2.224 11.075 23.752 1.00 87.06 240 LEU A C 1
ATOM 2009 O O . LEU A 1 240 ? -1.127 10.904 24.279 1.00 87.06 240 LEU A O 1
ATOM 2013 N N . ASN A 1 241 ? -3.357 10.603 24.281 1.00 85.25 241 ASN A N 1
ATOM 2014 C CA . ASN A 1 241 ? -3.393 9.840 25.528 1.00 85.25 241 ASN A CA 1
ATOM 2015 C C . ASN A 1 241 ? -2.673 8.485 25.396 1.00 85.25 241 ASN A C 1
ATOM 2017 O O . ASN A 1 241 ? -1.871 8.119 26.251 1.00 85.25 241 ASN A O 1
ATOM 2021 N N . LEU A 1 242 ? -2.895 7.765 24.292 1.00 88.31 242 LEU A N 1
ATOM 2022 C CA . LEU A 1 242 ? -2.175 6.522 24.004 1.00 88.31 242 LEU A CA 1
ATOM 2023 C C . LEU A 1 242 ? -0.660 6.760 23.875 1.00 88.31 242 LEU A C 1
ATOM 2025 O O . LEU A 1 242 ? 0.124 6.054 24.505 1.00 88.31 242 LEU A O 1
ATOM 2029 N N . ASN A 1 243 ? -0.237 7.784 23.129 1.00 85.44 243 ASN A N 1
ATOM 2030 C CA . ASN A 1 243 ? 1.176 8.132 22.948 1.00 85.44 243 ASN A CA 1
ATOM 2031 C C . ASN A 1 243 ? 1.869 8.505 24.265 1.00 85.44 243 ASN A C 1
ATOM 2033 O O . ASN A 1 243 ? 3.018 8.119 24.478 1.00 85.44 243 ASN A O 1
ATOM 2037 N N . ALA A 1 244 ? 1.171 9.197 25.171 1.00 83.81 244 ALA A N 1
ATOM 2038 C CA . ALA A 1 244 ? 1.699 9.519 26.496 1.00 83.81 244 ALA A CA 1
ATOM 2039 C C . ALA A 1 244 ? 2.007 8.264 27.337 1.00 83.81 244 ALA A C 1
ATOM 2041 O O . ALA A 1 244 ? 2.903 8.291 28.181 1.00 83.81 244 ALA A O 1
ATOM 2042 N N . LEU A 1 245 ? 1.283 7.164 27.105 1.00 83.19 245 LEU A N 1
ATOM 2043 C CA . LEU A 1 245 ? 1.390 5.929 27.885 1.00 83.19 245 LEU A CA 1
ATOM 2044 C C . LEU A 1 245 ? 2.314 4.882 27.250 1.00 83.19 245 LEU A C 1
ATOM 2046 O O . LEU A 1 245 ? 2.953 4.119 27.971 1.00 83.19 245 LEU A O 1
ATOM 2050 N N . VAL A 1 246 ? 2.404 4.838 25.920 1.00 79.75 246 VAL A N 1
ATOM 2051 C CA . VAL A 1 246 ? 3.106 3.765 25.195 1.00 79.75 246 VAL A CA 1
ATOM 2052 C C . VAL A 1 246 ? 4.631 3.938 25.167 1.00 79.75 246 VAL A C 1
ATOM 2054 O O . VAL A 1 246 ? 5.309 2.940 24.952 1.00 79.75 246 VAL A O 1
ATOM 2057 N N . LYS A 1 247 ? 5.171 5.136 25.460 1.00 66.88 247 LYS A N 1
ATOM 2058 C CA . LYS A 1 247 ? 6.610 5.486 25.364 1.00 66.88 247 LYS A CA 1
ATOM 2059 C C . LYS A 1 247 ? 7.222 4.992 24.042 1.00 66.88 247 LYS A C 1
ATOM 2061 O O . LYS A 1 247 ? 7.674 3.857 23.946 1.00 66.88 247 LYS A O 1
ATOM 2066 N N . ASP A 1 248 ? 7.148 5.862 23.038 1.00 70.44 248 ASP A N 1
ATOM 2067 C CA . ASP A 1 248 ? 7.560 5.658 21.643 1.00 70.44 248 ASP A CA 1
ATOM 2068 C C . ASP A 1 248 ? 7.162 4.293 21.044 1.00 70.44 248 ASP A C 1
ATOM 2070 O O . ASP A 1 248 ? 7.857 3.281 21.145 1.00 70.44 248 ASP A O 1
ATOM 2074 N N . PHE A 1 249 ? 6.007 4.271 20.374 1.00 73.00 249 PHE A N 1
ATOM 2075 C CA . PHE A 1 249 ? 5.484 3.086 19.687 1.00 73.00 249 PHE A CA 1
ATOM 2076 C C . PHE A 1 249 ? 6.467 2.514 18.644 1.00 73.00 249 PHE A C 1
ATOM 2078 O O . PHE A 1 249 ? 6.360 1.343 18.283 1.00 73.00 249 PHE A O 1
ATOM 2085 N N . ASN A 1 250 ? 7.418 3.322 18.167 1.00 68.69 250 ASN A N 1
ATOM 2086 C CA . ASN A 1 250 ? 8.333 2.962 17.089 1.00 68.69 250 ASN A CA 1
ATOM 2087 C C . ASN A 1 250 ? 9.676 2.390 17.576 1.00 68.69 250 ASN A C 1
ATOM 2089 O O . ASN A 1 250 ? 10.476 1.952 16.746 1.00 68.69 250 ASN A O 1
ATOM 2093 N N . GLU A 1 251 ? 9.928 2.371 18.887 1.00 71.62 251 GLU A N 1
ATOM 2094 C CA . GLU A 1 251 ? 11.140 1.790 19.468 1.00 71.62 251 GLU A CA 1
ATOM 2095 C C . GLU A 1 251 ? 10.974 0.273 19.666 1.00 71.62 251 GLU A C 1
ATOM 2097 O O . GLU A 1 251 ? 10.210 -0.182 20.520 1.00 71.62 251 GLU A O 1
ATOM 2102 N N . PHE A 1 252 ? 11.705 -0.525 18.884 1.00 69.31 252 PHE A N 1
ATOM 2103 C CA . PHE A 1 252 ? 11.784 -1.983 19.041 1.00 69.31 252 PHE A CA 1
ATOM 2104 C C . PHE A 1 252 ? 13.189 -2.369 19.504 1.00 69.31 252 PHE A C 1
ATOM 2106 O O . PHE A 1 252 ? 14.180 -1.966 18.893 1.00 69.31 252 PHE A O 1
ATOM 2113 N N . GLY A 1 253 ? 13.286 -3.141 20.590 1.00 55.53 253 GLY A N 1
ATOM 2114 C CA . GLY A 1 253 ? 14.514 -3.259 21.391 1.00 55.53 253 GLY A CA 1
ATOM 2115 C C . GLY A 1 253 ? 15.662 -4.070 20.772 1.00 55.53 253 GLY A C 1
ATOM 2116 O O . GLY A 1 253 ? 16.682 -4.254 21.427 1.00 55.53 253 GLY A O 1
ATOM 2117 N N . GLN A 1 254 ? 15.515 -4.600 19.552 1.00 59.19 254 GLN A N 1
ATOM 2118 C CA . GLN A 1 254 ? 16.463 -5.560 18.956 1.00 59.19 254 GLN A CA 1
ATOM 2119 C C . GLN A 1 254 ? 16.711 -5.342 17.452 1.00 59.19 254 GLN A C 1
ATOM 2121 O O . GLN A 1 254 ? 17.060 -6.280 16.740 1.00 59.19 254 GLN A O 1
ATOM 2126 N N . ILE A 1 255 ? 16.516 -4.124 16.942 1.00 61.91 255 ILE A N 1
ATOM 2127 C CA . ILE A 1 255 ? 16.603 -3.836 15.499 1.00 61.91 255 ILE A CA 1
ATOM 2128 C C . ILE A 1 255 ? 17.984 -4.165 14.914 1.00 61.91 255 ILE A C 1
ATOM 2130 O O . ILE A 1 255 ? 18.068 -4.855 13.899 1.00 61.91 255 ILE A O 1
ATOM 2134 N N . ASP A 1 256 ? 19.059 -3.735 15.570 1.00 64.44 256 ASP A N 1
ATOM 2135 C CA . ASP A 1 256 ? 20.418 -3.970 15.070 1.00 64.44 256 ASP A CA 1
ATOM 2136 C C . ASP A 1 256 ? 20.755 -5.473 15.056 1.00 64.44 256 ASP A C 1
ATOM 2138 O O . ASP A 1 256 ? 21.289 -5.992 14.075 1.00 64.44 256 ASP A O 1
ATOM 2142 N N . ALA A 1 257 ? 20.289 -6.212 16.068 1.00 67.25 257 ALA A N 1
ATOM 2143 C CA . ALA A 1 257 ? 20.423 -7.667 16.145 1.00 67.25 257 ALA A CA 1
ATOM 2144 C C . ALA A 1 257 ? 19.639 -8.415 15.043 1.00 67.25 257 ALA A C 1
ATOM 2146 O O . ALA A 1 257 ? 19.998 -9.538 14.680 1.00 67.25 257 ALA A O 1
ATOM 2147 N N . LEU A 1 258 ? 18.577 -7.823 14.474 1.00 71.06 258 LEU A N 1
ATOM 2148 C CA . LEU A 1 258 ? 17.874 -8.399 13.318 1.00 71.06 258 LEU A CA 1
ATOM 2149 C C . LEU A 1 258 ? 18.712 -8.300 12.045 1.00 71.06 258 LEU A C 1
ATOM 2151 O O . LEU A 1 258 ? 18.744 -9.254 11.265 1.00 71.06 258 LEU A O 1
ATOM 2155 N N . PHE A 1 259 ? 19.413 -7.183 11.841 1.00 72.50 259 PHE A N 1
ATOM 2156 C CA . PHE A 1 259 ? 20.297 -7.015 10.689 1.00 72.50 259 PHE A CA 1
ATOM 2157 C C . PHE A 1 259 ? 21.549 -7.887 10.791 1.00 72.50 259 PHE A C 1
ATOM 2159 O O . PHE A 1 259 ? 22.025 -8.378 9.766 1.00 72.50 259 PHE A O 1
ATOM 2166 N N . GLU A 1 260 ? 22.040 -8.177 11.996 1.00 68.44 260 GLU A N 1
ATOM 2167 C CA . GLU A 1 260 ? 23.159 -9.107 12.207 1.00 68.44 260 GLU A CA 1
ATOM 2168 C C . GLU A 1 260 ? 22.857 -10.541 11.733 1.00 68.44 260 GLU A C 1
ATOM 2170 O O . GLU A 1 260 ? 23.763 -11.237 11.269 1.00 68.44 260 GLU A O 1
ATOM 2175 N N . ARG A 1 261 ? 21.586 -10.976 11.730 1.00 66.00 261 ARG A N 1
ATOM 2176 C CA . ARG A 1 261 ? 21.185 -12.297 11.196 1.00 66.00 261 ARG A CA 1
ATOM 2177 C C . ARG A 1 261 ? 21.410 -12.437 9.689 1.00 66.00 261 ARG A C 1
ATOM 2179 O O . ARG A 1 261 ? 21.605 -13.547 9.205 1.00 66.00 261 ARG A O 1
ATOM 2186 N N . THR A 1 262 ? 21.414 -11.328 8.947 1.00 62.25 262 THR A N 1
ATOM 2187 C CA . THR A 1 262 ? 21.626 -11.340 7.486 1.00 62.25 262 THR A CA 1
ATOM 2188 C C . THR A 1 262 ? 23.074 -11.636 7.089 1.00 62.25 262 THR A C 1
ATOM 2190 O O . THR A 1 262 ? 23.332 -11.974 5.941 1.00 62.25 262 THR A O 1
ATOM 2193 N N . SER A 1 263 ? 24.019 -11.562 8.033 1.00 54.56 263 SER A N 1
ATOM 2194 C CA . SER A 1 263 ? 25.454 -11.801 7.795 1.00 54.56 263 SER A CA 1
ATOM 2195 C C . SER A 1 263 ? 25.792 -13.255 7.449 1.00 54.56 263 SER A C 1
ATOM 2197 O O . SER A 1 263 ? 26.879 -13.517 6.947 1.00 54.56 263 SER A O 1
ATOM 2199 N N . PHE A 1 264 ? 24.886 -14.194 7.747 1.00 47.12 264 PHE A N 1
ATOM 2200 C CA . PHE A 1 264 ? 25.133 -15.641 7.688 1.00 47.12 264 PHE A CA 1
ATOM 2201 C C . PHE A 1 264 ? 24.289 -16.375 6.638 1.00 47.12 264 PHE A C 1
ATOM 2203 O O . PHE A 1 264 ? 24.409 -17.587 6.504 1.00 47.12 264 PHE A O 1
ATOM 2210 N N . ALA A 1 265 ? 23.436 -15.663 5.900 1.00 47.19 265 ALA A N 1
ATOM 2211 C CA . ALA A 1 265 ? 22.538 -16.237 4.904 1.00 47.19 265 ALA A CA 1
ATOM 2212 C C . ALA A 1 265 ? 22.945 -15.781 3.499 1.00 47.19 265 ALA A C 1
ATOM 2214 O O . ALA A 1 265 ? 22.236 -15.033 2.834 1.00 47.19 265 ALA A O 1
ATOM 2215 N N . ILE A 1 266 ? 24.128 -16.209 3.067 1.00 47.84 266 ILE A N 1
ATOM 2216 C CA . ILE A 1 266 ? 24.489 -16.221 1.651 1.00 47.84 266 ILE A CA 1
ATOM 2217 C C . ILE A 1 266 ? 24.625 -17.690 1.296 1.00 47.84 266 ILE A C 1
ATOM 2219 O O . ILE A 1 266 ? 25.737 -18.176 1.188 1.00 47.84 266 ILE A O 1
ATOM 2223 N N . ASP A 1 267 ? 23.518 -18.418 1.199 1.00 40.38 267 ASP A N 1
ATOM 2224 C CA . ASP A 1 267 ? 23.558 -19.711 0.531 1.00 40.38 267 ASP A CA 1
ATOM 2225 C C . ASP A 1 267 ? 22.223 -20.028 -0.138 1.00 40.38 267 ASP A C 1
ATOM 2227 O O . ASP A 1 267 ? 21.144 -19.844 0.423 1.00 40.38 267 ASP A O 1
ATOM 2231 N N . GLU A 1 268 ? 22.377 -20.487 -1.379 1.00 38.53 268 GLU A N 1
ATOM 2232 C CA . GLU A 1 268 ? 21.384 -21.023 -2.306 1.00 38.53 268 GLU A CA 1
ATOM 2233 C C . GLU A 1 268 ? 20.360 -20.028 -2.870 1.00 38.53 268 GLU A C 1
ATOM 2235 O O . GLU A 1 268 ? 19.183 -19.978 -2.517 1.00 38.53 268 GLU A O 1
ATOM 2240 N N . ALA A 1 269 ? 20.807 -19.310 -3.906 1.00 41.91 269 ALA A N 1
ATOM 2241 C CA . ALA A 1 269 ? 19.915 -18.839 -4.954 1.00 41.91 269 ALA A CA 1
ATOM 2242 C C . ALA A 1 269 ? 19.160 -20.048 -5.532 1.00 41.91 269 ALA A C 1
ATOM 2244 O O . ALA A 1 269 ? 19.688 -20.787 -6.364 1.00 41.91 269 ALA A O 1
ATOM 2245 N N . THR A 1 270 ? 17.915 -20.259 -5.097 1.00 39.75 270 THR A N 1
ATOM 2246 C CA . THR A 1 270 ? 16.991 -21.144 -5.812 1.00 39.75 270 THR A CA 1
ATOM 2247 C C . THR A 1 270 ? 17.002 -20.730 -7.283 1.00 39.75 270 THR A C 1
ATOM 2249 O O . THR A 1 270 ? 16.772 -19.548 -7.563 1.00 39.75 270 THR A O 1
ATOM 2252 N N . PRO A 1 271 ? 17.264 -21.651 -8.227 1.00 40.12 271 PRO A N 1
ATOM 2253 C CA . PRO A 1 271 ? 17.259 -21.330 -9.643 1.00 40.12 271 PRO A CA 1
ATOM 2254 C C . PRO A 1 271 ? 15.825 -20.970 -10.021 1.00 40.12 271 PRO A C 1
ATOM 2256 O O . PRO A 1 271 ? 14.966 -21.833 -10.217 1.00 40.12 271 PRO A O 1
ATOM 2259 N N . LEU A 1 272 ? 15.532 -19.673 -10.038 1.00 48.72 272 LEU A N 1
ATOM 2260 C CA . LEU A 1 272 ? 14.221 -19.188 -10.416 1.00 48.72 272 LEU A CA 1
ATOM 2261 C C . LEU A 1 272 ? 14.021 -19.432 -11.906 1.00 48.72 272 LEU A C 1
ATOM 2263 O O . LEU A 1 272 ? 14.911 -19.206 -12.725 1.00 48.72 272 LEU A O 1
ATOM 2267 N N . LYS A 1 273 ? 12.816 -19.926 -12.215 1.00 48.41 273 LYS A N 1
ATOM 2268 C CA . LYS A 1 273 ? 12.270 -20.095 -13.562 1.00 48.41 273 LYS A CA 1
ATOM 2269 C C . LYS A 1 273 ? 12.740 -18.954 -14.458 1.00 48.41 273 LYS A C 1
ATOM 2271 O O . LYS A 1 273 ? 12.634 -17.799 -14.060 1.00 48.41 273 LYS A O 1
ATOM 2276 N N . ASN A 1 274 ? 13.173 -19.301 -15.670 1.00 50.12 274 ASN A N 1
ATOM 2277 C CA . ASN A 1 274 ? 13.395 -18.400 -16.802 1.00 50.12 274 ASN A CA 1
ATOM 2278 C C . ASN A 1 274 ? 12.108 -17.617 -17.150 1.00 50.12 274 ASN A C 1
ATOM 2280 O O . ASN A 1 274 ? 11.516 -17.824 -18.208 1.00 50.12 274 ASN A O 1
ATOM 2284 N N . ILE A 1 275 ? 11.634 -16.753 -16.254 1.00 54.84 275 ILE A N 1
ATOM 2285 C CA . ILE A 1 275 ? 10.609 -15.758 -16.535 1.00 54.84 275 ILE A CA 1
ATOM 2286 C C . ILE A 1 275 ? 11.296 -14.756 -17.443 1.00 54.84 275 ILE A C 1
ATOM 2288 O O . ILE A 1 275 ? 12.336 -14.173 -17.127 1.00 54.84 275 ILE A O 1
ATOM 2292 N N . SER A 1 276 ? 10.820 -14.779 -18.681 1.00 67.62 276 SER A N 1
ATOM 2293 C CA . SER A 1 276 ? 11.676 -14.509 -19.815 1.00 67.62 276 SER A CA 1
ATOM 2294 C C . SER A 1 276 ? 11.893 -13.012 -19.957 1.00 67.62 276 SER A C 1
ATOM 2296 O O . SER A 1 276 ? 10.969 -12.216 -19.816 1.00 67.62 276 SER A O 1
ATOM 2298 N N . VAL A 1 277 ? 13.100 -12.626 -20.358 1.00 78.31 277 VAL A N 1
ATOM 2299 C CA . VAL A 1 277 ? 13.398 -11.285 -20.880 1.00 78.31 277 VAL A CA 1
ATOM 2300 C C . VAL A 1 277 ? 12.334 -10.834 -21.900 1.00 78.31 277 VAL A C 1
ATOM 2302 O O . VAL A 1 277 ? 12.101 -9.640 -22.060 1.00 78.31 277 VAL A O 1
ATOM 2305 N N . VAL A 1 278 ? 11.626 -11.773 -22.548 1.00 82.69 278 VAL A N 1
ATOM 2306 C CA . VAL A 1 278 ? 10.528 -11.464 -23.465 1.00 82.69 278 VAL A CA 1
ATOM 2307 C C . VAL A 1 278 ? 9.267 -10.935 -22.776 1.00 82.69 278 VAL A C 1
ATOM 2309 O O . VAL A 1 278 ? 8.576 -10.147 -23.410 1.00 82.69 278 VAL A O 1
ATOM 2312 N N . GLU A 1 279 ? 8.967 -11.266 -21.519 1.00 86.81 279 GLU A N 1
ATOM 2313 C CA . GLU A 1 279 ? 7.813 -10.703 -20.798 1.00 86.81 279 GLU A CA 1
ATOM 2314 C C . GLU A 1 279 ? 8.030 -9.226 -20.479 1.00 86.81 279 GLU A C 1
ATOM 2316 O O . GLU A 1 279 ? 7.225 -8.391 -20.892 1.00 86.81 279 GLU A O 1
ATOM 2321 N N . LEU A 1 280 ? 9.166 -8.880 -19.857 1.00 89.31 280 LEU A N 1
ATOM 2322 C CA . LEU A 1 280 ? 9.518 -7.480 -19.608 1.00 89.31 280 LEU A CA 1
ATOM 2323 C C . LEU A 1 280 ? 9.663 -6.711 -20.928 1.00 89.31 280 LEU A C 1
ATOM 2325 O O . LEU A 1 280 ? 9.137 -5.607 -21.066 1.00 89.31 280 LEU A O 1
ATOM 2329 N N . ALA A 1 281 ? 10.321 -7.298 -21.933 1.00 88.06 281 ALA A N 1
ATOM 2330 C CA . ALA A 1 281 ? 10.428 -6.667 -23.243 1.00 88.06 281 ALA A CA 1
ATOM 2331 C C . ALA A 1 281 ? 9.053 -6.460 -23.891 1.00 88.06 281 ALA A C 1
ATOM 2333 O O . ALA A 1 281 ? 8.836 -5.420 -24.503 1.00 88.06 281 ALA A O 1
ATOM 2334 N N . SER A 1 282 ? 8.116 -7.402 -23.756 1.00 88.00 282 SER A N 1
ATOM 2335 C CA . SER A 1 282 ? 6.748 -7.252 -24.271 1.00 88.00 282 SER A CA 1
ATOM 2336 C C . SER A 1 282 ? 5.993 -6.159 -23.525 1.00 88.00 282 SER A C 1
ATOM 2338 O O . SER A 1 282 ? 5.366 -5.322 -24.169 1.00 88.00 282 SER A O 1
ATOM 2340 N N . LEU A 1 283 ? 6.116 -6.097 -22.196 1.00 89.69 283 LEU A N 1
ATOM 2341 C CA . LEU A 1 283 ? 5.534 -5.033 -21.383 1.00 89.69 283 LEU A CA 1
ATOM 2342 C C . LEU A 1 283 ? 6.021 -3.652 -21.843 1.00 89.69 283 LEU A C 1
ATOM 2344 O O . LEU A 1 283 ? 5.206 -2.753 -22.066 1.00 89.69 283 LEU A O 1
ATOM 2348 N N . ILE A 1 284 ? 7.334 -3.497 -22.046 1.00 89.62 284 ILE A N 1
ATOM 2349 C CA . ILE A 1 284 ? 7.921 -2.238 -22.520 1.00 89.62 284 ILE A CA 1
ATOM 2350 C C . ILE A 1 284 ? 7.482 -1.946 -23.959 1.00 89.62 284 ILE A C 1
ATOM 2352 O O . ILE A 1 284 ? 7.110 -0.816 -24.254 1.00 89.62 284 ILE A O 1
ATOM 2356 N N . LYS A 1 285 ? 7.470 -2.941 -24.855 1.00 87.19 285 LYS A N 1
ATOM 2357 C CA . LYS A 1 285 ? 7.037 -2.775 -26.255 1.00 87.19 285 LYS A CA 1
ATOM 2358 C C . LYS A 1 285 ? 5.588 -2.309 -26.363 1.00 87.19 285 LYS A C 1
ATOM 2360 O O . LYS A 1 285 ? 5.313 -1.366 -27.099 1.00 87.19 285 LYS A O 1
ATOM 2365 N N . CYS A 1 286 ? 4.682 -2.921 -25.604 1.00 84.12 286 CYS A N 1
ATOM 2366 C CA . CYS A 1 286 ? 3.267 -2.546 -25.579 1.00 84.12 286 CYS A CA 1
ATOM 2367 C C . CYS A 1 286 ? 3.040 -1.133 -25.025 1.00 84.12 286 CYS A C 1
ATOM 2369 O O . CYS A 1 286 ? 2.024 -0.515 -25.325 1.00 84.12 286 CYS A O 1
ATOM 2371 N N . ASN A 1 287 ? 3.996 -0.605 -24.256 1.00 85.38 287 ASN A N 1
ATOM 2372 C CA . ASN A 1 287 ? 3.926 0.711 -23.627 1.00 85.38 287 ASN A CA 1
ATOM 2373 C C . ASN A 1 287 ? 5.075 1.629 -24.065 1.00 85.38 287 ASN A C 1
ATOM 2375 O O . ASN A 1 287 ? 5.490 2.531 -23.337 1.00 85.38 287 ASN A O 1
ATOM 2379 N N . ILE A 1 288 ? 5.611 1.413 -25.268 1.00 86.06 288 ILE A N 1
ATOM 2380 C CA . ILE A 1 288 ? 6.865 2.050 -25.668 1.00 86.06 288 ILE A CA 1
ATOM 2381 C C . ILE A 1 288 ? 6.731 3.565 -25.826 1.00 86.06 288 ILE A C 1
ATOM 2383 O O . ILE A 1 288 ? 7.671 4.299 -25.542 1.00 86.06 288 ILE A O 1
ATOM 2387 N N . LEU A 1 289 ? 5.564 4.050 -26.255 1.00 81.56 289 LEU A N 1
ATOM 2388 C CA . LEU A 1 289 ? 5.319 5.474 -26.486 1.00 81.56 289 LEU A CA 1
ATOM 2389 C C . LEU A 1 289 ? 5.416 6.303 -25.195 1.00 81.56 289 LEU A C 1
ATOM 2391 O O . LEU A 1 289 ? 6.235 7.228 -25.161 1.00 81.56 289 LEU A O 1
ATOM 2395 N N . PRO A 1 290 ? 4.644 6.006 -24.126 1.00 82.38 290 PRO A N 1
ATOM 2396 C CA . PRO A 1 290 ? 4.778 6.732 -22.866 1.00 82.38 290 PRO A CA 1
ATOM 2397 C C . PRO A 1 290 ? 6.175 6.574 -22.253 1.00 82.38 290 PRO A C 1
ATOM 2399 O O . PRO A 1 290 ? 6.727 7.556 -21.755 1.00 82.38 290 PRO A O 1
ATOM 2402 N N . VAL A 1 291 ? 6.799 5.397 -22.393 1.00 86.06 291 VAL A N 1
ATOM 2403 C CA . VAL A 1 291 ? 8.168 5.174 -21.912 1.00 86.06 291 VAL A CA 1
ATOM 2404 C C . VAL A 1 291 ? 9.165 6.086 -22.648 1.00 86.06 291 VAL A C 1
ATOM 2406 O O . VAL A 1 291 ? 9.870 6.892 -22.043 1.00 86.06 291 VAL A O 1
ATOM 2409 N N . LYS A 1 292 ? 9.170 6.075 -23.986 1.00 86.00 292 LYS A N 1
ATOM 2410 C CA . LYS A 1 292 ? 10.069 6.909 -24.800 1.00 86.00 292 LYS A CA 1
ATOM 2411 C C . LYS A 1 292 ? 9.950 8.396 -24.487 1.00 86.00 292 LYS A C 1
ATOM 2413 O O . LYS A 1 292 ? 10.975 9.075 -24.473 1.00 86.00 292 LYS A O 1
ATOM 2418 N N . ARG A 1 293 ? 8.744 8.915 -24.219 1.00 83.44 293 ARG A N 1
ATOM 2419 C CA . ARG A 1 293 ? 8.525 10.350 -23.940 1.00 83.44 293 ARG A CA 1
ATOM 2420 C C . ARG A 1 293 ? 9.408 10.878 -22.808 1.00 83.44 293 ARG A C 1
ATOM 2422 O O . ARG A 1 293 ? 9.869 12.012 -22.903 1.00 83.44 293 ARG A O 1
ATOM 2429 N N . MET A 1 294 ? 9.702 10.057 -21.801 1.00 82.94 294 MET A N 1
ATOM 2430 C CA . MET A 1 294 ? 10.521 10.455 -20.648 1.00 82.94 294 MET A CA 1
ATOM 2431 C C . MET A 1 294 ? 12.027 10.237 -20.845 1.00 82.94 294 MET A C 1
ATOM 2433 O O . MET A 1 294 ? 12.824 10.670 -20.015 1.00 82.94 294 MET A O 1
ATOM 2437 N N . LEU A 1 295 ? 12.437 9.570 -21.926 1.00 87.38 295 LEU A N 1
ATOM 2438 C CA . LEU A 1 295 ? 13.836 9.225 -22.172 1.00 87.38 295 LEU A CA 1
ATOM 2439 C C . LEU A 1 295 ? 14.543 10.282 -23.013 1.00 87.38 295 LEU A C 1
ATOM 2441 O O . LEU A 1 295 ? 13.953 10.888 -23.910 1.00 87.38 295 LEU A O 1
ATOM 2445 N N . HIS A 1 296 ? 15.843 10.443 -22.775 1.00 88.69 296 HIS A N 1
ATOM 2446 C CA . HIS A 1 296 ? 16.713 11.248 -23.626 1.00 88.69 296 HIS A CA 1
ATOM 2447 C C . HIS A 1 296 ? 16.838 10.610 -25.030 1.00 88.69 296 HIS A C 1
ATOM 2449 O O . HIS A 1 296 ? 16.920 9.382 -25.117 1.00 88.69 296 HIS A O 1
ATOM 2455 N N . PRO A 1 297 ? 16.924 11.383 -26.136 1.00 87.81 297 PRO A N 1
ATOM 2456 C CA . PRO A 1 297 ? 16.957 10.840 -27.503 1.00 87.81 297 PRO A CA 1
ATOM 2457 C C . PRO A 1 297 ? 18.003 9.741 -27.745 1.00 87.81 297 PRO A C 1
ATOM 2459 O O . PRO A 1 297 ? 17.711 8.743 -28.399 1.00 87.81 297 PRO A O 1
ATOM 2462 N N . LYS A 1 298 ? 19.200 9.876 -27.158 1.00 88.88 298 LYS A N 1
ATOM 2463 C CA . LYS A 1 298 ? 20.252 8.842 -27.231 1.00 88.88 298 LYS A CA 1
ATOM 2464 C C . LYS A 1 298 ? 19.820 7.513 -26.595 1.00 88.88 298 LYS A C 1
ATOM 2466 O O . LYS A 1 298 ? 20.055 6.462 -27.179 1.00 88.88 298 LYS A O 1
ATOM 2471 N N . ILE A 1 299 ? 19.151 7.570 -25.441 1.00 90.94 299 ILE A N 1
ATOM 2472 C CA . ILE A 1 299 ? 18.634 6.385 -24.747 1.00 90.94 299 ILE A CA 1
ATOM 2473 C C . ILE A 1 299 ? 17.462 5.782 -25.528 1.00 90.94 299 ILE A C 1
ATOM 2475 O O . ILE A 1 299 ? 17.397 4.568 -25.664 1.00 90.94 299 ILE A O 1
ATOM 2479 N N . ARG A 1 300 ? 16.583 6.604 -26.127 1.00 89.50 300 ARG A N 1
ATOM 2480 C CA . ARG A 1 300 ? 15.487 6.112 -26.991 1.00 89.50 300 ARG A CA 1
ATOM 2481 C C . ARG A 1 300 ? 16.013 5.227 -28.121 1.00 89.50 300 ARG A C 1
ATOM 2483 O O . ARG A 1 300 ? 15.522 4.118 -28.291 1.00 89.50 300 ARG A O 1
ATOM 2490 N N . ALA A 1 301 ? 17.045 5.687 -28.830 1.00 86.62 301 ALA A N 1
ATOM 2491 C CA . ALA A 1 301 ? 17.660 4.923 -29.915 1.00 86.62 301 ALA A CA 1
ATOM 2492 C C . ALA A 1 301 ? 18.285 3.602 -29.424 1.00 86.62 301 ALA A C 1
ATOM 2494 O O . ALA A 1 301 ? 18.201 2.579 -30.102 1.00 86.62 301 ALA A O 1
ATOM 2495 N N . GLN A 1 302 ? 18.888 3.605 -28.231 1.00 90.38 302 GLN A N 1
ATOM 2496 C CA . GLN A 1 302 ? 19.432 2.392 -27.616 1.00 90.38 302 GLN A CA 1
ATOM 2497 C C . GLN A 1 302 ? 18.327 1.421 -27.181 1.00 90.38 302 GLN A C 1
ATOM 2499 O O . GLN A 1 302 ? 18.471 0.225 -27.408 1.00 90.38 302 GLN A O 1
ATOM 2504 N N . VAL A 1 303 ? 17.208 1.912 -26.638 1.00 89.50 303 VAL A N 1
ATOM 2505 C CA . VAL A 1 303 ? 16.025 1.095 -26.308 1.00 89.50 303 VAL A CA 1
ATOM 2506 C C . VAL A 1 303 ? 15.405 0.490 -27.569 1.00 89.50 303 VAL A C 1
ATOM 2508 O O . VAL A 1 303 ? 15.053 -0.688 -27.570 1.00 89.50 303 VAL A O 1
ATOM 2511 N N . ASP A 1 304 ? 15.322 1.253 -28.660 1.00 88.50 304 ASP A N 1
ATOM 2512 C CA . ASP A 1 304 ? 14.830 0.761 -29.952 1.00 88.50 304 ASP A CA 1
ATOM 2513 C C . ASP A 1 304 ? 15.678 -0.379 -30.497 1.00 88.50 304 ASP A C 1
ATOM 2515 O O . ASP A 1 304 ? 15.150 -1.425 -30.895 1.00 88.50 304 ASP A O 1
ATOM 2519 N N . LYS A 1 305 ? 17.001 -0.203 -30.435 1.00 88.19 305 LYS A N 1
ATOM 2520 C CA . LYS A 1 305 ? 17.960 -1.248 -30.778 1.00 88.19 305 LYS A CA 1
ATOM 2521 C C . LYS A 1 305 ? 17.799 -2.463 -29.860 1.00 88.19 305 LYS A C 1
ATOM 2523 O O . LYS A 1 305 ? 17.669 -3.577 -30.365 1.00 88.19 305 LYS A O 1
ATOM 2528 N N . ALA A 1 306 ? 17.740 -2.244 -28.544 1.00 89.25 306 ALA A N 1
ATOM 2529 C CA . ALA A 1 306 ? 17.631 -3.298 -27.539 1.00 89.25 306 ALA A CA 1
ATOM 2530 C C . ALA A 1 306 ? 16.392 -4.170 -27.772 1.00 89.25 306 ALA A C 1
ATOM 2532 O O . ALA A 1 306 ? 16.475 -5.393 -27.864 1.00 89.25 306 ALA A O 1
ATOM 2533 N N . LEU A 1 307 ? 15.236 -3.535 -27.963 1.00 88.44 307 LEU A N 1
ATOM 2534 C CA . LEU A 1 307 ? 13.954 -4.210 -28.137 1.00 88.44 307 LEU A CA 1
ATOM 2535 C C . LEU A 1 307 ? 13.724 -4.730 -29.564 1.00 88.44 307 LEU A C 1
ATOM 2537 O O . LEU A 1 307 ? 12.735 -5.431 -29.794 1.00 88.44 307 LEU A O 1
ATOM 2541 N N . SER A 1 308 ? 14.622 -4.448 -30.515 1.00 85.19 308 SER A N 1
ATOM 2542 C CA . SER A 1 308 ? 14.404 -4.710 -31.946 1.00 85.19 308 SER A CA 1
ATOM 2543 C C . SER A 1 308 ? 13.080 -4.137 -32.442 1.00 85.19 308 SER A C 1
ATOM 2545 O O . SER A 1 308 ? 12.306 -4.823 -33.112 1.00 85.19 308 SER A O 1
ATOM 2547 N N . LEU A 1 309 ? 12.789 -2.899 -32.059 1.00 78.50 309 LEU A N 1
ATOM 2548 C CA . LEU A 1 309 ? 11.643 -2.193 -32.601 1.00 78.50 309 LEU A CA 1
ATOM 2549 C C . LEU A 1 309 ? 11.980 -1.850 -34.055 1.00 78.50 309 LEU A C 1
ATOM 2551 O O . LEU A 1 309 ? 12.889 -1.064 -34.318 1.00 78.50 309 LEU A O 1
ATOM 2555 N N . SER A 1 310 ? 11.290 -2.485 -35.011 1.00 63.44 310 SER A N 1
ATOM 2556 C CA . SER A 1 310 ? 11.266 -1.995 -36.395 1.00 63.44 310 SER A CA 1
ATOM 2557 C C . SER A 1 310 ? 10.860 -0.538 -36.322 1.00 63.44 310 SER A C 1
ATOM 2559 O O . SER A 1 310 ? 9.880 -0.295 -35.624 1.00 63.44 310 SER A O 1
ATOM 2561 N N . ALA A 1 311 ? 11.612 0.369 -36.960 1.00 56.16 311 ALA A N 1
ATOM 2562 C CA . ALA A 1 311 ? 11.417 1.817 -36.897 1.00 56.16 311 ALA A CA 1
ATOM 2563 C C . ALA A 1 311 ? 9.931 2.146 -36.718 1.00 56.16 311 ALA A C 1
ATOM 2565 O O . ALA A 1 311 ? 9.174 2.121 -37.686 1.00 56.16 311 ALA A O 1
ATOM 2566 N N . THR A 1 312 ? 9.508 2.332 -35.460 1.00 53.69 312 THR A N 1
ATOM 2567 C CA . THR A 1 312 ? 8.157 2.774 -35.135 1.00 53.69 312 THR A CA 1
ATOM 2568 C C . THR A 1 312 ? 8.138 4.147 -35.743 1.00 53.69 312 THR A C 1
ATOM 2570 O O . THR A 1 312 ? 8.851 5.026 -35.251 1.00 53.69 312 THR A O 1
ATOM 2573 N N . SER A 1 313 ? 7.517 4.260 -36.910 1.00 52.97 313 SER A N 1
ATOM 2574 C CA . SER A 1 313 ? 7.596 5.481 -37.687 1.00 52.97 313 SER A CA 1
ATOM 2575 C C . SER A 1 313 ? 7.066 6.606 -36.807 1.00 52.97 313 SER A C 1
ATOM 2577 O O . SER A 1 313 ? 6.153 6.379 -36.014 1.00 52.97 313 SER A O 1
ATOM 2579 N N . ASP A 1 314 ? 7.619 7.811 -36.911 1.00 55.50 314 ASP A N 1
ATOM 2580 C CA . ASP A 1 314 ? 7.060 8.966 -36.197 1.00 55.50 314 ASP A CA 1
ATOM 2581 C C . ASP A 1 314 ? 5.539 9.110 -36.478 1.00 55.50 314 ASP A C 1
ATOM 2583 O O . ASP A 1 314 ? 4.784 9.551 -35.615 1.00 55.50 314 ASP A O 1
ATOM 2587 N N . ASN A 1 315 ? 5.057 8.563 -37.607 1.00 55.50 315 ASN A N 1
ATOM 2588 C CA . ASN A 1 315 ? 3.636 8.413 -37.929 1.00 55.50 315 ASN A CA 1
ATOM 2589 C C . ASN A 1 315 ? 2.822 7.610 -36.895 1.00 55.50 315 ASN A C 1
ATOM 2591 O O . ASN A 1 315 ? 1.659 7.934 -36.680 1.00 55.50 315 ASN A O 1
ATOM 2595 N N . ASP A 1 316 ? 3.379 6.588 -36.238 1.00 60.97 316 ASP A N 1
ATOM 2596 C CA . ASP A 1 316 ? 2.665 5.826 -35.197 1.00 60.97 316 ASP A CA 1
ATOM 2597 C C . ASP A 1 316 ? 2.444 6.684 -33.942 1.00 60.97 316 ASP A C 1
ATOM 2599 O O . ASP A 1 316 ? 1.422 6.563 -33.259 1.00 60.97 316 ASP A O 1
ATOM 2603 N N . PHE A 1 317 ? 3.386 7.590 -33.652 1.00 62.06 317 PHE A N 1
ATOM 2604 C CA . PHE A 1 317 ? 3.247 8.568 -32.577 1.00 62.06 317 PHE A CA 1
ATOM 2605 C C . PHE A 1 317 ? 2.155 9.585 -32.910 1.00 62.06 317 PHE A C 1
ATOM 2607 O O . PHE A 1 317 ? 1.307 9.858 -32.061 1.00 62.06 317 PHE A O 1
ATOM 2614 N N . ASP A 1 318 ? 2.128 10.082 -34.147 1.00 66.56 318 ASP A N 1
ATOM 2615 C CA . ASP A 1 318 ? 1.094 11.006 -34.615 1.00 66.56 318 ASP A CA 1
ATOM 2616 C C . ASP A 1 318 ? -0.290 10.350 -34.633 1.00 66.56 318 ASP A C 1
ATOM 2618 O O . ASP A 1 318 ? -1.269 10.953 -34.191 1.00 66.56 318 ASP A O 1
ATOM 2622 N N . ILE A 1 319 ? -0.391 9.084 -35.052 1.00 71.56 319 ILE A N 1
ATOM 2623 C CA . ILE A 1 319 ? -1.635 8.306 -34.980 1.00 71.56 319 ILE A CA 1
ATOM 2624 C C . ILE A 1 319 ? -2.097 8.176 -33.523 1.00 71.56 319 ILE A C 1
ATOM 2626 O O . ILE A 1 319 ? -3.261 8.448 -33.225 1.00 71.56 319 ILE A O 1
ATOM 2630 N N . TYR A 1 320 ? -1.206 7.815 -32.596 1.00 68.81 320 TYR A N 1
ATOM 2631 C CA . TYR A 1 320 ? -1.555 7.686 -31.179 1.00 68.81 320 TYR A CA 1
ATOM 2632 C C . TYR A 1 320 ? -1.976 9.023 -30.551 1.00 68.81 320 TYR A C 1
ATOM 2634 O O . TYR A 1 320 ? -2.965 9.081 -29.820 1.00 68.81 320 TYR A O 1
ATOM 2642 N N . VAL A 1 321 ? -1.266 10.113 -30.858 1.00 73.19 321 VAL A N 1
ATOM 2643 C CA . VAL A 1 321 ? -1.619 11.470 -30.410 1.00 73.19 321 VAL A CA 1
ATOM 2644 C C . VAL A 1 321 ? -2.981 11.886 -30.963 1.00 73.19 321 VAL A C 1
ATOM 2646 O O . VAL A 1 321 ? -3.815 12.383 -30.209 1.00 73.19 321 VAL A O 1
ATOM 2649 N N . ASN A 1 322 ? -3.256 11.607 -32.238 1.00 78.25 322 ASN A N 1
ATOM 2650 C CA . ASN A 1 322 ? -4.551 11.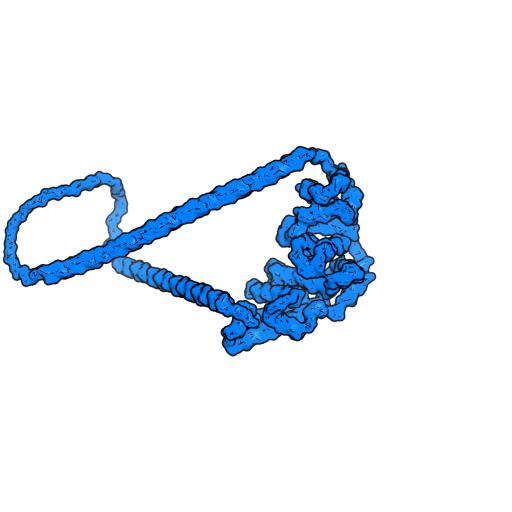887 -32.853 1.00 78.25 322 ASN A CA 1
ATOM 2651 C C . ASN A 1 322 ? -5.685 11.074 -32.217 1.00 78.25 322 ASN A C 1
ATOM 2653 O O . ASN A 1 322 ? -6.775 11.607 -31.997 1.00 78.25 322 ASN A O 1
ATOM 2657 N N . VAL A 1 323 ? -5.442 9.807 -31.867 1.00 80.44 323 VAL A N 1
ATOM 2658 C CA . VAL A 1 323 ? -6.411 8.975 -31.139 1.00 80.44 323 VAL A CA 1
ATOM 2659 C C . VAL A 1 323 ? -6.663 9.535 -29.737 1.00 80.44 323 VAL A C 1
ATOM 2661 O O . VAL A 1 323 ? -7.822 9.682 -29.348 1.00 80.44 323 VAL A O 1
ATOM 2664 N N . LEU A 1 324 ? -5.618 9.915 -28.995 1.00 79.25 324 LEU A N 1
ATOM 2665 C CA . LEU A 1 324 ? -5.765 10.544 -27.677 1.00 79.25 324 LEU A CA 1
ATOM 2666 C C . LEU A 1 324 ? -6.557 11.852 -27.751 1.00 79.25 324 LEU A C 1
ATOM 2668 O O . LEU A 1 324 ? -7.504 12.029 -26.986 1.00 79.25 324 LEU A O 1
ATOM 2672 N N . HIS A 1 325 ? -6.237 12.733 -28.701 1.00 81.06 325 HIS A N 1
ATOM 2673 C CA . HIS A 1 325 ? -6.998 13.963 -28.919 1.00 81.06 325 HIS A CA 1
ATOM 2674 C C . HIS A 1 325 ? -8.445 13.686 -29.333 1.00 81.06 325 HIS A C 1
ATOM 2676 O O . HIS A 1 325 ? -9.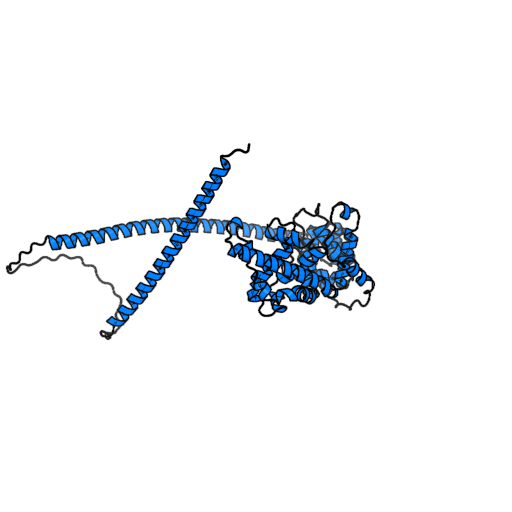349 14.401 -28.906 1.00 81.06 325 HIS A O 1
ATOM 2682 N N . SER A 1 326 ? -8.694 12.624 -30.101 1.00 86.19 326 SER A N 1
ATOM 2683 C CA . SER A 1 326 ? -10.055 12.199 -30.447 1.00 86.19 326 SER A CA 1
ATOM 2684 C C . SER A 1 326 ? -10.836 11.743 -29.210 1.00 86.19 326 SER A C 1
ATOM 2686 O O . SER A 1 326 ? -12.000 12.111 -29.054 1.00 86.19 326 SER A O 1
ATOM 2688 N N . PHE A 1 327 ? -10.204 11.001 -28.294 1.00 86.00 327 PHE A N 1
ATOM 2689 C CA . PHE A 1 327 ? -10.813 10.610 -27.018 1.00 86.00 327 PHE A CA 1
ATOM 2690 C C . PHE A 1 327 ? -11.054 11.800 -26.089 1.00 86.00 327 PHE A C 1
ATOM 2692 O O . PHE A 1 327 ? -12.097 11.868 -25.438 1.00 86.00 327 PHE A O 1
ATOM 2699 N N . GLU A 1 328 ? -10.124 12.749 -26.033 1.00 82.75 328 GLU A N 1
ATOM 2700 C CA . GLU A 1 328 ? -10.262 13.975 -25.246 1.00 82.75 328 GLU A CA 1
ATOM 2701 C C . GLU A 1 328 ? -11.391 14.868 -25.785 1.00 82.75 328 GLU A C 1
ATOM 2703 O O . GLU A 1 328 ? -12.238 15.352 -25.032 1.00 82.75 328 GLU A O 1
ATOM 2708 N N . ALA A 1 329 ? -11.475 15.021 -27.108 1.00 85.94 329 ALA A N 1
ATOM 2709 C CA . ALA A 1 329 ? -12.576 15.722 -27.756 1.00 85.94 329 ALA A CA 1
ATOM 2710 C C . ALA A 1 329 ? -13.915 15.013 -27.505 1.00 85.94 329 ALA A C 1
ATOM 2712 O O . ALA A 1 329 ? -14.909 15.663 -27.172 1.00 85.94 329 ALA A O 1
ATOM 2713 N N . PHE A 1 330 ? -13.946 13.681 -27.612 1.00 91.56 330 PHE A N 1
ATOM 2714 C CA . PHE A 1 330 ? -15.133 12.885 -27.311 1.00 91.56 330 PHE A CA 1
ATOM 2715 C C . PHE A 1 330 ? -15.582 13.057 -25.858 1.00 91.56 330 PHE A C 1
ATOM 2717 O O . PHE A 1 330 ? -16.756 13.337 -25.619 1.00 91.56 330 PHE A O 1
ATOM 2724 N N . SER A 1 331 ? -14.674 12.935 -24.887 1.00 85.94 331 SER A N 1
ATOM 2725 C CA . SER A 1 331 ? -15.007 13.039 -23.463 1.00 85.94 331 SER A CA 1
ATOM 2726 C C . SER A 1 331 ? -15.518 14.434 -23.103 1.00 85.94 331 SER A C 1
ATOM 2728 O O . SER A 1 331 ? -16.531 14.557 -22.410 1.00 85.94 331 SER A O 1
ATOM 2730 N N . ARG A 1 332 ? -14.901 15.486 -23.653 1.00 88.25 332 ARG A N 1
ATOM 2731 C CA . ARG A 1 332 ? -15.363 16.870 -23.500 1.00 88.25 332 ARG A CA 1
ATOM 2732 C C . ARG A 1 332 ? -16.755 17.077 -24.095 1.00 88.25 332 ARG A C 1
ATOM 2734 O O . ARG A 1 332 ? -17.622 17.645 -23.430 1.00 88.25 332 ARG A O 1
ATOM 2741 N N . ASN A 1 333 ? -16.991 16.594 -25.314 1.00 90.31 333 ASN A N 1
ATOM 2742 C CA . ASN A 1 333 ? -18.294 16.703 -25.978 1.00 90.31 333 ASN A CA 1
ATOM 2743 C C . ASN A 1 333 ? -19.379 15.923 -25.225 1.00 90.31 333 ASN A C 1
ATOM 2745 O O . ASN A 1 333 ? -20.481 16.432 -25.016 1.00 90.31 333 ASN A O 1
ATOM 2749 N N . TYR A 1 334 ? -19.054 14.717 -24.761 1.00 90.75 334 TYR A N 1
ATOM 2750 C CA . TYR A 1 334 ? -19.949 13.897 -23.954 1.00 90.75 334 TYR A CA 1
ATOM 2751 C C . TYR A 1 334 ? -20.294 14.577 -22.624 1.00 90.75 334 TYR A C 1
ATOM 2753 O O . TYR A 1 334 ? -21.464 14.642 -22.250 1.00 90.75 334 TYR A O 1
ATOM 2761 N N . TYR A 1 335 ? -19.303 15.148 -21.933 1.00 90.31 335 TYR A N 1
ATOM 2762 C CA . TYR A 1 335 ? -19.515 15.899 -20.695 1.00 90.31 335 TYR A CA 1
ATOM 2763 C C . TYR A 1 335 ? -20.429 17.115 -20.906 1.00 90.31 335 TYR A C 1
ATOM 2765 O O . TYR A 1 335 ? -21.355 17.341 -20.121 1.00 90.31 335 TYR A O 1
ATOM 2773 N N . MET A 1 336 ? -20.220 17.874 -21.987 1.00 90.94 336 MET A N 1
ATOM 2774 C CA . MET A 1 336 ? -21.093 18.997 -22.344 1.00 90.94 336 MET A CA 1
ATOM 2775 C C . MET A 1 336 ? -22.532 18.538 -22.603 1.00 90.94 336 MET A C 1
ATOM 2777 O O . MET A 1 336 ? -23.467 19.135 -22.068 1.00 90.94 336 MET A O 1
ATOM 2781 N N . TYR A 1 337 ? -22.712 17.457 -23.366 1.00 93.31 337 TYR A N 1
ATOM 2782 C CA . TYR A 1 337 ? -24.031 16.883 -23.635 1.00 93.31 337 TYR A CA 1
ATOM 2783 C C . TYR A 1 337 ? -24.728 16.418 -22.350 1.00 93.31 337 TYR A C 1
ATOM 2785 O O . TYR A 1 337 ? -25.893 16.739 -22.120 1.00 93.31 337 TYR A O 1
ATOM 2793 N N . LEU A 1 338 ? -24.005 15.709 -21.477 1.00 91.50 338 LEU A N 1
ATOM 2794 C CA . LEU A 1 338 ? -24.533 15.228 -20.202 1.00 91.50 338 LEU A CA 1
ATOM 2795 C C . LEU A 1 338 ? -24.967 16.389 -19.299 1.00 91.50 338 LEU A C 1
ATOM 2797 O O . LEU A 1 338 ? -26.036 16.333 -18.696 1.00 91.50 338 LEU A O 1
ATOM 2801 N N . THR A 1 339 ? -24.164 17.451 -19.238 1.00 91.31 339 THR A N 1
ATOM 2802 C CA . THR A 1 339 ? -24.478 18.651 -18.450 1.00 91.31 339 THR A CA 1
ATOM 2803 C C . THR A 1 339 ? -25.742 19.334 -18.975 1.00 91.31 339 THR A C 1
ATOM 2805 O O . THR A 1 339 ? -26.651 19.621 -18.198 1.00 91.31 339 THR A O 1
ATOM 2808 N N . ALA A 1 340 ? -25.861 19.502 -20.296 1.00 92.88 340 ALA A N 1
ATOM 2809 C CA . ALA A 1 340 ? -27.057 20.072 -20.916 1.00 92.88 340 ALA A CA 1
ATOM 2810 C C . ALA A 1 340 ? -28.315 19.220 -20.657 1.00 92.88 340 ALA A C 1
ATOM 2812 O O . ALA A 1 340 ? -29.375 19.757 -20.329 1.00 92.88 340 ALA A O 1
ATOM 2813 N N . ALA A 1 341 ? -28.200 17.890 -20.733 1.00 91.19 341 ALA A N 1
ATOM 2814 C CA . ALA A 1 341 ? -29.300 16.979 -20.423 1.00 91.19 341 ALA A CA 1
ATOM 2815 C C . ALA A 1 341 ? -29.721 17.057 -18.943 1.00 91.19 341 ALA A C 1
ATOM 2817 O O . ALA A 1 341 ? -30.914 17.034 -18.630 1.00 91.19 341 ALA A O 1
ATOM 2818 N N . LEU A 1 342 ? -28.761 17.189 -18.020 1.00 91.44 342 LEU A N 1
ATOM 2819 C CA . LEU A 1 342 ? -29.045 17.390 -16.596 1.00 91.44 342 LEU A CA 1
ATOM 2820 C C . LEU A 1 342 ? -29.769 18.717 -16.340 1.00 91.44 342 LEU A C 1
ATOM 2822 O O . LEU A 1 342 ? -30.721 18.752 -15.555 1.00 91.44 342 LEU A O 1
ATOM 2826 N N . ASP A 1 343 ? -29.379 19.789 -17.025 1.00 92.38 343 ASP A N 1
ATOM 2827 C CA . ASP A 1 343 ? -30.072 21.076 -16.946 1.00 92.38 343 ASP A CA 1
ATOM 2828 C C . ASP A 1 343 ? -31.504 20.991 -17.491 1.00 92.38 343 ASP A C 1
ATOM 2830 O O . ASP A 1 343 ? -32.444 21.504 -16.870 1.00 92.38 343 ASP A O 1
ATOM 2834 N N . GLU A 1 344 ? -31.720 20.263 -18.588 1.00 93.50 344 GLU A N 1
ATOM 2835 C CA . GLU A 1 344 ? -33.062 20.002 -19.113 1.00 93.50 344 GLU A CA 1
ATOM 2836 C C . GLU A 1 344 ? -33.923 19.216 -18.105 1.00 93.50 344 GLU A C 1
ATOM 2838 O O . GLU A 1 344 ? -35.068 19.584 -17.824 1.00 93.50 344 GLU A O 1
ATOM 2843 N N . ILE A 1 345 ? -33.365 18.180 -17.475 1.00 91.62 345 ILE A N 1
ATOM 2844 C CA . ILE A 1 345 ? -34.051 17.425 -16.415 1.00 91.62 345 ILE A CA 1
ATOM 2845 C C . ILE A 1 345 ? -34.395 18.343 -15.235 1.00 91.62 345 ILE A C 1
ATOM 2847 O O . ILE A 1 345 ? -35.513 18.300 -14.714 1.00 91.62 345 ILE A O 1
ATOM 2851 N N . ASN A 1 346 ? -33.476 19.219 -14.830 1.00 91.19 346 ASN A N 1
ATOM 2852 C CA . ASN A 1 346 ? -33.701 20.169 -13.743 1.00 91.19 346 ASN A CA 1
ATOM 2853 C C . ASN A 1 346 ? -34.818 21.170 -14.068 1.00 91.19 346 ASN A C 1
ATOM 2855 O O . ASN A 1 346 ? -35.654 21.465 -13.207 1.00 91.19 346 ASN A O 1
ATOM 2859 N N . THR A 1 347 ? -34.883 21.673 -15.303 1.00 93.50 347 THR A N 1
ATOM 2860 C CA . THR A 1 347 ? -35.971 22.569 -15.729 1.00 93.50 347 THR A CA 1
ATOM 2861 C C . THR A 1 347 ? -37.322 21.853 -15.756 1.00 93.50 347 THR A C 1
ATOM 2863 O O . THR A 1 347 ? -38.288 22.378 -15.193 1.00 93.50 347 THR A O 1
ATOM 2866 N N . LYS A 1 348 ? -37.389 20.623 -16.285 1.00 92.50 348 LYS A N 1
ATOM 2867 C CA . LYS A 1 348 ? -38.597 19.778 -16.242 1.00 92.50 348 LYS A CA 1
ATOM 2868 C C . LYS A 1 348 ? -39.033 19.478 -14.807 1.00 92.50 348 LYS A C 1
ATOM 2870 O O . LYS A 1 348 ? -40.212 19.609 -14.482 1.00 92.50 348 LYS A O 1
ATOM 2875 N N . ASN A 1 349 ? -38.098 19.182 -13.905 1.00 91.06 349 ASN A N 1
ATOM 2876 C CA . ASN A 1 349 ? -38.398 18.969 -12.486 1.00 91.06 349 ASN A CA 1
ATOM 2877 C C . ASN A 1 349 ? -38.989 20.219 -11.819 1.00 91.06 349 ASN A C 1
ATOM 2879 O O . ASN A 1 349 ? -39.952 20.115 -11.057 1.00 91.06 349 ASN A O 1
ATOM 2883 N N . ARG A 1 350 ? -38.474 21.414 -12.140 1.00 91.50 350 ARG A N 1
ATOM 2884 C CA . ARG A 1 350 ? -39.055 22.684 -11.667 1.00 91.50 350 ARG A CA 1
ATOM 2885 C C . ARG A 1 350 ? -40.475 22.891 -12.202 1.00 91.50 350 ARG A C 1
ATOM 2887 O O . ARG A 1 350 ? -41.336 23.345 -11.451 1.00 91.50 350 ARG A O 1
ATOM 2894 N N . GLN A 1 351 ? -40.739 22.549 -13.463 1.00 93.50 351 GLN A N 1
ATOM 2895 C CA . GLN A 1 351 ? -42.087 22.614 -14.042 1.00 93.50 351 GLN A CA 1
ATOM 2896 C C . GLN A 1 351 ? -43.048 21.632 -13.356 1.00 93.50 351 GLN A C 1
ATOM 2898 O O . GLN A 1 351 ? -44.144 22.025 -12.962 1.00 93.50 351 GLN A O 1
ATOM 2903 N N . ILE A 1 352 ? -42.619 20.387 -13.124 1.00 91.38 352 ILE A N 1
ATOM 2904 C CA . ILE A 1 352 ? -43.404 19.381 -12.394 1.00 91.38 352 ILE A CA 1
ATOM 2905 C C . ILE A 1 352 ? -43.720 19.861 -10.974 1.00 91.38 352 ILE A C 1
ATOM 2907 O O . ILE A 1 352 ? -44.847 19.700 -10.511 1.00 91.38 352 ILE A O 1
ATOM 2911 N N . ALA A 1 353 ? -42.757 20.471 -10.278 1.00 90.12 353 ALA A N 1
ATOM 2912 C CA . ALA A 1 353 ? -42.983 21.021 -8.943 1.00 90.12 353 ALA A CA 1
ATOM 2913 C C . ALA A 1 353 ? -44.047 22.134 -8.947 1.00 90.12 353 ALA A C 1
ATOM 2915 O O . ALA A 1 353 ? -44.918 22.142 -8.077 1.00 90.12 353 ALA A O 1
ATOM 2916 N N . LYS A 1 354 ? -44.027 23.025 -9.951 1.00 94.00 354 LYS A N 1
ATOM 2917 C CA . LYS A 1 354 ? -45.067 24.053 -10.132 1.00 94.00 354 LYS A CA 1
ATOM 2918 C C . LYS A 1 354 ? -46.446 23.430 -10.366 1.00 94.00 354 LYS A C 1
ATOM 2920 O O . LYS A 1 354 ? -47.387 23.773 -9.657 1.00 94.00 354 LYS A O 1
ATOM 2925 N N . LEU A 1 355 ? -46.546 22.465 -11.281 1.00 92.69 355 LEU A N 1
ATOM 2926 C CA . LEU A 1 355 ? -47.805 21.768 -11.573 1.00 92.69 355 LEU A CA 1
ATOM 2927 C C . LEU A 1 355 ? -48.353 21.017 -10.352 1.00 92.69 355 LEU A C 1
ATOM 2929 O O . LEU A 1 355 ? -49.556 21.042 -10.103 1.00 92.69 355 LEU A O 1
ATOM 2933 N N . LYS A 1 356 ? -47.485 20.384 -9.552 1.00 91.31 356 LYS A N 1
ATOM 2934 C CA . LYS A 1 356 ? -47.892 19.735 -8.296 1.00 91.31 356 LYS A CA 1
ATOM 2935 C C . LYS A 1 356 ? -48.472 20.740 -7.300 1.00 91.31 356 LYS A C 1
ATOM 2937 O O . LYS A 1 356 ? -49.524 20.468 -6.729 1.00 91.31 356 LYS A O 1
ATOM 2942 N N . ALA A 1 357 ? -47.844 21.904 -7.137 1.00 91.88 357 ALA A N 1
ATOM 2943 C CA . ALA A 1 357 ? -48.349 22.951 -6.249 1.00 91.88 357 ALA A CA 1
ATOM 2944 C C . ALA A 1 357 ? -49.711 23.507 -6.716 1.00 91.88 357 ALA A C 1
ATOM 2946 O O . ALA A 1 357 ? -50.617 23.713 -5.905 1.00 91.88 357 ALA A O 1
ATOM 2947 N N . GLU A 1 358 ? -49.891 23.710 -8.025 1.00 93.75 358 GLU A N 1
ATOM 2948 C CA . GLU A 1 358 ? -51.177 24.124 -8.605 1.00 93.75 358 GLU A CA 1
ATOM 2949 C C . GLU A 1 358 ? -52.266 23.061 -8.423 1.00 93.75 358 GLU A C 1
ATOM 2951 O O . GLU A 1 358 ? -53.404 23.382 -8.060 1.00 93.75 358 GLU A O 1
ATOM 2956 N N . TYR A 1 359 ? -51.915 21.789 -8.622 1.00 92.19 359 TYR A N 1
ATOM 2957 C CA . TYR A 1 359 ? -52.810 20.662 -8.392 1.00 92.19 359 TYR A CA 1
ATOM 2958 C C . TYR A 1 359 ? -53.254 20.587 -6.927 1.00 92.19 359 TYR A C 1
ATOM 2960 O O . TYR A 1 359 ? -54.451 20.489 -6.656 1.00 92.19 359 TYR A O 1
ATOM 2968 N N . GLU A 1 360 ? -52.325 20.703 -5.975 1.00 91.31 360 GLU A N 1
ATOM 2969 C CA . GLU A 1 360 ? -52.630 20.714 -4.539 1.00 91.31 360 GLU A CA 1
ATOM 2970 C C . GLU A 1 360 ? -53.560 21.873 -4.162 1.00 91.31 360 GLU A C 1
ATOM 2972 O O . GLU A 1 360 ? -54.570 21.659 -3.485 1.00 91.31 360 GLU A O 1
ATOM 2977 N N . LYS A 1 361 ? -53.289 23.084 -4.669 1.00 93.81 361 LYS A N 1
ATOM 2978 C CA . LYS A 1 361 ? -54.149 24.259 -4.458 1.00 93.81 361 LYS A CA 1
ATOM 2979 C C . LYS A 1 361 ? -55.560 24.036 -5.006 1.00 93.81 361 LYS A C 1
ATOM 2981 O O . LYS A 1 361 ? -56.546 24.333 -4.332 1.00 93.81 361 LYS A O 1
ATOM 2986 N N . THR A 1 362 ? -55.670 23.489 -6.215 1.00 91.94 362 THR A N 1
ATOM 2987 C CA . THR A 1 362 ? -56.962 23.199 -6.857 1.00 91.94 362 THR A CA 1
ATOM 2988 C C . THR A 1 362 ? -57.736 22.129 -6.091 1.00 91.94 362 THR A C 1
ATOM 2990 O O . THR A 1 362 ? -58.949 22.245 -5.900 1.00 91.94 362 THR A O 1
ATOM 2993 N N . ASN A 1 363 ? -57.037 21.106 -5.602 1.00 91.56 363 ASN A N 1
ATOM 2994 C CA . ASN A 1 363 ? -57.636 20.030 -4.829 1.00 91.56 363 ASN A CA 1
ATOM 2995 C C . ASN A 1 363 ? -58.152 20.526 -3.467 1.00 91.56 363 ASN A C 1
ATOM 2997 O O . ASN A 1 363 ? -59.242 20.136 -3.046 1.00 91.56 363 ASN A O 1
ATOM 3001 N N . GLU A 1 364 ? -57.442 21.450 -2.811 1.00 92.44 364 GLU A N 1
ATOM 3002 C CA . GLU A 1 364 ? -57.921 22.069 -1.569 1.00 92.44 364 GLU A CA 1
ATOM 3003 C C . GLU A 1 364 ? -59.161 22.944 -1.807 1.00 92.44 364 GLU A C 1
ATOM 3005 O O . GLU A 1 364 ? -60.143 22.826 -1.073 1.00 92.44 364 GLU A O 1
ATOM 3010 N N . ILE A 1 365 ? -59.193 23.738 -2.887 1.00 92.56 365 ILE A N 1
ATOM 3011 C CA . ILE A 1 365 ? -60.397 24.493 -3.283 1.00 92.56 365 ILE A CA 1
ATOM 3012 C C . ILE A 1 365 ? -61.578 23.542 -3.515 1.00 92.56 365 ILE A C 1
ATOM 3014 O O . ILE A 1 365 ? -62.692 23.793 -3.048 1.00 92.56 365 ILE A O 1
ATOM 3018 N N . LEU A 1 366 ? -61.355 22.428 -4.218 1.00 90.50 366 LEU A N 1
ATOM 3019 C CA . LEU A 1 366 ? -62.386 21.417 -4.446 1.00 90.50 366 LEU A CA 1
ATOM 3020 C C . LEU A 1 366 ? -62.875 20.812 -3.123 1.00 90.50 366 LEU A C 1
ATOM 3022 O O . LEU A 1 366 ? -64.079 20.612 -2.944 1.00 90.50 366 LEU A O 1
ATOM 3026 N N . ARG A 1 367 ? -61.962 20.539 -2.186 1.00 90.06 367 ARG A N 1
ATOM 3027 C CA . ARG A 1 367 ? -62.283 20.016 -0.854 1.00 90.06 367 ARG A CA 1
ATOM 3028 C C . ARG A 1 367 ? -63.159 20.994 -0.075 1.00 90.06 367 ARG A C 1
ATOM 3030 O O . ARG A 1 367 ? -64.199 20.586 0.442 1.00 90.06 367 ARG A O 1
ATOM 3037 N N . GLN A 1 368 ? -62.800 22.275 -0.067 1.00 92.19 368 GLN A N 1
ATOM 3038 C CA . GLN A 1 368 ? -63.583 23.339 0.564 1.00 92.19 368 GLN A CA 1
ATOM 3039 C C . GLN A 1 368 ? -64.969 23.477 -0.070 1.00 92.19 368 GLN A C 1
ATOM 3041 O O . GLN A 1 368 ? -65.969 23.497 0.647 1.00 92.19 368 GLN A O 1
ATOM 3046 N N . LYS A 1 369 ? -65.063 23.467 -1.408 1.00 91.94 369 LYS A N 1
ATOM 3047 C CA . LYS A 1 369 ? -66.351 23.489 -2.123 1.00 91.94 369 LYS A CA 1
ATOM 3048 C C . LYS A 1 369 ? -67.221 22.275 -1.791 1.00 91.94 369 LYS A C 1
ATOM 3050 O O . LYS A 1 369 ? -68.421 22.435 -1.586 1.00 91.94 369 LYS A O 1
ATOM 3055 N N . LYS A 1 370 ? -66.639 21.073 -1.688 1.00 89.62 370 LYS A N 1
ATOM 3056 C CA . LYS A 1 370 ? -67.364 19.859 -1.267 1.00 89.62 370 LYS A CA 1
ATOM 3057 C C . LYS A 1 370 ? -67.911 19.986 0.155 1.00 89.62 370 LYS A C 1
ATOM 3059 O O . LYS A 1 370 ? -69.051 19.599 0.394 1.00 89.62 370 LYS A O 1
ATOM 3064 N N . VAL A 1 371 ? -67.123 20.524 1.087 1.00 89.81 371 VAL A N 1
ATOM 3065 C CA . VAL A 1 371 ? -67.573 20.774 2.468 1.00 89.81 371 VAL A CA 1
ATOM 3066 C C . VAL A 1 371 ? -68.699 21.803 2.480 1.00 89.81 371 VAL A C 1
ATOM 3068 O O . VAL A 1 371 ? -69.763 21.525 3.023 1.00 89.81 371 VAL A O 1
ATOM 3071 N N . TYR A 1 372 ? -68.513 22.942 1.813 1.00 92.12 372 TYR A N 1
ATOM 3072 C CA . TYR A 1 372 ? -69.520 23.997 1.730 1.00 92.12 372 TYR A CA 1
ATOM 3073 C C . TYR A 1 372 ? -70.831 23.505 1.103 1.00 92.12 372 TYR A C 1
ATOM 3075 O O . TYR A 1 372 ? -71.906 23.752 1.643 1.00 92.12 372 TYR A O 1
ATOM 3083 N N . SER A 1 373 ? -70.753 22.732 0.016 1.00 90.12 373 SER A N 1
ATOM 3084 C CA . SER A 1 373 ? -71.921 22.116 -0.619 1.00 90.12 373 SER A CA 1
ATOM 3085 C C . SER A 1 373 ? -72.661 21.165 0.324 1.00 90.12 373 SER A C 1
ATOM 3087 O O . SER A 1 373 ? -73.890 21.174 0.330 1.00 90.12 373 SER A O 1
ATOM 3089 N N . LYS A 1 374 ? -71.948 20.368 1.135 1.00 88.19 374 LYS A N 1
ATOM 3090 C CA . LYS A 1 374 ? -72.574 19.525 2.166 1.00 88.19 374 LYS A CA 1
ATOM 3091 C C . LYS A 1 374 ? -73.258 20.369 3.240 1.00 88.19 374 LYS A C 1
ATOM 3093 O O . LYS A 1 374 ? -74.377 20.056 3.630 1.00 88.19 374 LYS A O 1
ATOM 3098 N N . THR A 1 375 ? -72.623 21.451 3.686 1.00 87.12 375 THR A N 1
ATOM 3099 C CA . THR A 1 375 ? -73.211 22.380 4.662 1.00 87.12 375 THR A CA 1
ATOM 3100 C C . THR A 1 375 ? -74.478 23.035 4.118 1.00 87.12 375 THR A C 1
ATOM 3102 O O . THR A 1 375 ? -75.480 23.106 4.823 1.00 87.12 375 THR A O 1
ATOM 3105 N N . LEU A 1 376 ? -74.469 23.468 2.854 1.00 85.25 376 LEU A N 1
ATOM 3106 C CA . LEU A 1 376 ? -75.654 24.009 2.190 1.00 85.25 376 LEU A CA 1
ATOM 3107 C C . LEU A 1 376 ? -76.767 22.968 2.058 1.00 85.25 376 LEU A C 1
ATOM 3109 O O . LEU A 1 376 ? -77.911 23.304 2.335 1.00 85.25 376 LEU A O 1
ATOM 3113 N N . GLN A 1 377 ? -76.452 21.718 1.694 1.00 82.81 377 GLN A N 1
ATOM 3114 C CA . GLN A 1 377 ? -77.438 20.629 1.680 1.00 82.81 377 GLN A CA 1
ATOM 3115 C C . GLN A 1 377 ? -78.061 20.421 3.062 1.00 82.81 377 GLN A C 1
ATOM 3117 O O . GLN A 1 377 ? -79.281 20.373 3.172 1.00 82.81 377 GLN A O 1
ATOM 3122 N N . MET A 1 378 ? -77.249 20.361 4.121 1.00 81.38 378 MET A N 1
ATOM 3123 C CA . MET A 1 378 ? -77.743 20.253 5.499 1.00 81.38 378 MET A CA 1
ATOM 3124 C C . MET A 1 378 ? -78.645 21.430 5.878 1.00 81.38 378 MET A C 1
ATOM 3126 O O . MET A 1 378 ? -79.693 21.229 6.482 1.00 81.38 378 MET A O 1
ATOM 3130 N N . ARG A 1 379 ? -78.274 22.654 5.489 1.00 81.44 379 ARG A N 1
ATOM 3131 C CA . ARG A 1 379 ? -79.070 23.855 5.760 1.00 81.44 379 ARG A CA 1
ATOM 3132 C C . ARG A 1 379 ? -80.371 23.880 4.956 1.00 81.44 379 ARG A C 1
ATOM 3134 O O . ARG A 1 379 ? -81.386 24.311 5.481 1.00 81.44 379 ARG A O 1
ATOM 3141 N N . LEU A 1 380 ? -80.363 23.377 3.721 1.00 78.31 380 LEU A N 1
ATOM 3142 C CA . LEU A 1 380 ? -81.567 23.156 2.912 1.00 78.31 380 LEU A CA 1
ATOM 3143 C C . LEU A 1 380 ? -82.508 22.148 3.576 1.00 78.31 380 LEU A C 1
ATOM 3145 O O . LEU A 1 380 ? -83.695 22.427 3.677 1.00 78.31 380 LEU A O 1
ATOM 3149 N N . TYR A 1 381 ? -81.987 21.029 4.088 1.00 76.00 381 TYR A N 1
ATOM 3150 C CA . TYR A 1 381 ? -82.783 20.075 4.867 1.00 76.00 381 TYR A CA 1
ATOM 3151 C C . TYR A 1 381 ? -83.363 20.698 6.145 1.00 76.00 381 TYR A C 1
ATOM 3153 O O . TYR A 1 381 ? -84.476 20.368 6.530 1.00 76.00 381 TYR A O 1
ATOM 3161 N N . GLN A 1 382 ? -82.635 21.610 6.795 1.00 72.88 382 GLN A N 1
ATOM 3162 C CA . GLN A 1 382 ? -83.101 22.318 7.996 1.00 72.88 382 GLN A CA 1
ATOM 3163 C C . GLN A 1 382 ? -84.122 23.424 7.698 1.00 72.88 382 GLN A C 1
ATOM 3165 O O . GLN A 1 382 ? -84.952 23.733 8.545 1.00 72.88 382 GLN A O 1
ATOM 3170 N N . LEU A 1 383 ? -84.036 24.043 6.519 1.00 71.00 383 LEU A N 1
ATOM 3171 C CA . LEU A 1 383 ? -84.944 25.097 6.065 1.00 71.00 383 LEU A CA 1
ATOM 3172 C C . LEU A 1 383 ? -86.138 24.554 5.279 1.00 71.00 383 LEU A C 1
ATOM 3174 O O . LEU A 1 383 ? -87.031 25.332 4.956 1.00 71.00 383 LEU A O 1
ATOM 3178 N N . GLN A 1 384 ? -86.181 23.254 4.970 1.00 57.78 384 GLN A N 1
ATOM 3179 C CA . GLN A 1 384 ? -87.419 22.615 4.546 1.00 57.78 384 GLN A CA 1
ATOM 3180 C C . GLN A 1 384 ? -88.405 22.695 5.719 1.00 57.78 384 GLN A C 1
ATOM 3182 O O . GLN A 1 384 ? -88.159 22.073 6.755 1.00 57.78 384 GLN A O 1
ATOM 3187 N N . PRO A 1 385 ? -89.505 23.459 5.605 1.00 50.84 385 PRO A N 1
ATOM 3188 C CA . PRO A 1 385 ? -90.507 23.473 6.653 1.00 50.84 385 PRO A CA 1
ATOM 3189 C C . PRO A 1 385 ? -91.062 22.058 6.828 1.00 50.84 385 PRO A C 1
ATOM 3191 O O . PRO A 1 385 ? -91.416 21.391 5.853 1.00 50.84 385 PRO A O 1
ATOM 3194 N N . MET A 1 386 ? -91.172 21.612 8.084 1.00 49.78 386 MET A N 1
ATOM 3195 C CA . MET A 1 386 ? -92.090 20.540 8.464 1.00 49.78 386 MET A CA 1
ATOM 3196 C C . MET A 1 386 ? -93.526 21.034 8.262 1.00 49.78 386 MET A C 1
ATOM 3198 O O . MET A 1 386 ? -94.250 21.336 9.202 1.00 49.78 386 MET A O 1
ATOM 3202 N N . THR A 1 387 ? -93.933 21.126 7.005 1.00 42.34 387 THR A N 1
ATOM 3203 C CA . THR A 1 387 ? -95.326 21.114 6.593 1.00 42.34 387 THR A CA 1
ATOM 3204 C C . THR A 1 387 ? -95.514 19.866 5.748 1.00 42.34 387 THR A C 1
ATOM 3206 O O . THR A 1 387 ? -95.297 19.847 4.542 1.00 42.34 387 THR A O 1
ATOM 3209 N N . SER A 1 388 ? -95.939 18.785 6.401 1.00 46.12 388 SER A N 1
ATOM 3210 C CA . SER A 1 388 ? -96.925 17.936 5.741 1.00 46.12 388 SER A CA 1
ATOM 3211 C C . SER A 1 388 ? -98.263 18.651 5.919 1.00 46.12 388 SER A C 1
ATOM 3213 O O . SER A 1 388 ? -98.609 19.018 7.042 1.00 46.12 388 SER A O 1
ATOM 3215 N N . PRO A 1 389 ? -98.976 18.923 4.822 1.00 43.12 389 PRO A N 1
ATOM 3216 C CA . PRO A 1 389 ? -100.001 17.959 4.463 1.00 43.12 389 PRO A CA 1
ATOM 3217 C C . PRO A 1 389 ? -100.027 17.625 2.969 1.00 43.12 389 PRO A C 1
ATOM 3219 O O . PRO A 1 389 ? -99.666 18.413 2.099 1.00 43.12 389 PRO A O 1
ATOM 3222 N N . ARG A 1 390 ? -100.502 16.406 2.706 1.00 51.84 390 ARG A N 1
ATOM 3223 C CA . ARG A 1 390 ? -100.977 15.905 1.413 1.00 51.84 390 ARG A CA 1
ATOM 3224 C C . ARG A 1 390 ? -101.728 16.985 0.626 1.00 51.84 390 ARG A C 1
ATOM 3226 O O . ARG A 1 390 ? -102.705 17.499 1.150 1.00 51.84 390 ARG A O 1
ATOM 3233 N N . PHE A 1 391 ? -101.382 17.180 -0.646 1.00 35.16 391 PHE A N 1
ATOM 3234 C CA . PHE A 1 391 ? -102.367 17.447 -1.697 1.00 35.16 391 PHE A CA 1
ATOM 3235 C C . PHE A 1 391 ? -101.899 16.856 -3.038 1.00 35.16 391 PHE A C 1
ATOM 3237 O O . PHE A 1 391 ? -100.812 17.136 -3.534 1.00 35.16 391 PHE A O 1
ATOM 3244 N N . SER A 1 392 ? -102.753 15.950 -3.505 1.00 33.41 392 SER A N 1
ATOM 3245 C CA . SER A 1 392 ? -103.030 15.448 -4.851 1.00 33.41 392 SER A CA 1
ATOM 3246 C C . SER A 1 392 ? -102.276 16.006 -6.067 1.00 33.41 392 SER A C 1
ATOM 3248 O O . SER A 1 392 ? -102.215 17.208 -6.300 1.00 33.41 392 SER A O 1
ATOM 3250 N N . ASP A 1 393 ? -101.913 15.048 -6.918 1.00 35.31 393 ASP A N 1
ATOM 3251 C CA . ASP A 1 393 ? -102.132 15.014 -8.364 1.00 35.31 393 ASP A CA 1
ATOM 3252 C C . ASP A 1 393 ? -101.674 16.158 -9.279 1.00 35.31 393 ASP A C 1
ATOM 3254 O O . ASP A 1 393 ? -102.212 17.259 -9.333 1.00 35.31 393 ASP A O 1
ATOM 3258 N N . SER A 1 394 ? -100.889 15.691 -10.253 1.00 36.06 394 SER A N 1
ATOM 3259 C CA . SER A 1 394 ? -100.976 16.031 -11.674 1.00 36.06 394 SER A CA 1
ATOM 3260 C C . SER A 1 394 ? -100.337 17.342 -12.144 1.00 36.06 394 SER A C 1
ATOM 3262 O O . SER A 1 394 ? -100.857 18.437 -11.969 1.00 36.06 394 SER A O 1
ATOM 3264 N N . LYS A 1 395 ? -99.247 17.179 -12.905 1.00 37.62 395 LYS A N 1
ATOM 3265 C CA . LYS A 1 395 ? -99.079 17.556 -14.331 1.00 37.62 395 LYS A CA 1
ATOM 3266 C C . LYS A 1 395 ? -97.574 17.687 -14.604 1.00 37.62 395 LYS A C 1
ATOM 3268 O O . LYS A 1 395 ? -96.881 18.478 -13.989 1.00 37.62 395 LYS A O 1
ATOM 3273 N N . LYS A 1 396 ? -96.996 16.717 -15.314 1.00 34.88 396 LYS A N 1
ATOM 3274 C CA . LYS A 1 396 ? -96.807 16.704 -16.778 1.00 34.88 396 LYS A CA 1
ATOM 3275 C C . LYS A 1 396 ? -95.789 17.749 -17.273 1.00 34.88 396 LYS A C 1
ATOM 3277 O O . LYS A 1 396 ? -96.132 18.915 -17.360 1.00 34.88 396 LYS A O 1
ATOM 3282 N N . VAL A 1 397 ? -94.660 17.213 -17.773 1.00 35.75 397 VAL A N 1
ATOM 3283 C CA . VAL A 1 397 ? -93.993 17.575 -19.049 1.00 35.75 397 VAL A CA 1
ATOM 3284 C C . VAL A 1 397 ? -93.246 18.929 -19.021 1.00 35.75 397 VAL A C 1
ATOM 3286 O O . VAL A 1 397 ? -93.841 19.960 -18.772 1.00 35.75 397 VAL A O 1
ATOM 3289 N N . THR A 1 398 ? -91.925 18.987 -19.223 1.00 32.06 398 THR A N 1
ATOM 3290 C CA . THR A 1 398 ? -91.260 18.768 -20.523 1.00 32.06 398 THR A CA 1
ATOM 3291 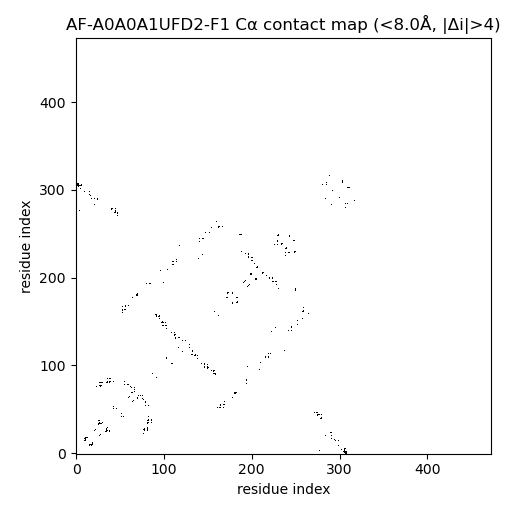C C . THR A 1 398 ? -89.820 18.243 -20.417 1.00 32.06 398 THR A C 1
ATOM 3293 O O . THR A 1 398 ? -89.028 18.626 -19.562 1.00 32.06 398 THR A O 1
ATOM 3296 N N . LYS A 1 399 ? -89.498 17.365 -21.373 1.00 37.47 399 LYS A N 1
ATOM 3297 C CA . LYS A 1 399 ? -88.159 16.938 -21.795 1.00 37.47 399 LYS A CA 1
ATOM 3298 C C . LYS A 1 399 ? -87.379 18.099 -22.431 1.00 37.47 399 LYS A C 1
ATOM 3300 O O . LYS A 1 399 ? -87.990 18.902 -23.126 1.00 37.47 399 LYS A O 1
ATOM 3305 N N . SER A 1 400 ? -86.051 18.080 -22.307 1.00 32.66 400 SER A N 1
ATOM 3306 C CA . SER A 1 400 ? -85.087 18.406 -23.382 1.00 32.66 400 SER A CA 1
ATOM 3307 C C . SER A 1 400 ? -83.676 18.054 -22.874 1.00 32.66 400 SER A C 1
ATOM 3309 O O . SER A 1 400 ? -83.174 18.662 -21.935 1.00 32.66 400 SER A O 1
ATOM 3311 N N . GLU A 1 401 ? -83.197 16.840 -23.149 1.00 33.06 401 GLU A N 1
ATOM 3312 C CA . GLU A 1 401 ? -82.253 16.529 -24.240 1.00 33.06 401 GLU A CA 1
ATOM 3313 C C . GLU A 1 401 ? -80.838 17.102 -24.041 1.00 33.06 401 GLU A C 1
ATOM 3315 O O . GLU A 1 401 ? -80.509 18.214 -24.439 1.00 33.06 401 GLU A O 1
ATOM 3320 N N . ARG A 1 402 ? -79.946 16.255 -23.513 1.00 36.56 402 ARG A N 1
ATOM 3321 C CA . ARG A 1 402 ? -78.584 16.137 -24.048 1.00 36.56 402 ARG A CA 1
ATOM 3322 C C . ARG A 1 402 ? -78.272 14.671 -24.299 1.00 36.56 402 ARG A C 1
ATOM 3324 O O . ARG A 1 402 ? -77.870 13.923 -23.413 1.00 36.56 402 ARG A O 1
ATOM 3331 N N . SER A 1 403 ? -78.512 14.298 -25.546 1.00 33.66 403 SER A N 1
ATOM 3332 C CA . SER A 1 403 ? -77.886 13.192 -26.250 1.00 33.66 403 SER A CA 1
ATOM 3333 C C . SER A 1 403 ? -76.363 13.317 -26.217 1.00 33.66 403 SER A C 1
ATOM 3335 O O . SER A 1 403 ? -75.844 14.374 -26.561 1.00 33.66 403 SER A O 1
ATOM 3337 N N . PHE A 1 404 ? -75.659 12.225 -25.926 1.00 31.97 404 PHE A N 1
ATOM 3338 C CA . PHE A 1 404 ? -74.482 11.842 -26.706 1.00 31.97 404 PHE A CA 1
ATOM 3339 C C . PHE A 1 404 ? -74.382 10.312 -26.751 1.00 31.97 404 PHE A C 1
ATOM 3341 O O . PHE A 1 404 ? -74.321 9.640 -25.722 1.00 31.97 404 PHE A O 1
ATOM 3348 N N . LEU A 1 405 ? -74.423 9.798 -27.983 1.00 32.31 405 LEU A N 1
ATOM 3349 C CA . LEU A 1 405 ? -74.119 8.428 -28.398 1.00 32.31 405 LEU A CA 1
ATOM 3350 C C . LEU A 1 405 ? -72.756 7.991 -27.821 1.00 32.31 405 LEU A C 1
ATOM 3352 O O . LEU A 1 405 ? -71.813 8.772 -27.834 1.00 32.31 405 LEU A O 1
ATOM 3356 N N . SER A 1 406 ? -72.618 6.837 -27.162 1.00 33.56 406 SER A N 1
ATOM 3357 C CA . SER A 1 406 ? -72.472 5.482 -27.731 1.00 33.56 406 SER A CA 1
ATOM 3358 C C . SER A 1 406 ? -71.391 5.380 -28.818 1.00 33.56 406 SER A C 1
ATOM 3360 O O . SER A 1 406 ? -71.693 5.692 -29.964 1.00 33.56 406 SER A O 1
ATOM 3362 N N . ILE A 1 407 ? -70.219 4.812 -28.477 1.00 31.81 407 ILE A N 1
ATOM 3363 C CA . ILE A 1 407 ? -69.535 3.759 -29.260 1.00 31.81 407 ILE A CA 1
ATOM 3364 C C . ILE A 1 407 ? -68.818 2.782 -28.296 1.00 31.81 407 ILE A C 1
ATOM 3366 O O . ILE A 1 407 ? -67.823 3.116 -27.666 1.00 31.81 407 ILE A O 1
ATOM 3370 N N . LYS A 1 408 ? -69.398 1.578 -28.208 1.00 32.56 408 LYS A N 1
ATOM 3371 C CA . LYS A 1 408 ? -68.817 0.222 -28.096 1.00 32.56 408 LYS A CA 1
ATOM 3372 C C . LYS A 1 408 ? -67.489 0.003 -27.341 1.00 32.56 408 LYS A C 1
ATOM 3374 O O . LYS A 1 408 ? -66.419 0.306 -27.852 1.00 32.56 408 LYS A O 1
ATOM 3379 N N . SER A 1 409 ? -67.553 -0.845 -26.315 1.00 33.16 409 SER A N 1
ATOM 3380 C CA . SER A 1 409 ? -66.696 -2.038 -26.263 1.00 33.16 409 SER A CA 1
ATOM 3381 C C . SER A 1 409 ? -67.459 -3.214 -25.652 1.00 33.16 409 SER A C 1
ATOM 3383 O O . SER A 1 409 ? -68.362 -3.052 -24.833 1.00 33.16 409 SER A O 1
ATOM 3385 N N . ALA A 1 410 ? -67.192 -4.386 -26.215 1.00 31.45 410 ALA A N 1
ATOM 3386 C CA . ALA A 1 410 ? -68.059 -5.542 -26.195 1.00 31.45 410 ALA A CA 1
ATOM 3387 C C . ALA A 1 410 ? -67.984 -6.359 -24.899 1.00 31.45 410 ALA A C 1
ATOM 3389 O O . ALA A 1 410 ? -66.980 -6.420 -24.199 1.00 31.45 410 ALA A O 1
ATOM 3390 N N . SER A 1 411 ? -69.115 -7.011 -24.670 1.00 31.16 411 SER A N 1
ATOM 3391 C CA . SER A 1 411 ? -69.454 -8.063 -23.725 1.00 31.16 411 SER A CA 1
ATOM 3392 C C . SER A 1 411 ? -68.503 -9.261 -23.668 1.00 31.16 411 SER A C 1
ATOM 3394 O O . SER A 1 411 ? -68.071 -9.765 -24.702 1.00 31.16 411 SER A O 1
ATOM 3396 N N . GLY A 1 412 ? -68.401 -9.834 -22.467 1.00 29.56 412 GLY A N 1
ATOM 3397 C CA . GLY A 1 412 ? -68.139 -11.256 -22.247 1.00 29.56 412 GLY A CA 1
ATOM 3398 C C . GLY A 1 412 ? -68.262 -11.635 -20.767 1.00 29.56 412 GLY A C 1
ATOM 3399 O O . GLY A 1 412 ? -67.312 -11.425 -20.032 1.00 29.56 412 GLY A O 1
ATOM 3400 N N . THR A 1 413 ? -69.447 -12.141 -20.379 1.00 30.03 413 THR A N 1
ATOM 3401 C CA . THR A 1 413 ? -69.703 -13.236 -19.398 1.00 30.03 413 THR A CA 1
ATOM 3402 C C . THR A 1 413 ? -69.036 -13.127 -18.001 1.00 30.03 413 THR A C 1
ATOM 3404 O O . THR A 1 413 ? -67.830 -13.047 -17.873 1.00 30.03 413 THR A O 1
ATOM 3407 N N . THR A 1 414 ? -69.695 -13.201 -16.838 1.00 32.91 414 THR A N 1
ATOM 3408 C CA . THR A 1 414 ? -70.756 -14.119 -16.396 1.00 32.91 414 THR A CA 1
ATOM 3409 C C . THR A 1 414 ? -71.281 -13.628 -15.034 1.00 32.91 414 THR A C 1
ATOM 3411 O O . THR A 1 414 ? -70.508 -13.204 -14.176 1.00 32.91 414 THR A O 1
ATOM 3414 N N . ARG A 1 415 ? -72.599 -13.699 -14.811 1.00 38.38 415 ARG A N 1
ATOM 3415 C CA . ARG A 1 415 ? -73.229 -13.590 -13.483 1.00 38.38 415 ARG A CA 1
ATOM 3416 C C . ARG A 1 415 ? -72.902 -14.839 -12.658 1.00 38.38 415 ARG A C 1
ATOM 3418 O O . ARG A 1 415 ? -73.215 -15.917 -13.138 1.00 38.38 415 ARG A O 1
ATOM 3425 N N . GLN A 1 416 ? -72.407 -14.669 -11.428 1.00 35.62 416 GLN A N 1
ATOM 3426 C CA . GLN A 1 416 ? -72.788 -15.394 -10.191 1.00 35.62 416 GLN A CA 1
ATOM 3427 C C . GLN A 1 416 ? -71.657 -15.298 -9.150 1.00 35.62 416 GLN A C 1
ATOM 3429 O O . GLN A 1 416 ? -70.650 -15.973 -9.291 1.00 35.62 416 GLN A O 1
ATOM 3434 N N . ALA A 1 417 ? -71.828 -14.467 -8.112 1.00 33.66 417 ALA A N 1
ATOM 3435 C CA . ALA A 1 417 ? -71.189 -14.606 -6.784 1.00 33.66 417 ALA A CA 1
ATOM 3436 C C . ALA A 1 417 ? -71.659 -13.479 -5.835 1.00 33.66 417 ALA A C 1
ATOM 3438 O O . ALA A 1 417 ? -70.869 -12.776 -5.207 1.00 33.66 417 ALA A O 1
ATOM 3439 N N . ALA A 1 418 ? -72.970 -13.253 -5.745 1.00 41.19 418 ALA A N 1
ATOM 3440 C CA . ALA A 1 418 ? -73.542 -12.258 -4.842 1.00 41.19 418 ALA A CA 1
ATOM 3441 C C . ALA A 1 418 ? -73.953 -12.904 -3.510 1.00 41.19 418 ALA A C 1
ATOM 3443 O O . ALA A 1 418 ? -75.133 -12.912 -3.195 1.00 41.19 418 ALA A O 1
ATOM 3444 N N . THR A 1 419 ? -72.999 -13.451 -2.743 1.00 40.88 419 THR A N 1
ATOM 3445 C CA . THR A 1 419 ? -73.235 -13.838 -1.327 1.00 40.88 419 THR A CA 1
ATOM 3446 C C . THR A 1 419 ? -71.979 -14.086 -0.467 1.00 40.88 419 THR A C 1
ATOM 3448 O O . THR A 1 419 ? -72.109 -14.568 0.653 1.00 40.88 419 THR A O 1
ATOM 3451 N N . MET A 1 420 ? -70.767 -13.687 -0.886 1.00 43.34 420 MET A N 1
ATOM 3452 C CA . MET A 1 420 ? -69.560 -13.765 -0.022 1.00 43.34 420 MET A CA 1
ATOM 3453 C C . MET A 1 420 ? -68.762 -12.455 0.141 1.00 43.34 420 MET A C 1
ATOM 3455 O O . MET A 1 420 ? -67.712 -12.425 0.772 1.00 43.34 420 MET A O 1
ATOM 3459 N N . SER A 1 421 ? -69.281 -11.321 -0.333 1.00 53.78 421 SER A N 1
ATOM 3460 C CA . SER A 1 421 ? -68.478 -10.098 -0.506 1.00 53.78 421 SER A CA 1
ATOM 3461 C C . SER A 1 421 ? -68.323 -9.196 0.740 1.00 53.78 421 SER A C 1
ATOM 3463 O O . SER A 1 421 ? -67.394 -8.395 0.814 1.00 53.78 421 SER A O 1
ATOM 3465 N N . SER A 1 422 ? -69.164 -9.309 1.778 1.00 51.22 422 SER A N 1
ATOM 3466 C CA . SER A 1 422 ? -69.153 -8.314 2.873 1.00 51.22 422 SER A CA 1
ATOM 3467 C C . SER A 1 422 ? -68.057 -8.517 3.935 1.00 51.22 422 SER A C 1
ATOM 3469 O O . SER A 1 422 ? -67.727 -7.562 4.645 1.00 51.22 422 SER A O 1
ATOM 3471 N N . ARG A 1 423 ? -67.504 -9.730 4.091 1.00 48.44 423 ARG A N 1
ATOM 3472 C CA . ARG A 1 423 ? -66.509 -10.037 5.144 1.00 48.44 423 ARG A CA 1
ATOM 3473 C C . ARG A 1 423 ? -65.070 -9.845 4.654 1.00 48.44 423 ARG A C 1
ATOM 3475 O O . ARG A 1 423 ? -64.225 -9.396 5.426 1.00 48.44 423 ARG A O 1
ATOM 3482 N N . GLU A 1 424 ? -64.819 -10.089 3.370 1.00 49.31 424 GLU A N 1
ATOM 3483 C CA . GLU A 1 424 ? -63.526 -9.835 2.722 1.00 49.31 424 GLU A CA 1
ATOM 3484 C C . GLU A 1 424 ? -63.320 -8.352 2.394 1.00 49.31 424 GLU A C 1
ATOM 3486 O O . GLU A 1 424 ? -62.238 -7.835 2.660 1.00 49.31 424 GLU A O 1
ATOM 3491 N N . MET A 1 425 ? -64.360 -7.610 1.977 1.00 50.88 425 MET A N 1
ATOM 3492 C CA . MET A 1 425 ? -64.237 -6.151 1.803 1.00 50.88 425 MET A CA 1
ATOM 3493 C C . MET A 1 425 ? -63.891 -5.425 3.110 1.00 50.88 425 MET A C 1
ATOM 3495 O O . MET A 1 425 ? -63.092 -4.491 3.097 1.00 50.88 425 MET A O 1
ATOM 3499 N N . ARG A 1 426 ? -64.442 -5.863 4.253 1.00 53.34 426 ARG A N 1
ATOM 3500 C CA . ARG A 1 426 ? -64.108 -5.276 5.564 1.00 53.34 426 ARG A CA 1
ATOM 3501 C C . ARG A 1 426 ? -62.673 -5.592 5.989 1.00 53.34 426 ARG A C 1
ATOM 3503 O O . ARG A 1 426 ? -62.000 -4.701 6.497 1.00 53.34 426 ARG A O 1
ATOM 3510 N N . LYS A 1 427 ? -62.180 -6.812 5.735 1.00 57.38 427 LYS A N 1
ATOM 3511 C CA . LYS A 1 427 ? -60.778 -7.175 6.005 1.00 57.38 427 LYS A CA 1
ATOM 3512 C C . LYS A 1 427 ? -59.805 -6.420 5.093 1.00 57.38 427 LYS A C 1
ATOM 3514 O O . LYS A 1 427 ? -58.819 -5.892 5.598 1.00 57.38 427 LYS A O 1
ATOM 3519 N N . SER A 1 428 ? -60.106 -6.276 3.801 1.00 55.56 428 SER A N 1
ATOM 3520 C CA . SER A 1 428 ? -59.269 -5.500 2.874 1.00 55.56 428 SER A CA 1
ATOM 3521 C C . SER A 1 428 ? -59.248 -4.006 3.214 1.00 55.56 428 SER A C 1
ATOM 3523 O O . SER A 1 428 ? -58.170 -3.421 3.275 1.00 55.56 428 SER A O 1
ATOM 3525 N N . GLN A 1 429 ? -60.389 -3.400 3.568 1.00 54.94 429 GLN A N 1
ATOM 3526 C CA . GLN A 1 429 ? -60.427 -1.999 4.020 1.00 54.94 429 GLN A CA 1
ATOM 3527 C C . GLN A 1 429 ? -59.691 -1.774 5.352 1.00 54.94 429 GLN A C 1
ATOM 3529 O O . GLN A 1 429 ? -59.149 -0.692 5.589 1.00 54.94 429 GLN A O 1
ATOM 3534 N N . GLU A 1 430 ? -59.653 -2.772 6.240 1.00 61.91 430 GLU A N 1
ATOM 3535 C CA . GLU A 1 430 ? -58.932 -2.671 7.511 1.00 61.91 430 GLU A CA 1
ATOM 3536 C C . GLU A 1 430 ? -57.411 -2.818 7.338 1.00 61.91 430 GLU A C 1
ATOM 3538 O O . GLU A 1 430 ? -56.648 -2.086 7.976 1.00 61.91 430 GLU A O 1
ATOM 3543 N N . VAL A 1 431 ? -56.963 -3.704 6.442 1.00 71.62 431 VAL A N 1
ATOM 3544 C CA . VAL A 1 431 ? -55.545 -3.837 6.066 1.00 71.62 431 VAL A CA 1
ATOM 3545 C C . VAL A 1 431 ? -55.055 -2.565 5.370 1.00 71.62 431 VAL A C 1
ATOM 3547 O O . VAL A 1 431 ? -54.005 -2.034 5.734 1.00 71.62 431 VAL A O 1
ATOM 3550 N N . GLU A 1 432 ? -55.851 -2.004 4.462 1.00 63.22 432 GLU A N 1
ATOM 3551 C CA . GLU A 1 432 ? -55.516 -0.771 3.748 1.00 63.22 432 GLU A CA 1
ATOM 3552 C C . GLU A 1 432 ? -55.474 0.448 4.690 1.00 63.22 432 GLU A C 1
ATOM 3554 O O . GLU A 1 432 ? -54.536 1.247 4.644 1.00 63.22 432 GLU A O 1
ATOM 3559 N N . ARG A 1 433 ? -56.398 0.545 5.660 1.00 71.56 433 ARG A N 1
ATOM 3560 C CA . ARG A 1 433 ? -56.344 1.570 6.723 1.00 71.56 433 ARG A CA 1
ATOM 3561 C C . ARG A 1 433 ? -55.125 1.427 7.636 1.00 71.56 433 ARG A C 1
ATOM 3563 O O . ARG A 1 433 ? -54.573 2.443 8.069 1.00 71.56 433 ARG A O 1
ATOM 3570 N N . LYS A 1 434 ? -54.700 0.200 7.958 1.00 74.69 434 LYS A N 1
ATOM 3571 C CA . LYS A 1 434 ? -53.485 -0.045 8.759 1.00 74.69 434 LYS A CA 1
ATOM 3572 C C . LYS A 1 434 ? -52.221 0.318 7.973 1.00 74.69 434 LYS A C 1
ATOM 3574 O O . LYS A 1 434 ? -51.334 0.953 8.544 1.00 74.69 434 LYS A O 1
ATOM 3579 N N . ALA A 1 435 ? -52.177 0.020 6.675 1.00 73.94 435 ALA A N 1
ATOM 3580 C CA . ALA A 1 435 ? -51.084 0.419 5.788 1.00 73.94 435 ALA A CA 1
ATOM 3581 C C . ALA A 1 435 ? -50.991 1.949 5.640 1.00 73.94 435 ALA A C 1
ATOM 3583 O O . ALA A 1 435 ? -49.918 2.521 5.838 1.00 73.94 435 ALA A O 1
ATOM 3584 N N . GLN A 1 436 ? -52.119 2.635 5.423 1.00 66.31 436 GLN A N 1
ATOM 3585 C CA . GLN A 1 436 ? -52.165 4.101 5.339 1.00 66.31 436 GLN A CA 1
ATOM 3586 C C . GLN A 1 436 ? -51.765 4.777 6.660 1.00 66.31 436 GLN A C 1
ATOM 3588 O O . GLN A 1 436 ? -51.011 5.748 6.651 1.00 66.31 436 GLN A O 1
ATOM 3593 N N . LYS A 1 437 ? -52.185 4.242 7.818 1.00 79.06 437 LYS A N 1
ATOM 3594 C CA . LYS A 1 437 ? -51.732 4.745 9.131 1.00 79.06 437 LYS A CA 1
ATOM 3595 C C . LYS A 1 437 ? -50.230 4.549 9.357 1.00 79.06 437 LYS A C 1
ATOM 3597 O O . LYS A 1 437 ? -49.616 5.383 10.022 1.00 79.06 437 LYS A O 1
ATOM 3602 N N . LYS A 1 438 ? -49.641 3.463 8.846 1.00 83.81 438 LYS A N 1
ATOM 3603 C CA . LYS A 1 438 ? -48.198 3.200 8.960 1.00 83.81 438 LYS A CA 1
ATOM 3604 C C . LYS A 1 438 ? -47.390 4.169 8.092 1.00 83.81 438 LYS A C 1
ATOM 3606 O O . LYS A 1 438 ? -46.458 4.783 8.603 1.00 83.81 438 LYS A O 1
ATOM 3611 N N . LEU A 1 439 ? -47.822 4.392 6.849 1.00 78.19 439 LEU A N 1
ATOM 3612 C CA . LEU A 1 439 ? -47.217 5.370 5.937 1.00 78.19 439 LEU A CA 1
ATOM 3613 C C . LEU A 1 439 ? -47.293 6.800 6.489 1.00 78.19 439 LEU A C 1
ATOM 3615 O O . LEU A 1 439 ? -46.286 7.503 6.511 1.00 78.19 439 LEU A O 1
ATOM 3619 N N . LEU A 1 440 ? -48.444 7.202 7.041 1.00 81.31 440 LEU A N 1
ATOM 3620 C CA . LEU A 1 440 ? -48.604 8.528 7.645 1.00 81.31 440 LEU A CA 1
ATOM 3621 C C . LEU A 1 440 ? -47.676 8.725 8.861 1.00 81.31 440 LEU A C 1
ATOM 3623 O O . LEU A 1 440 ? -47.096 9.793 9.038 1.00 81.31 440 LEU A O 1
ATOM 3627 N N . LYS A 1 441 ? -47.490 7.688 9.694 1.00 85.75 441 LYS A N 1
ATOM 3628 C CA . LYS A 1 441 ? -46.542 7.731 10.823 1.00 85.75 441 LYS A CA 1
ATOM 3629 C C . LYS A 1 441 ? -45.086 7.844 10.360 1.00 85.75 441 LYS A C 1
ATOM 3631 O O . LYS A 1 441 ? -44.301 8.528 11.016 1.00 85.75 441 LYS A O 1
ATOM 3636 N N . GLU A 1 442 ? -44.715 7.192 9.262 1.00 84.12 442 GLU A N 1
ATOM 3637 C CA . GLU A 1 442 ? -43.369 7.305 8.686 1.00 84.12 442 GLU A CA 1
ATOM 3638 C C . GLU A 1 442 ? -43.118 8.682 8.060 1.00 84.12 442 GLU A C 1
ATOM 3640 O O . GLU A 1 442 ? -42.038 9.245 8.251 1.00 84.12 442 GLU A O 1
ATOM 3645 N N . GLU A 1 443 ? -44.109 9.273 7.388 1.00 81.81 443 GLU A N 1
ATOM 3646 C CA . GLU A 1 443 ? -44.008 10.645 6.873 1.00 81.81 443 GLU A CA 1
ATOM 3647 C C . GLU A 1 443 ? -43.876 11.684 7.989 1.00 81.81 443 GLU A C 1
ATOM 3649 O O . GLU A 1 443 ? -43.050 12.592 7.879 1.00 81.81 443 GLU A O 1
ATOM 3654 N N . ILE A 1 444 ? -44.632 11.538 9.084 1.00 84.94 444 ILE A N 1
ATOM 3655 C CA . ILE A 1 444 ? -44.517 12.423 10.253 1.00 84.94 444 ILE A CA 1
ATOM 3656 C C . ILE A 1 444 ? -43.110 12.319 10.857 1.00 84.94 444 ILE A C 1
ATOM 3658 O O . ILE A 1 444 ? -42.458 13.344 11.049 1.00 84.94 444 ILE A O 1
ATOM 3662 N N . LYS A 1 445 ? -42.577 11.101 11.043 1.00 86.88 445 LYS A N 1
ATOM 3663 C CA . LYS A 1 445 ? -41.196 10.901 11.523 1.00 86.88 445 LYS A CA 1
ATOM 3664 C C . LYS A 1 445 ? -40.148 11.514 10.589 1.00 86.88 445 LYS A C 1
ATOM 3666 O O . LYS A 1 445 ? -39.168 12.089 11.062 1.00 86.88 445 LYS A O 1
ATOM 3671 N N . LYS A 1 446 ? -40.337 11.415 9.267 1.00 87.06 446 LYS A N 1
ATOM 3672 C CA . LYS A 1 446 ? -39.440 12.051 8.286 1.00 87.06 446 LYS A CA 1
ATOM 3673 C C . LYS A 1 446 ? -39.502 13.578 8.366 1.00 87.06 446 LYS A C 1
ATOM 3675 O O . LYS A 1 446 ? -38.446 14.209 8.351 1.00 87.06 446 LYS A O 1
ATOM 3680 N N . LYS A 1 447 ? -40.694 14.172 8.512 1.00 83.44 447 LYS A N 1
ATOM 3681 C CA . LYS A 1 447 ? -40.858 15.627 8.687 1.00 83.44 447 LYS A CA 1
ATOM 3682 C C . LYS A 1 447 ? -40.221 16.130 9.983 1.00 83.44 447 LYS A C 1
ATOM 3684 O O . LYS A 1 447 ? -39.480 17.106 9.939 1.00 83.44 447 LYS A O 1
ATOM 3689 N N . GLU A 1 448 ? -40.418 15.430 11.099 1.00 88.06 448 GLU A N 1
ATOM 3690 C CA . GLU A 1 448 ? -39.787 15.775 12.381 1.00 88.06 448 GLU A CA 1
ATOM 3691 C C . GLU A 1 448 ? -38.255 15.697 12.315 1.00 88.06 448 GLU A C 1
ATOM 3693 O O . GLU A 1 448 ? -37.561 16.559 12.860 1.00 88.06 448 GLU A O 1
ATOM 3698 N N . LYS A 1 449 ? -37.704 14.694 11.615 1.00 89.00 449 LYS A N 1
ATOM 3699 C CA . LYS A 1 449 ? -36.253 14.580 11.398 1.00 89.00 449 LYS A CA 1
ATOM 3700 C C . LYS A 1 449 ? -35.717 15.762 10.582 1.00 89.00 449 LYS A C 1
ATOM 3702 O O . LYS A 1 449 ? -34.708 16.353 10.965 1.00 89.00 449 LYS A O 1
ATOM 3707 N N . LEU A 1 450 ? -36.421 16.143 9.515 1.00 83.88 450 LEU A N 1
ATOM 3708 C CA . LEU A 1 450 ? -36.034 17.259 8.652 1.00 83.88 450 LEU A CA 1
ATOM 3709 C C . LEU A 1 450 ? -36.094 18.608 9.393 1.00 83.88 450 LEU A C 1
ATOM 3711 O O . LEU A 1 450 ? -35.193 19.435 9.261 1.00 83.88 450 LEU A O 1
ATOM 3715 N N . GLU A 1 451 ? -37.115 18.816 10.228 1.00 86.31 451 GLU A N 1
ATOM 3716 C CA . GLU A 1 451 ? -37.257 20.030 11.040 1.00 86.31 451 GLU A CA 1
ATOM 3717 C C . GLU A 1 451 ? -36.149 20.140 12.106 1.00 86.31 451 GLU A C 1
ATOM 3719 O O . GLU A 1 451 ? -35.610 21.225 12.349 1.00 86.31 451 GLU A O 1
ATOM 3724 N N . ARG A 1 452 ? -35.740 19.011 12.709 1.00 88.00 452 ARG A N 1
ATOM 3725 C CA . ARG A 1 452 ? -34.595 18.960 13.637 1.00 88.00 452 ARG A CA 1
ATOM 3726 C C . ARG A 1 452 ? -33.279 19.308 12.939 1.00 88.00 452 ARG A C 1
ATOM 3728 O O . ARG A 1 452 ? -32.484 20.057 13.506 1.00 88.00 452 ARG A O 1
ATOM 3735 N N . GLU A 1 453 ? -33.054 18.816 11.723 1.00 86.12 453 GLU A N 1
ATOM 3736 C CA . GLU A 1 453 ? -31.867 19.162 10.927 1.00 86.12 453 GLU A CA 1
ATOM 3737 C C . GLU A 1 453 ? -31.845 20.647 10.537 1.00 86.12 453 GLU A C 1
ATOM 3739 O O . GLU A 1 453 ? -30.809 21.302 10.668 1.00 86.12 453 GLU A O 1
ATOM 3744 N N . GLN A 1 454 ? -32.987 21.220 10.147 1.00 82.75 454 GLN A N 1
ATOM 3745 C CA . GLN A 1 454 ? -33.092 22.653 9.849 1.00 82.75 454 GLN A CA 1
ATOM 3746 C C . GLN A 1 454 ? -32.845 23.525 11.089 1.00 82.75 454 GLN A C 1
ATOM 3748 O O . GLN A 1 454 ? -32.114 24.516 11.009 1.00 82.75 454 GLN A O 1
ATOM 3753 N N . LYS A 1 455 ? -33.373 23.136 12.259 1.00 86.69 455 LYS A N 1
ATOM 3754 C CA . LYS A 1 455 ? -33.094 23.814 13.538 1.00 86.69 455 LYS A CA 1
ATOM 3755 C C . LYS A 1 455 ? -31.611 23.740 13.920 1.00 86.69 455 LYS A C 1
ATOM 3757 O O . LYS A 1 455 ? -31.071 24.736 14.399 1.00 86.69 455 LYS A O 1
ATOM 3762 N N . LYS A 1 456 ? -30.937 22.607 13.676 1.00 86.31 456 LYS A N 1
ATOM 3763 C CA . LYS A 1 456 ? -29.484 22.468 13.892 1.00 86.31 456 LYS A CA 1
ATOM 3764 C C . LYS A 1 456 ? -28.685 23.401 12.978 1.00 86.31 456 LYS A C 1
ATOM 3766 O O . LYS A 1 456 ? -27.873 24.172 13.484 1.00 86.31 456 LYS A O 1
ATOM 3771 N N . LYS A 1 457 ? -28.983 23.420 11.674 1.00 84.69 457 LYS A N 1
ATOM 3772 C CA . LYS A 1 457 ? -28.318 24.318 10.711 1.00 84.69 457 LYS A CA 1
ATOM 3773 C C . LYS A 1 457 ? -28.518 25.797 11.057 1.00 84.69 457 LYS A C 1
ATOM 3775 O O . LYS A 1 457 ? -27.568 26.570 10.991 1.00 84.69 457 LYS A O 1
ATOM 3780 N N . LYS A 1 458 ? -29.722 26.191 11.492 1.00 84.06 458 LYS A N 1
ATOM 3781 C CA . LYS A 1 458 ? -30.005 27.579 11.898 1.00 84.06 458 LYS A CA 1
ATOM 3782 C C . LYS A 1 458 ? -29.175 28.008 13.117 1.00 84.06 458 LYS A C 1
ATOM 3784 O O . LYS A 1 458 ? -28.592 29.086 13.091 1.00 84.06 458 LYS A O 1
ATOM 3789 N N . LYS A 1 459 ? -29.044 27.142 14.133 1.00 84.00 459 LYS A N 1
ATOM 3790 C CA . LYS A 1 459 ? -28.184 27.398 15.307 1.00 84.00 459 LYS A CA 1
ATOM 3791 C C . LYS A 1 459 ? -26.697 27.477 14.945 1.00 84.00 459 LYS A C 1
ATOM 3793 O O . LYS A 1 459 ? -25.959 28.244 15.556 1.00 84.00 459 LYS A O 1
ATOM 3798 N N . GLU A 1 460 ? -26.249 26.691 13.969 1.00 82.25 460 GLU A N 1
ATOM 3799 C CA . GLU A 1 460 ? -24.856 26.704 13.513 1.00 82.25 460 GLU A CA 1
ATOM 3800 C C . GLU A 1 460 ? -24.506 28.006 12.774 1.00 82.25 460 GLU A C 1
ATOM 3802 O O . GLU A 1 460 ? -23.452 28.593 13.016 1.00 82.25 460 GLU A O 1
ATOM 3807 N N . ILE A 1 461 ? -25.421 28.504 11.936 1.00 80.75 461 ILE A N 1
ATOM 3808 C CA . ILE A 1 461 ? -25.283 29.797 11.249 1.00 80.75 461 ILE A CA 1
ATOM 3809 C C . ILE A 1 461 ? -25.258 30.950 12.264 1.00 80.75 461 ILE A C 1
ATOM 3811 O O . ILE A 1 461 ? -24.410 31.835 12.175 1.00 80.75 461 ILE A O 1
ATOM 3815 N N . GLU A 1 462 ? -26.129 30.913 13.273 1.00 78.56 462 GLU A N 1
ATOM 3816 C CA . GLU A 1 462 ? -26.197 31.938 14.323 1.00 78.56 462 GLU A CA 1
ATOM 3817 C C . GLU A 1 462 ? -24.927 31.970 15.198 1.00 78.56 462 GLU A C 1
ATOM 3819 O O . GLU A 1 462 ? -24.438 33.044 15.550 1.00 78.56 462 GLU A O 1
ATOM 3824 N N . LYS A 1 463 ? -24.320 30.805 15.480 1.00 78.25 463 LYS A N 1
ATOM 3825 C CA . LYS A 1 463 ? -23.010 30.718 16.155 1.00 78.25 463 LYS A CA 1
ATOM 3826 C C . LYS A 1 463 ? -21.866 31.272 15.300 1.00 78.25 463 LYS A C 1
ATOM 3828 O O . LYS A 1 463 ? -20.970 31.914 15.845 1.00 78.25 463 LYS A O 1
ATOM 3833 N N . LYS A 1 464 ? -21.884 31.042 13.981 1.00 78.62 464 LYS A N 1
ATOM 3834 C CA . LYS A 1 464 ? -20.869 31.585 13.058 1.00 78.62 464 LYS A CA 1
ATOM 3835 C C . LYS A 1 464 ? -20.971 33.108 12.935 1.00 78.62 464 LYS A C 1
ATOM 3837 O O . LYS A 1 464 ? -19.942 33.766 12.921 1.00 78.62 464 LYS A O 1
ATOM 3842 N N . LEU A 1 465 ? -22.183 33.667 12.949 1.00 70.94 465 LEU A N 1
ATOM 3843 C CA . LEU A 1 465 ? -22.404 35.120 12.932 1.00 70.94 465 LEU A CA 1
ATOM 3844 C C . LEU A 1 465 ? -21.920 35.820 14.214 1.00 70.94 465 LEU A C 1
ATOM 3846 O O . LEU A 1 465 ? -21.340 36.897 14.123 1.00 70.94 465 LEU A O 1
ATOM 3850 N N . LYS A 1 466 ? -22.076 35.198 15.393 1.00 70.62 466 LYS A N 1
ATOM 3851 C CA . LYS A 1 466 ? -21.571 35.764 16.661 1.00 70.62 466 LYS A CA 1
ATOM 3852 C C . LYS A 1 466 ? -20.041 35.785 16.759 1.00 70.62 466 LYS A C 1
ATOM 3854 O O . LYS A 1 466 ? -19.496 36.707 17.341 1.00 70.62 466 LYS A O 1
ATOM 3859 N N . LYS A 1 467 ? -19.339 34.824 16.144 1.00 59.81 467 LYS A N 1
ATOM 3860 C CA . LYS A 1 467 ? -17.862 34.781 16.142 1.00 59.81 467 LYS A CA 1
ATOM 3861 C C . LYS A 1 467 ? -17.192 35.836 15.252 1.00 59.81 467 LYS A C 1
ATOM 3863 O O . LYS A 1 467 ? -15.991 36.029 15.369 1.00 59.81 467 LYS A O 1
ATOM 3868 N N . VAL A 1 468 ? -17.937 36.494 14.364 1.00 60.00 468 VAL A N 1
ATOM 3869 C CA . VAL A 1 468 ? -17.399 37.522 13.452 1.00 60.00 468 VAL A CA 1
ATOM 3870 C C . VAL A 1 468 ? -17.528 38.937 14.044 1.00 60.00 468 VAL A C 1
ATOM 3872 O O . VAL A 1 468 ? -16.905 39.862 13.536 1.00 60.00 468 VAL A O 1
ATOM 3875 N N . GLN A 1 469 ? -18.297 39.123 15.126 1.00 52.31 469 GLN A N 1
ATOM 3876 C CA . GLN A 1 469 ? -18.544 40.443 15.729 1.00 52.31 469 GLN A CA 1
ATOM 3877 C C . GLN A 1 469 ? -17.636 40.806 16.914 1.00 52.31 469 GLN A C 1
ATOM 3879 O O . GLN A 1 469 ? -17.652 41.965 17.317 1.00 52.31 469 GLN A O 1
ATOM 3884 N N . ASP A 1 470 ? -16.815 39.883 17.419 1.00 47.81 470 ASP A N 1
ATOM 3885 C CA . ASP A 1 470 ? -15.849 40.179 18.484 1.00 47.81 470 ASP A CA 1
ATOM 3886 C C . ASP A 1 470 ? -14.429 40.292 17.896 1.00 47.81 470 ASP A C 1
ATOM 3888 O O . ASP A 1 470 ? -13.811 39.266 17.591 1.00 47.81 470 ASP A O 1
ATOM 3892 N N . PRO A 1 471 ? -13.892 41.511 17.686 1.00 45.12 471 PRO A N 1
ATOM 3893 C CA . PRO A 1 471 ? -12.509 41.677 17.261 1.00 45.12 471 PRO A CA 1
ATOM 3894 C C . PRO A 1 471 ? -11.555 41.299 18.409 1.00 45.12 471 PRO A C 1
ATOM 3896 O O . PRO A 1 471 ? -11.836 41.612 19.571 1.00 45.12 471 PRO A O 1
ATOM 3899 N N . PRO A 1 472 ? -10.427 40.632 18.112 1.00 57.06 472 PRO A N 1
ATOM 3900 C CA . PRO A 1 472 ? -9.472 40.222 19.133 1.00 57.06 472 PRO A CA 1
ATOM 3901 C C . PRO A 1 472 ? -8.819 41.452 19.783 1.00 57.06 472 PRO A C 1
ATOM 3903 O O . PRO A 1 472 ? -8.380 42.364 19.080 1.00 57.06 472 PRO A O 1
ATOM 3906 N N . LYS A 1 473 ? -8.801 41.465 21.121 1.00 46.03 473 LYS A N 1
ATOM 3907 C CA . LYS A 1 473 ? -8.051 42.418 21.953 1.00 46.03 473 LYS A CA 1
ATOM 3908 C C . LYS A 1 473 ? -6.580 42.049 22.030 1.00 46.03 473 LYS A C 1
ATOM 3910 O O . LYS A 1 473 ? -6.305 40.830 22.110 1.00 46.03 473 LYS A O 1
#

Secondary structure (DSSP, 8-state):
---HHHHHHHHH-GGG-HHHHHHHHH-S-TT-HHHHHHHHHHHHHHHHTT-HHHHHHHHHIIIIISSSSTT-------HHHHHHHHHHHHHSHHHHHHHHHHHHT-HHHHHT--GGGGGS-GGG--HHHHHHHHHHHHHHHHHHHHHHHHHHHHGGGS-HHHHHHHHHHHHHHHSHHHHTTT--S-HHHHHHIIIIIHHHH-HHHHHHHSTTGGGTHHHHHHHHHHHHHHHTT---HHHHHHHHHHS-TT--TTHHHHHHGGGG------------HHHHHHHHHHTHHHHHHHS-HHHHHHHHHHHT-----HHHHHHHHHHHHHHHHHHHHHHHHHHHHHHHHHHHHHHHHHHHHHHHHHHHHHHHHHHHHHHHHHHHHHHS---------------------------------TTSHHHHHHHHHHHHHHHHHHHHHHHHHHHHHHHHHHHHHHHHHHHHHHTTS----

Foldseek 3Di:
DFAVVLVCVLCPDPVFCLVVLLCVVQQQDLPDPRNLVSLVLVLLVCLLVVNNLVQLLVQCCQQQVPDAFNPDPDSGRCRNLNNLLSVQVVQVLVVLLQLQVVQLVDVVLLVLADPVLLVDDPVPDDPVSVVSNVSNLVSLLVSLVSNLVSNLVSLVSHDLVVLSSVVSNVVVCPDPVNVVSVVDDQVPLVCCLSHNLVCLLDPVSCVVSDPPSVVRSVSSNVSSVLSNCLSPVDPRPSSVVSNVPNPRSRDRPCSVVSSVVSVPPPDDPPNDPCSDPVVSLVSCVVVVLSSLVPGDPVSNVSNCVNSVPPPCDVVVVVVVVVVVVVVVVVVVVVVVVVVVVVVVVVVVVVVVVVVVVVVVVVVVVVVVVVVVVVVVVVVVVVPPDPDDDDDDDDDDDDDDDDDDDDDDDDDDDDDDDPPPPPPVVVVVVVVVVVVVVVVVVVVVVVVVVVVVVVVVVVVVVVVVVVVVPDDDD

Nearest PDB structures (foldseek):
  3bxj-assembly2_B  TM=5.938E-01  e=1.343E-04  Rattus norvegicus
  3hm6-assembly1_X  TM=4.470E-01  e=2.098E-01  Homo sapiens
  6h2e-assembly1_P-2  TM=1.600E-01  e=1.456E+00  Aeromonas hydrophila subsp. hydrophila AL09-71
  4nqi-assembly2_D  TM=1.694E-01  e=7.760E+00  Dictyostelium discoideum

Mean predicted aligned error: 17.64 Å

pLDDT: mean 78.94, std 17.73, range [29.56, 96.81]

Sequence (473 aa):
MLDKELLDSLLFDPSSNLLMSICCNLIYDPKDPFCQTNALCVMDYFRANNRLQDLFIWAFQKEFLQNGKPNDITETYPFFSAFNYQYTIDNFFDFCKETTKSFLSNKDLLHSINIQLFKGNTEEFTKEMNEEYYVSIQQLLKIVFMFRTDFEINTKLIPTDYLMFLKGISDLLSEQKYKEKGFTNSIFSRIIKLTIINFMKNKRMLRRAFQDIDQDLDVILFIAETFEKLMTHSTEPYILNLNALVKDFNEFGQIDALFERTSFAIDEATPLKNISVVELASLIKCNILPVKRMLHPKIRAQVDKALSLSATSDNDFDIYVNVLHSFEAFSRNYYMYLTAALDEINTKNRQIAKLKAEYEKTNEILRQKKVYSKTLQMRLYQLQPMTSPRFSDSKKVTKSERSFLSIKSASGTTRQAATMSSREMRKSQEVERKAQKKLLKEEIKKKEKLEREQKKKKKEIEKKLKKVQDPPK